Protein AF-0000000080758242 (afdb_homodimer)

Nearest PDB structures (foldseek):
  7z6n-assembly1_A  TM=7.102E-01  e=3.389E-08  Bordetella bronchiseptica
  8j1m-assembly1_A  TM=7.240E-01  e=6.579E-08  Bordetella bronchiseptica RB50
  5tsb-assembly1_A  TM=6.929E-01  e=9.794E-08  Bordetella bronchiseptica RB50
  8ght-assembly1_B  TM=6.946E-01  e=4.811E-07  Bordetella bronchiseptica
  8czj-assembly1_A  TM=5.907E-01  e=1.665E-07  Bordetella bronchiseptica RB50

Sequence (492 aa):
MNYLMKVTLIGLVSGITGTGIGGLAAFFVKGINRRFLSFILELSAGLMTSVVCFELVPEAFTYGGKGLAFAGVFAGVLAMLVVEDLMMRYQGTKPLKSDSSLLRTGILTAVGIALHNFPEGFAVGSGFGASISLGVMITSVIVIHDIPEGIAMAVPMRAGGFGKAKAFTVTVLSGVPMGIGALAGALLGGISSKFIGACLGFAAGAMLYVVYGELVVESKKLYLGRLSSIGNVLGIICGIIITLLHMNYLMKVTLIGLVSGITGTGIGGLAAFFVKGINRRFLSFILELSAGLMTSVVCFELVPEAFTYGGKGLAFAGVFAGVLAMLVVEDLMMRYQGTKPLKSDSSLLRTGILTAVGIALHNFPEGFAVGSGFGASISLGVMITSVIVIHDIPEGIAMAVPMRAGGFGKAKAFTVTVLSGVPMGIGALAGALLGGISSKFIGACLGFAAGAMLYVVYGELVVESKKLYLGRLSSIGNVLGIICGIIITLLH

InterPro domains:
  IPR003689 Zinc/iron permease [PF02535] (104-244)

Solvent-accessible surface area (backbone atoms only — not comparable to full-atom values): 20652 Å² total; per-residue (Å²): 126,57,70,60,55,49,39,18,48,49,23,26,49,36,26,25,48,12,12,28,61,18,4,53,44,15,73,68,61,67,86,70,50,51,55,58,49,10,17,50,28,18,21,30,29,16,24,50,50,28,41,30,62,70,43,29,43,53,48,4,33,73,39,23,32,66,68,39,14,49,50,15,20,52,49,14,33,51,52,46,53,50,51,52,49,54,47,54,64,65,71,46,88,63,84,62,55,74,40,48,52,31,27,48,42,9,49,50,39,35,51,41,46,22,62,25,24,23,29,50,8,21,43,32,10,21,24,43,59,74,34,62,69,50,15,51,52,51,45,53,55,49,28,61,61,24,22,46,52,5,32,48,20,5,43,32,18,30,71,24,64,43,50,44,66,58,21,24,47,50,23,28,56,26,9,44,35,6,14,56,16,2,35,52,14,43,71,44,31,85,49,58,51,41,55,49,2,23,29,27,7,20,26,30,18,24,49,45,39,42,28,44,58,32,34,44,44,53,16,48,72,53,30,74,56,62,60,22,26,52,21,21,48,50,14,28,52,52,23,45,48,61,61,65,74,95,126,56,69,59,55,48,39,18,46,50,23,26,50,37,26,25,47,12,12,28,62,18,3,53,44,15,74,68,61,68,86,68,49,49,54,59,50,10,17,51,29,17,22,30,30,16,24,51,49,26,41,30,61,72,43,30,44,53,50,5,32,70,40,23,33,64,66,39,12,50,52,14,21,52,50,16,34,51,51,46,53,51,51,52,51,54,47,55,63,64,72,46,87,64,83,63,55,73,40,46,52,30,28,48,41,10,50,53,38,35,52,41,47,22,60,27,25,22,29,50,8,22,43,32,10,21,26,41,58,73,33,62,68,50,15,51,54,51,44,54,55,49,27,60,61,24,22,46,52,6,33,48,18,4,42,32,19,29,72,24,66,43,51,43,66,57,21,25,48,51,23,28,56,27,9,45,36,6,14,56,17,2,35,51,13,44,72,44,32,84,48,58,51,40,55,48,2,23,29,28,8,20,25,30,17,21,48,46,41,40,29,44,57,33,34,44,43,53,16,49,72,53,28,74,53,62,61,22,26,50,20,21,48,50,14,28,51,51,21,45,49,62,61,66,74,95

pLDDT: mean 87.13, std 9.76, range [47.53, 96.62]

Organism: Acetivibrio thermocellus (strain ATCC 27405 / DSM 1237 / JCM 9322 / NBRC 103400 / NCIMB 10682 / NRRL B-4536 / VPI 7372) (NCBI:txid203119)

Secondary structure (DSSP, 8-state):
--HHHHHHHHHHHHHHHHHHHHHGGGGG-SS--HHHHHHHHHHHHHHHHHHIIIIIHHHHHHHHHHHHHHHHHHHHHHHHHHHHHHHHHHS-S----HHHHHHHHHHHHHHHHHHHHHHHHHHHHHHHHH-HHHHHHHHHHHHHHHHHHHHHHHHHHHHTT--HHHHHHHHHHTTHHHHHHHHHHHHHTTS-HHHHHHHHHHHHHHHHHHIIIIIHHHHHHH--SHHHHHHHHHHHHHHHHHHH--/--HHHHHHHHHHHHHHHHHHHHHGGGGG-SS--HHHHHHHHHHHHHHHHHHIIIIIHHHHHHHHHHHHHHHHHHHHHHHHHHHHHHHHHHS-S----HHHHHHHHHHHHHHHHHHHHHHHHHHHHHHHHH-HHHHHHHHHHHHHHHHHHHHHHHHHHHHTT--HHHHHHHHHHTTHHHHHHHHHHHHHTTS-HHHHHHHHHHHHHHHHHHIIIIIHHHHHHH--SHHHHHHHHHHHHHHHHHHH--

Radius of gyration: 22.49 Å; Cα contacts (8 Å, |Δi|>4): 1117; chains: 2; bounding box: 69×52×44 Å

Structure (mmCIF, N/CA/C/O backbone):
data_AF-0000000080758242-model_v1
#
loop_
_entity.id
_entity.type
_entity.pdbx_description
1 polymer 'Zinc/iron permease'
#
loop_
_atom_site.group_PDB
_atom_site.id
_atom_site.type_symbol
_atom_site.label_atom_id
_atom_site.label_alt_id
_atom_site.label_comp_id
_atom_site.label_asym_id
_atom_site.label_entity_id
_atom_site.label_seq_id
_atom_site.pdbx_PDB_ins_code
_atom_site.Cartn_x
_atom_site.Cartn_y
_atom_site.Cartn_z
_atom_site.occupancy
_atom_site.B_iso_or_equiv
_atom_site.auth_seq_id
_atom_site.auth_comp_id
_atom_site.auth_asym_id
_atom_site.auth_atom_id
_atom_site.pdbx_PDB_model_num
ATOM 1 N N . MET A 1 1 ? -32.5 -27.172 1.565 1 61.41 1 MET A N 1
ATOM 2 C CA . MET A 1 1 ? -32.312 -25.781 1.117 1 61.41 1 MET A CA 1
ATOM 3 C C . MET A 1 1 ? -31.797 -25.75 -0.312 1 61.41 1 MET A C 1
ATOM 5 O O . MET A 1 1 ? -30.922 -26.531 -0.679 1 61.41 1 MET A O 1
ATOM 9 N N . ASN A 1 2 ? -32.5 -25 -1.208 1 84.31 2 ASN A N 1
ATOM 10 C CA . ASN A 1 2 ? -32.125 -24.828 -2.605 1 84.31 2 ASN A CA 1
ATOM 11 C C . ASN A 1 2 ? -30.703 -24.266 -2.738 1 84.31 2 ASN A C 1
ATOM 13 O O . ASN A 1 2 ? -30.219 -23.578 -1.845 1 84.31 2 ASN A O 1
ATOM 17 N N . TYR A 1 3 ? -30 -24.938 -3.535 1 85.25 3 TYR A N 1
ATOM 18 C CA . TYR A 1 3 ? -28.609 -24.578 -3.814 1 85.25 3 TYR A CA 1
ATOM 19 C C . TYR A 1 3 ? -28.422 -23.062 -3.785 1 85.25 3 TYR A C 1
ATOM 21 O O . TYR A 1 3 ? -27.5 -22.562 -3.145 1 85.25 3 TYR A O 1
ATOM 29 N N . LEU A 1 4 ? -29.328 -22.359 -4.359 1 86.69 4 LEU A N 1
ATOM 30 C CA . LEU A 1 4 ? -29.234 -20.906 -4.453 1 86.69 4 LEU A CA 1
ATOM 31 C C . LEU A 1 4 ? -29.375 -20.266 -3.08 1 86.69 4 LEU A C 1
ATOM 33 O O . LEU A 1 4 ? -28.641 -19.328 -2.754 1 86.69 4 LEU A O 1
ATOM 37 N N . MET A 1 5 ? -30.25 -20.766 -2.316 1 90.5 5 MET A N 1
ATOM 38 C CA . MET A 1 5 ? -30.484 -20.234 -0.975 1 90.5 5 MET A CA 1
ATOM 39 C C . MET A 1 5 ? -29.266 -20.5 -0.08 1 90.5 5 MET A C 1
ATOM 41 O O . MET A 1 5 ? -28.875 -19.641 0.709 1 90.5 5 MET A O 1
ATOM 45 N N . LYS A 1 6 ? -28.75 -21.625 -0.239 1 91.38 6 LYS A N 1
ATOM 46 C CA . LYS A 1 6 ? -27.594 -21.984 0.574 1 91.38 6 LYS A CA 1
ATOM 47 C C . LYS A 1 6 ? -26.391 -21.078 0.282 1 91.38 6 LYS A C 1
ATOM 49 O O . LYS A 1 6 ? -25.766 -20.547 1.204 1 91.38 6 LYS A O 1
ATOM 54 N N . VAL A 1 7 ? -26.203 -20.875 -0.951 1 89.38 7 VAL A N 1
ATOM 55 C CA . VAL A 1 7 ? -25.062 -20.047 -1.367 1 89.38 7 VAL A CA 1
ATOM 56 C C . VAL A 1 7 ? -25.281 -18.609 -0.936 1 89.38 7 VAL A C 1
ATOM 58 O O . VAL A 1 7 ? -24.344 -17.938 -0.487 1 89.38 7 VAL A O 1
ATOM 61 N N . THR A 1 8 ? -26.484 -18.203 -1.078 1 90.62 8 THR A N 1
ATOM 62 C CA . THR A 1 8 ? -26.828 -16.844 -0.663 1 90.62 8 THR A CA 1
ATOM 63 C C . THR A 1 8 ? -26.625 -16.672 0.838 1 90.62 8 THR A C 1
ATOM 65 O O . THR A 1 8 ? -26.062 -15.664 1.275 1 90.62 8 THR A O 1
ATOM 68 N N . LEU A 1 9 ? -27.016 -17.656 1.521 1 92.06 9 LEU A N 1
ATOM 69 C CA . LEU A 1 9 ? -26.891 -17.594 2.973 1 92.06 9 LEU A CA 1
ATOM 70 C C . LEU A 1 9 ? -25.422 -17.625 3.387 1 92.06 9 LEU A C 1
ATOM 72 O O . LEU A 1 9 ? -25.016 -16.953 4.336 1 92.06 9 LEU A O 1
ATOM 76 N N . ILE A 1 10 ? -24.734 -18.375 2.734 1 89.81 10 ILE A N 1
ATOM 77 C CA . ILE A 1 10 ? -23.297 -18.453 3.027 1 89.81 10 ILE A CA 1
ATOM 78 C C . ILE A 1 10 ? -22.641 -17.094 2.777 1 89.81 10 ILE A C 1
ATOM 80 O O . ILE A 1 10 ? -21.875 -16.609 3.607 1 89.81 10 ILE A O 1
ATOM 84 N N . GLY A 1 11 ? -22.984 -16.531 1.619 1 89.62 11 GLY A N 1
ATOM 85 C CA . GLY A 1 11 ? -22.469 -15.195 1.318 1 89.62 11 GLY A CA 1
ATOM 86 C C . GLY A 1 11 ? -22.875 -14.156 2.342 1 89.62 11 GLY A C 1
ATOM 87 O O . GLY A 1 11 ? -22.047 -13.375 2.807 1 89.62 11 GLY A O 1
ATOM 88 N N . LEU A 1 12 ? -24.094 -14.258 2.723 1 91.38 12 LEU A N 1
ATOM 89 C CA . LEU A 1 12 ? -24.625 -13.305 3.68 1 91.38 12 LEU A CA 1
ATOM 90 C C . LEU A 1 12 ? -23.969 -13.469 5.047 1 91.38 12 LEU A C 1
ATOM 92 O O . LEU A 1 12 ? -23.516 -12.492 5.645 1 91.38 12 LEU A O 1
ATOM 96 N N . VAL A 1 13 ? -23.875 -14.633 5.492 1 91.75 13 VAL A N 1
ATOM 97 C CA . VAL A 1 13 ? -23.328 -14.922 6.812 1 91.75 13 VAL A CA 1
ATOM 98 C C . VAL A 1 13 ? -21.844 -14.578 6.832 1 91.75 13 VAL A C 1
ATOM 100 O O . VAL A 1 13 ? -21.344 -14.016 7.809 1 91.75 13 VAL A O 1
ATOM 103 N N . SER A 1 14 ? -21.188 -14.891 5.812 1 88.75 14 SER A N 1
ATOM 104 C CA . SER A 1 14 ? -19.766 -14.602 5.758 1 88.75 14 SER A CA 1
ATOM 105 C C . SER A 1 14 ? -19.5 -13.102 5.801 1 88.75 14 SER A C 1
ATOM 107 O O . SER A 1 14 ? -18.625 -12.641 6.551 1 88.75 14 SER A O 1
ATOM 109 N N . GLY A 1 15 ? -20.234 -12.383 5.035 1 88.44 15 GLY A N 1
ATOM 110 C CA . GLY A 1 15 ? -20.078 -10.938 5.02 1 88.44 15 GLY A CA 1
ATOM 111 C C . GLY A 1 15 ? -20.406 -10.289 6.352 1 88.44 15 GLY A C 1
ATOM 112 O O . GLY A 1 15 ? -19.641 -9.469 6.855 1 88.44 15 GLY A O 1
ATOM 113 N N . ILE A 1 16 ? -21.484 -10.789 6.898 1 92.06 16 ILE A N 1
ATOM 114 C CA . ILE A 1 16 ? -21.969 -10.188 8.141 1 92.06 16 ILE A CA 1
ATOM 115 C C . ILE A 1 16 ? -21.062 -10.617 9.297 1 92.06 16 ILE A C 1
ATOM 117 O O . ILE A 1 16 ? -20.812 -9.828 10.219 1 92.06 16 ILE A O 1
ATOM 121 N N . THR A 1 17 ? -20.609 -11.75 9.258 1 91.75 17 THR A N 1
ATOM 122 C CA . THR A 1 17 ? -19.766 -12.258 10.336 1 91.75 17 THR A CA 1
ATOM 123 C C . THR A 1 17 ? -18.406 -11.562 10.336 1 91.75 17 THR A C 1
ATOM 125 O O . THR A 1 17 ? -17.953 -11.086 11.375 1 91.75 17 THR A O 1
ATOM 128 N N . GLY A 1 18 ? -17.75 -11.484 9.273 1 89.75 18 GLY A N 1
ATOM 129 C CA . GLY A 1 18 ? -16.438 -10.859 9.195 1 89.75 18 GLY A CA 1
ATOM 130 C C . GLY A 1 18 ? -16.453 -9.398 9.609 1 89.75 18 GLY A C 1
ATOM 131 O O . GLY A 1 18 ? -15.789 -9.016 10.57 1 89.75 18 GLY A O 1
ATOM 132 N N . THR A 1 19 ? -17.297 -8.609 8.938 1 92.56 19 THR A N 1
ATOM 133 C CA . THR A 1 19 ? -17.391 -7.188 9.266 1 92.56 19 THR A CA 1
ATOM 134 C C . THR A 1 19 ? -18 -6.992 10.656 1 92.56 19 THR A C 1
ATOM 136 O O . THR A 1 19 ? -17.656 -6.035 11.352 1 92.56 19 THR A O 1
ATOM 139 N N . GLY A 1 20 ? -18.875 -7.91 11.023 1 93.81 20 GLY A N 1
ATOM 140 C CA . GLY A 1 20 ? -19.484 -7.844 12.344 1 93.81 20 GLY A CA 1
ATOM 141 C C . GLY A 1 20 ? -18.484 -8.062 13.469 1 93.81 20 GLY A C 1
ATOM 142 O O . GLY A 1 20 ? -18.469 -7.316 14.445 1 93.81 20 GLY A O 1
ATOM 143 N N . ILE A 1 21 ? -17.703 -9.039 13.352 1 92.94 21 ILE A N 1
ATOM 144 C CA . ILE A 1 21 ? -16.672 -9.297 14.359 1 92.94 21 ILE A CA 1
ATOM 145 C C . ILE A 1 21 ? -15.758 -8.086 14.484 1 92.94 21 ILE A C 1
ATOM 147 O O . ILE A 1 21 ? -15.484 -7.621 15.602 1 92.94 21 ILE A O 1
ATOM 151 N N . GLY A 1 22 ? -15.297 -7.59 13.391 1 92.19 22 GLY A N 1
ATOM 152 C CA . GLY A 1 22 ? -14.508 -6.367 13.43 1 92.19 22 GLY A CA 1
ATOM 153 C C . GLY A 1 22 ? -15.266 -5.184 13.992 1 92.19 22 GLY A C 1
ATOM 154 O O . GLY A 1 22 ? -14.695 -4.355 14.703 1 92.19 22 GLY A O 1
ATOM 155 N N . GLY A 1 23 ? -16.562 -5.18 13.656 1 95 23 GLY A N 1
ATOM 156 C CA . GLY A 1 23 ? -17.422 -4.098 14.102 1 95 23 GLY A CA 1
ATOM 157 C C . GLY A 1 23 ? -17.625 -4.07 15.609 1 95 23 GLY A C 1
ATOM 158 O O . GLY A 1 23 ? -18.031 -3.051 16.172 1 95 23 GLY A O 1
ATOM 159 N N . LEU A 1 24 ? -17.359 -5.188 16.266 1 94.62 24 LEU A N 1
ATOM 160 C CA . LEU A 1 24 ? -17.438 -5.238 17.719 1 94.62 24 LEU A CA 1
ATOM 161 C C . LEU A 1 24 ? -16.469 -4.25 18.359 1 94.62 24 LEU A C 1
ATOM 163 O O . LEU A 1 24 ? -16.641 -3.877 19.531 1 94.62 24 LEU A O 1
ATOM 167 N N . ALA A 1 25 ? -15.523 -3.861 17.641 1 91.62 25 ALA A N 1
ATOM 168 C CA . ALA A 1 25 ? -14.586 -2.861 18.125 1 91.62 25 ALA A CA 1
ATOM 169 C C . ALA A 1 25 ? -15.305 -1.585 18.547 1 91.62 25 ALA A C 1
ATOM 171 O O . ALA A 1 25 ? -14.82 -0.841 19.406 1 91.62 25 ALA A O 1
ATOM 172 N N . ALA A 1 26 ? -16.469 -1.35 17.984 1 92 26 ALA A N 1
ATOM 173 C CA . ALA A 1 26 ? -17.25 -0.165 18.297 1 92 26 ALA A CA 1
ATOM 174 C C . ALA A 1 26 ? -17.562 -0.103 19.797 1 92 26 ALA A C 1
ATOM 176 O O . ALA A 1 26 ? -17.734 0.983 20.359 1 92 26 ALA A O 1
ATOM 177 N N . PHE A 1 27 ? -17.578 -1.193 20.391 1 93.19 27 PHE A N 1
ATOM 178 C CA . PHE A 1 27 ? -17.984 -1.26 21.797 1 93.19 27 PHE A CA 1
ATOM 179 C C . PHE A 1 27 ? -16.797 -1.025 22.719 1 93.19 27 PHE A C 1
ATOM 181 O O . PHE A 1 27 ? -16.969 -0.83 23.922 1 93.19 27 PHE A O 1
ATOM 188 N N . PHE A 1 28 ? -15.695 -0.961 22.156 1 88.88 28 PHE A N 1
ATOM 189 C CA . PHE A 1 28 ? -14.5 -0.847 22.984 1 88.88 28 PHE A CA 1
ATOM 190 C C . PHE A 1 28 ? -13.758 0.448 22.672 1 88.88 28 PHE A C 1
ATOM 192 O O . PHE A 1 28 ? -12.664 0.678 23.203 1 88.88 28 PHE A O 1
ATOM 199 N N . VAL A 1 29 ? -14.344 1.235 21.844 1 82 29 VAL A N 1
ATOM 200 C CA . VAL A 1 29 ? -13.695 2.475 21.422 1 82 29 VAL A CA 1
ATOM 201 C C . VAL A 1 29 ? -14.078 3.604 22.375 1 82 29 VAL A C 1
ATOM 203 O O . VAL A 1 29 ? -15.211 4.098 22.344 1 82 29 VAL A O 1
ATOM 206 N N . LYS A 1 30 ? -13.766 3.676 23.484 1 78.62 30 LYS A N 1
ATOM 207 C CA . LYS A 1 30 ? -14.016 4.785 24.406 1 78.62 30 LYS A CA 1
ATOM 208 C C . LYS A 1 30 ? -12.703 5.453 24.828 1 78.62 30 LYS A C 1
ATOM 210 O O . LYS A 1 30 ? -11.812 4.797 25.359 1 78.62 30 LYS A O 1
ATOM 215 N N . GLY A 1 31 ? -12.656 6.691 24.469 1 79.88 31 GLY A N 1
ATOM 216 C CA . GLY A 1 31 ? -11.523 7.453 24.984 1 79.88 31 GLY A CA 1
ATOM 217 C C . GLY A 1 31 ? -10.219 7.133 24.281 1 79.88 31 GLY A C 1
ATOM 218 O O . GLY A 1 31 ? -9.148 7.215 24.891 1 79.88 31 GLY A O 1
ATOM 219 N N . ILE A 1 32 ? -10.352 6.633 23.109 1 83 32 ILE A N 1
ATOM 220 C CA . ILE A 1 32 ? -9.125 6.316 22.391 1 83 32 ILE A CA 1
ATOM 221 C C . ILE A 1 32 ? -8.422 7.605 21.969 1 83 32 ILE A C 1
ATOM 223 O O . ILE A 1 32 ? -9.07 8.547 21.5 1 83 32 ILE A O 1
ATOM 227 N N . ASN A 1 33 ? -7.145 7.617 22.266 1 89.31 33 ASN A N 1
ATOM 228 C CA . ASN A 1 33 ? -6.402 8.812 21.891 1 89.31 33 ASN A CA 1
ATOM 229 C C . ASN A 1 33 ? -6.148 8.867 20.391 1 89.31 33 ASN A C 1
ATOM 231 O O . ASN A 1 33 ? -6.238 7.844 19.703 1 89.31 33 ASN A O 1
ATOM 235 N N . ARG A 1 34 ? -5.844 9.992 19.938 1 90.5 34 ARG A N 1
ATOM 236 C CA . ARG A 1 34 ? -5.703 10.273 18.516 1 90.5 34 ARG A CA 1
ATOM 237 C C . ARG A 1 34 ? -4.574 9.453 17.906 1 90.5 34 ARG A C 1
ATOM 239 O O . ARG A 1 34 ? -4.68 8.992 16.766 1 90.5 34 ARG A O 1
ATOM 246 N N . ARG A 1 35 ? -3.584 9.172 18.672 1 93.5 35 ARG A N 1
ATOM 247 C CA . ARG A 1 35 ? -2.428 8.43 18.172 1 93.5 35 ARG A CA 1
ATOM 248 C C . ARG A 1 35 ? -2.785 6.969 17.922 1 93.5 35 ARG A C 1
ATOM 250 O O . ARG A 1 35 ? -2.424 6.406 16.891 1 93.5 35 ARG A O 1
ATOM 257 N N . PHE A 1 36 ? -3.43 6.438 18.844 1 92.31 36 PHE A N 1
ATOM 258 C CA . PHE A 1 36 ? -3.793 5.031 18.719 1 92.31 36 PHE A CA 1
ATOM 259 C C . PHE A 1 36 ? -4.875 4.844 17.656 1 92.31 36 PHE A C 1
ATOM 261 O O . PHE A 1 36 ? -4.883 3.84 16.953 1 92.31 36 PHE A O 1
ATOM 268 N N . LEU A 1 37 ? -5.746 5.836 17.594 1 90.75 37 LEU A N 1
ATOM 269 C CA . LEU A 1 37 ? -6.738 5.809 16.516 1 90.75 37 LEU A CA 1
ATOM 270 C C . LEU A 1 37 ? -6.07 5.84 15.156 1 90.75 37 LEU A C 1
ATOM 272 O O . LEU A 1 37 ? -6.441 5.078 14.258 1 90.75 37 LEU A O 1
ATOM 276 N N . SER A 1 38 ? -5.145 6.688 15.031 1 94 38 SER A N 1
ATOM 277 C CA . SER A 1 38 ? -4.371 6.773 13.797 1 94 38 SER A CA 1
ATOM 278 C C . SER A 1 38 ? -3.684 5.445 13.484 1 94 38 SER A C 1
ATOM 280 O O . SER A 1 38 ? -3.68 5 12.336 1 94 38 SER A O 1
ATOM 282 N N . PHE A 1 39 ? -3.223 4.785 14.516 1 95.12 39 PHE A N 1
ATOM 283 C CA . PHE A 1 39 ? -2.557 3.494 14.383 1 95.12 39 PHE A CA 1
ATOM 284 C C . PHE A 1 39 ? -3.525 2.438 13.867 1 95.12 39 PHE A C 1
ATOM 286 O O . PHE A 1 39 ? -3.197 1.682 12.945 1 95.12 39 PHE A O 1
ATOM 293 N N . ILE A 1 40 ? -4.648 2.438 14.43 1 92.5 40 ILE A N 1
ATOM 294 C CA . ILE A 1 40 ? -5.648 1.439 14.07 1 92.5 40 ILE A CA 1
ATOM 295 C C . ILE A 1 40 ? -6.074 1.646 12.617 1 92.5 40 ILE A C 1
ATOM 297 O O . ILE A 1 40 ? -6.211 0.681 11.859 1 92.5 40 ILE A O 1
ATOM 301 N N . LEU A 1 41 ? -6.289 2.855 12.258 1 92.5 41 LEU A N 1
ATOM 302 C CA . LEU A 1 41 ? -6.684 3.16 10.883 1 92.5 41 LEU A CA 1
ATOM 303 C C . LEU A 1 41 ? -5.602 2.727 9.898 1 92.5 41 LEU A C 1
ATOM 305 O O . LEU A 1 41 ? -5.902 2.121 8.867 1 92.5 41 LEU A O 1
ATOM 309 N N . GLU A 1 42 ? -4.402 2.938 10.203 1 95.5 42 GLU A N 1
ATOM 310 C CA . GLU A 1 42 ? -3.285 2.586 9.328 1 95.5 42 GLU A CA 1
ATOM 311 C C . GLU A 1 42 ? -3.066 1.077 9.297 1 95.5 42 GLU A C 1
ATOM 313 O O . GLU A 1 42 ? -2.699 0.522 8.258 1 95.5 42 GLU A O 1
ATOM 318 N N . LEU A 1 43 ? -3.254 0.466 10.453 1 94.31 43 LEU A N 1
ATOM 319 C CA . LEU A 1 43 ? -3.166 -0.99 10.484 1 94.31 43 LEU A CA 1
ATOM 320 C C . LEU A 1 43 ? -4.18 -1.62 9.539 1 94.31 43 LEU A C 1
ATOM 322 O O . LEU A 1 43 ? -3.844 -2.541 8.789 1 94.31 43 LEU A O 1
ATOM 326 N N . SER A 1 44 ? -5.359 -1.063 9.602 1 91.5 44 SER A N 1
ATOM 327 C CA . SER A 1 44 ? -6.41 -1.54 8.711 1 91.5 44 SER A CA 1
ATOM 328 C C . SER A 1 44 ? -6.07 -1.257 7.254 1 91.5 44 SER A C 1
ATOM 330 O O . SER A 1 44 ? -6.273 -2.109 6.387 1 91.5 44 SER A O 1
ATOM 332 N N . ALA A 1 45 ? -5.555 -0.081 7.012 1 94.12 45 ALA A N 1
ATOM 333 C CA . ALA A 1 45 ? -5.168 0.316 5.66 1 94.12 45 ALA A CA 1
ATOM 334 C C . ALA A 1 45 ? -4.102 -0.618 5.098 1 94.12 45 ALA A C 1
ATOM 336 O O . ALA A 1 45 ? -4.195 -1.062 3.951 1 94.12 45 ALA A O 1
ATOM 337 N N . GLY A 1 46 ? -3.119 -0.94 5.891 1 95 46 GLY A N 1
ATOM 338 C CA . GLY A 1 46 ? -2.068 -1.855 5.473 1 95 46 GLY A CA 1
ATOM 339 C C . GLY A 1 46 ? -2.578 -3.254 5.18 1 95 46 GLY A C 1
ATOM 340 O O . GLY A 1 46 ? -2.209 -3.855 4.168 1 95 46 GLY A O 1
ATOM 341 N N . LEU A 1 47 ? -3.354 -3.727 6.082 1 92.25 47 LEU A N 1
ATOM 342 C CA . LEU A 1 47 ? -3.926 -5.055 5.895 1 92.25 47 LEU A CA 1
ATOM 343 C C . LEU A 1 47 ? -4.727 -5.129 4.598 1 92.25 47 LEU A C 1
ATOM 345 O O . LEU A 1 47 ? -4.598 -6.09 3.838 1 92.25 47 LEU A O 1
ATOM 349 N N . MET A 1 48 ? -5.496 -4.156 4.398 1 90.44 48 MET A N 1
ATOM 350 C CA . MET A 1 48 ? -6.336 -4.121 3.203 1 90.44 48 MET A CA 1
ATOM 351 C C . MET A 1 48 ? -5.484 -3.998 1.943 1 90.44 48 MET A C 1
ATOM 353 O O . MET A 1 48 ? -5.812 -4.582 0.909 1 90.44 48 MET A O 1
ATOM 357 N N . THR A 1 49 ? -4.438 -3.252 2.006 1 94.31 49 THR A N 1
ATOM 358 C CA . THR A 1 49 ? -3.508 -3.164 0.885 1 94.31 49 THR A CA 1
ATOM 359 C C . THR A 1 49 ? -2.949 -4.539 0.534 1 94.31 49 THR A C 1
ATOM 361 O O . THR A 1 49 ? -2.895 -4.914 -0.64 1 94.31 49 THR A O 1
ATOM 364 N N . SER A 1 50 ? -2.562 -5.254 1.521 1 93.06 50 SER A N 1
ATOM 365 C CA . SER A 1 50 ? -2.014 -6.59 1.318 1 93.06 50 SER A CA 1
ATOM 366 C C . SER A 1 50 ? -3.045 -7.52 0.687 1 93.06 50 SER A C 1
ATOM 368 O O . SER A 1 50 ? -2.721 -8.289 -0.219 1 93.06 50 SER A O 1
ATOM 370 N N . VAL A 1 51 ? -4.238 -7.441 1.136 1 87.75 51 VAL A N 1
ATOM 371 C CA . VAL A 1 51 ? -5.305 -8.281 0.607 1 87.75 51 VAL A CA 1
ATOM 372 C C . VAL A 1 51 ? -5.523 -7.973 -0.872 1 87.75 51 VAL A C 1
ATOM 374 O O . VAL A 1 51 ? -5.711 -8.883 -1.684 1 87.75 51 VAL A O 1
ATOM 377 N N . VAL A 1 52 ? -5.516 -6.711 -1.2 1 91.12 52 VAL A N 1
ATOM 378 C CA . VAL A 1 52 ? -5.688 -6.312 -2.592 1 91.12 52 VAL A CA 1
ATOM 379 C C . VAL A 1 52 ? -4.547 -6.875 -3.438 1 91.12 52 VAL A C 1
ATOM 381 O O . VAL A 1 52 ? -4.781 -7.445 -4.504 1 91.12 52 VAL A O 1
ATOM 384 N N . CYS A 1 53 ? -3.395 -6.812 -2.947 1 91.75 53 CYS A N 1
ATOM 385 C CA . CYS A 1 53 ? -2.209 -7.145 -3.729 1 91.75 53 CYS A CA 1
ATOM 386 C C . CYS A 1 53 ? -2.029 -8.656 -3.836 1 91.75 53 CYS A C 1
ATOM 388 O O . CYS A 1 53 ? -1.608 -9.164 -4.875 1 91.75 53 CYS A O 1
ATOM 390 N N . PHE A 1 54 ? -2.404 -9.367 -2.828 1 89.31 54 PHE A N 1
ATOM 391 C CA . PHE A 1 54 ? -2.023 -10.781 -2.812 1 89.31 54 PHE A CA 1
ATOM 392 C C . PHE A 1 54 ? -3.232 -11.672 -3.068 1 89.31 54 PHE A C 1
ATOM 394 O O . PHE A 1 54 ? -3.084 -12.859 -3.34 1 89.31 54 PHE A O 1
ATOM 401 N N . GLU A 1 55 ? -4.352 -11.086 -2.984 1 86.44 55 GLU A N 1
ATOM 402 C CA . GLU A 1 55 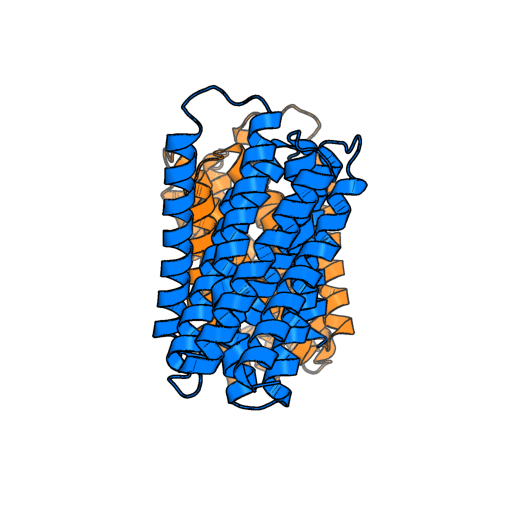? -5.527 -11.93 -3.184 1 86.44 55 GLU A CA 1
ATOM 403 C C . GLU A 1 55 ? -6.395 -11.406 -4.324 1 86.44 55 GLU A C 1
ATOM 405 O O . GLU A 1 55 ? -6.531 -12.055 -5.359 1 86.44 55 GLU A O 1
ATOM 410 N N . LEU A 1 56 ? -6.852 -10.211 -4.242 1 87.56 56 LEU A N 1
ATOM 411 C CA . LEU A 1 56 ? -7.859 -9.703 -5.164 1 87.56 56 LEU A CA 1
ATOM 412 C C . LEU A 1 56 ? -7.277 -9.539 -6.566 1 87.56 56 LEU A C 1
ATOM 414 O O . LEU A 1 56 ? -7.852 -10.031 -7.543 1 87.56 56 LEU A O 1
ATOM 418 N N . VAL A 1 57 ? -6.152 -8.914 -6.648 1 91.31 57 VAL A N 1
ATOM 419 C CA . VAL A 1 57 ? -5.578 -8.602 -7.957 1 91.31 57 VAL A CA 1
ATOM 420 C C . VAL A 1 57 ? -5.129 -9.891 -8.641 1 91.31 57 VAL A C 1
ATOM 422 O O . VAL A 1 57 ? -5.512 -10.164 -9.781 1 91.31 57 VAL A O 1
ATOM 425 N N . PRO A 1 58 ? -4.375 -10.75 -7.977 1 88.94 58 PRO A N 1
ATOM 426 C CA . PRO A 1 58 ? -3.975 -12 -8.633 1 88.94 58 PRO A CA 1
ATOM 427 C C . PRO A 1 58 ? -5.168 -12.852 -9.055 1 88.94 58 PRO A C 1
ATOM 429 O O . PRO A 1 58 ? -5.168 -13.43 -10.148 1 88.94 58 PRO A O 1
ATOM 432 N N . GLU A 1 59 ? -6.16 -12.922 -8.234 1 85 59 GLU A N 1
ATOM 433 C CA . GLU A 1 59 ? -7.348 -13.695 -8.586 1 85 59 GLU A CA 1
ATOM 434 C C . GLU A 1 59 ? -8.094 -13.062 -9.758 1 85 59 GLU A C 1
ATOM 436 O O . GLU A 1 59 ? -8.633 -13.766 -10.609 1 85 59 GLU A O 1
ATOM 441 N N . ALA A 1 60 ? -8.156 -11.766 -9.75 1 88.88 60 ALA A N 1
ATOM 442 C CA . ALA A 1 60 ? -8.773 -11.07 -10.875 1 88.88 60 ALA A CA 1
ATOM 443 C C . ALA A 1 60 ? -8.055 -11.398 -12.18 1 88.88 60 ALA A C 1
ATOM 445 O O . ALA A 1 60 ? -8.703 -11.609 -13.211 1 88.88 60 ALA A O 1
ATOM 446 N N . PHE A 1 61 ? -6.773 -11.492 -12.148 1 90.5 61 PHE A N 1
ATOM 447 C CA . PHE A 1 61 ? -5.984 -11.828 -13.32 1 90.5 61 PHE A CA 1
ATOM 448 C C . PHE A 1 61 ? -6.227 -13.273 -13.742 1 90.5 61 PHE A C 1
ATOM 450 O O . PHE A 1 61 ? -6.344 -13.57 -14.93 1 90.5 61 PHE A O 1
ATOM 457 N N . THR A 1 62 ? -6.262 -14.109 -12.758 1 86.69 62 THR A N 1
ATOM 458 C CA . THR A 1 62 ? -6.43 -15.539 -13.016 1 86.69 62 THR A CA 1
ATOM 459 C C . THR A 1 62 ? -7.77 -15.812 -13.688 1 86.69 62 THR A C 1
ATOM 461 O O . THR A 1 62 ? -7.84 -16.562 -14.672 1 86.69 62 THR A O 1
ATOM 464 N N . TYR A 1 63 ? -8.781 -15.141 -13.242 1 82.88 63 TYR A N 1
ATOM 465 C CA . TYR A 1 63 ? -10.125 -15.445 -13.727 1 82.88 63 TYR A CA 1
ATOM 466 C C . TYR A 1 63 ? -10.477 -14.578 -14.93 1 82.88 63 TYR A C 1
ATOM 468 O O . TYR A 1 63 ? -11.141 -15.039 -15.859 1 82.88 63 TYR A O 1
ATOM 476 N N . GLY A 1 64 ? -10.109 -13.383 -14.938 1 87.44 64 GLY A N 1
ATOM 477 C CA . GLY A 1 64 ? -10.586 -12.445 -15.938 1 87.44 64 GLY A CA 1
ATOM 478 C C . GLY A 1 64 ? -9.547 -12.094 -16.984 1 87.44 64 GLY A C 1
ATOM 479 O O . GLY A 1 64 ? -9.867 -11.539 -18.031 1 87.44 64 GLY A O 1
ATOM 480 N N . GLY A 1 65 ? -8.258 -12.523 -16.75 1 89.19 65 GLY A N 1
ATOM 481 C CA . GLY A 1 65 ? -7.172 -12.008 -17.578 1 89.19 65 GLY A CA 1
ATOM 482 C C . GLY A 1 65 ? -6.77 -10.594 -17.219 1 89.19 65 GLY A C 1
ATOM 483 O O . GLY A 1 65 ? -7.445 -9.93 -16.422 1 89.19 65 GLY A O 1
ATOM 484 N N . LYS A 1 66 ? -5.684 -10.109 -17.781 1 90.06 66 LYS A N 1
ATOM 485 C CA . LYS A 1 66 ? -5.102 -8.82 -17.422 1 90.06 66 LYS A CA 1
ATOM 486 C C . LYS A 1 66 ? -6.027 -7.668 -17.797 1 90.06 66 LYS A C 1
ATOM 488 O O . LYS A 1 66 ? -6.281 -6.773 -17 1 90.06 66 LYS A O 1
ATOM 493 N N . GLY A 1 67 ? -6.547 -7.715 -18.984 1 91.56 67 GLY A N 1
ATOM 494 C CA . GLY A 1 67 ? -7.363 -6.621 -19.484 1 91.56 67 GLY A CA 1
ATOM 495 C C . GLY A 1 67 ? -8.602 -6.359 -18.641 1 91.56 67 GLY A C 1
ATOM 496 O O . GLY A 1 67 ? -8.805 -5.242 -18.172 1 91.56 67 GLY A O 1
ATOM 497 N N . LEU A 1 68 ? -9.344 -7.379 -18.406 1 89.94 68 LEU A N 1
ATOM 498 C CA . LEU A 1 68 ? -10.594 -7.227 -17.656 1 89.94 68 LEU A CA 1
ATOM 499 C C . LEU A 1 68 ? -10.32 -6.934 -16.188 1 89.94 68 LEU A C 1
ATOM 501 O O . LEU A 1 68 ? -11.078 -6.207 -15.547 1 89.94 68 LEU A O 1
ATOM 505 N N . ALA A 1 69 ? -9.281 -7.5 -15.68 1 90.94 69 ALA A N 1
ATOM 506 C CA . ALA A 1 69 ? -8.898 -7.223 -14.297 1 90.94 69 ALA A CA 1
ATOM 507 C C . ALA A 1 69 ? -8.57 -5.746 -14.109 1 90.94 69 ALA A C 1
ATOM 509 O O . ALA A 1 69 ? -9.07 -5.109 -13.18 1 90.94 69 ALA A O 1
ATOM 510 N N . PHE A 1 70 ? -7.824 -5.238 -15.031 1 93.56 70 PHE A N 1
ATOM 511 C CA . PHE A 1 70 ? -7.445 -3.834 -14.922 1 93.56 70 PHE A CA 1
ATOM 512 C C . PHE A 1 70 ? -8.648 -2.928 -15.148 1 93.56 70 PHE A C 1
ATOM 514 O O . PHE A 1 70 ? -8.789 -1.899 -14.484 1 93.56 70 PHE A O 1
ATOM 521 N N . ALA A 1 71 ? -9.438 -3.297 -16.078 1 94.38 71 ALA A N 1
ATOM 522 C CA . ALA A 1 71 ? -10.664 -2.533 -16.297 1 94.38 71 ALA A CA 1
ATOM 523 C C . ALA A 1 71 ? -11.523 -2.506 -15.039 1 94.38 71 ALA A C 1
ATOM 525 O O . ALA A 1 71 ? -12.109 -1.473 -14.695 1 94.38 71 ALA A O 1
ATOM 526 N N . GLY A 1 72 ? -11.617 -3.615 -14.406 1 92.94 72 GLY A N 1
ATOM 527 C CA . GLY A 1 72 ? -12.336 -3.686 -13.148 1 92.94 72 GLY A CA 1
ATOM 528 C C . GLY A 1 72 ? -11.75 -2.799 -12.07 1 92.94 72 GLY A C 1
ATOM 529 O O . GLY A 1 72 ? -12.477 -2.078 -11.383 1 92.94 72 GLY A O 1
ATOM 530 N N . VAL A 1 73 ? -10.438 -2.863 -11.984 1 95 73 VAL A N 1
ATOM 531 C CA . VAL A 1 73 ? -9.758 -2.041 -10.992 1 95 73 VAL A CA 1
ATOM 532 C C . VAL A 1 73 ? -10.062 -0.567 -11.242 1 95 73 VAL A C 1
ATOM 534 O O . VAL A 1 73 ? -10.422 0.164 -10.32 1 95 73 VAL A O 1
ATOM 537 N N . PHE A 1 74 ? -9.969 -0.168 -12.43 1 95.62 74 PHE A N 1
ATOM 538 C CA . PHE A 1 74 ? -10.227 1.223 -12.781 1 95.62 74 PHE A CA 1
ATOM 539 C C . PHE A 1 74 ? -11.672 1.598 -12.508 1 95.62 74 PHE A C 1
ATOM 541 O O . PHE A 1 74 ? -11.953 2.686 -11.992 1 95.62 74 PHE A O 1
ATOM 548 N N . ALA A 1 75 ? -12.555 0.733 -12.82 1 94.44 75 ALA A N 1
ATOM 549 C CA . ALA A 1 75 ? -13.969 0.979 -12.57 1 94.44 75 ALA A CA 1
ATOM 550 C C . ALA A 1 75 ? -14.25 1.115 -11.078 1 94.44 75 ALA A C 1
ATOM 552 O O . ALA A 1 75 ? -15.062 1.948 -10.664 1 94.44 75 ALA A O 1
ATOM 553 N N . GLY A 1 76 ? -13.578 0.26 -10.297 1 93.25 76 GLY A N 1
ATOM 554 C CA . GLY A 1 76 ? -13.742 0.34 -8.859 1 93.25 76 GLY A CA 1
ATOM 555 C C . GLY A 1 76 ? -13.258 1.654 -8.273 1 93.25 76 GLY A C 1
ATOM 556 O O . GLY A 1 76 ? -13.938 2.26 -7.441 1 93.25 76 GLY A O 1
ATOM 557 N N . VAL A 1 77 ? -12.109 2.104 -8.773 1 94.5 77 VAL A N 1
ATOM 558 C CA . VAL A 1 77 ? -11.562 3.381 -8.32 1 94.5 77 VAL A CA 1
ATOM 559 C C . VAL A 1 77 ? -12.516 4.512 -8.703 1 94.5 77 VAL A C 1
ATOM 561 O O . VAL A 1 77 ? -12.828 5.371 -7.879 1 94.5 77 VAL A O 1
ATOM 564 N N . LEU A 1 78 ? -12.977 4.52 -9.898 1 94.75 78 LEU A N 1
ATOM 565 C CA . LEU A 1 78 ? -13.875 5.559 -10.398 1 94.75 78 LEU A CA 1
ATOM 566 C C . LEU A 1 78 ? -15.188 5.566 -9.617 1 94.75 78 LEU A C 1
ATOM 568 O O . LEU A 1 78 ? -15.719 6.633 -9.312 1 94.75 78 LEU A O 1
ATOM 572 N N . ALA A 1 79 ? -15.695 4.445 -9.359 1 92.12 79 ALA A N 1
ATOM 573 C CA . ALA A 1 79 ? -16.938 4.344 -8.602 1 92.12 79 ALA A CA 1
ATOM 574 C C . ALA A 1 79 ? -16.797 5.004 -7.23 1 92.12 79 ALA A C 1
ATOM 576 O O . ALA A 1 79 ? -17.703 5.73 -6.793 1 92.12 79 ALA A O 1
ATOM 577 N N . MET A 1 80 ? -15.672 4.797 -6.59 1 91.56 80 MET A N 1
ATOM 578 C CA . MET A 1 80 ? -15.484 5.355 -5.258 1 91.56 80 MET A CA 1
ATOM 579 C C . MET A 1 80 ? -15.258 6.859 -5.324 1 91.56 80 MET A C 1
ATOM 581 O O . MET A 1 80 ? -15.656 7.594 -4.418 1 91.56 80 MET A O 1
ATOM 585 N N . LEU A 1 81 ? -14.641 7.301 -6.379 1 91.38 81 LEU A N 1
ATOM 586 C CA . LEU A 1 81 ? -14.5 8.742 -6.582 1 91.38 81 LEU A CA 1
ATOM 587 C C . LEU A 1 81 ? -15.859 9.414 -6.711 1 91.38 81 LEU A C 1
ATOM 589 O O . LEU A 1 81 ? -16.078 10.484 -6.145 1 91.38 81 LEU A O 1
ATOM 593 N N . VAL A 1 82 ? -16.719 8.789 -7.402 1 91.31 82 VAL A N 1
ATOM 594 C CA . VAL A 1 82 ? -18.078 9.312 -7.598 1 91.31 82 VAL A CA 1
ATOM 595 C C . VAL A 1 82 ? -18.828 9.289 -6.277 1 91.31 82 VAL A C 1
ATOM 597 O O . VAL A 1 82 ? -19.516 10.258 -5.934 1 91.31 82 VAL A O 1
ATOM 600 N N . VAL A 1 83 ? -18.734 8.219 -5.531 1 87.75 83 VAL A N 1
ATOM 601 C CA . VAL A 1 83 ? -19.406 8.102 -4.238 1 87.75 83 VAL A CA 1
ATOM 602 C C . VAL A 1 83 ? -18.922 9.203 -3.303 1 87.75 83 VAL A C 1
ATOM 604 O O . VAL A 1 83 ? -19.719 9.828 -2.605 1 87.75 83 VAL A O 1
ATOM 607 N N . GLU A 1 84 ? -17.625 9.383 -3.256 1 86.94 84 GLU A N 1
ATOM 608 C CA . GLU A 1 84 ? -17.062 10.438 -2.416 1 86.94 84 GLU A CA 1
ATOM 609 C C . GLU A 1 84 ? -17.594 11.805 -2.811 1 86.94 84 GLU A C 1
ATOM 611 O O . GLU A 1 84 ? -17.953 12.617 -1.946 1 86.94 84 GLU A O 1
ATOM 616 N N . ASP A 1 85 ? -17.688 12.039 -4.098 1 88.25 85 ASP A N 1
ATOM 617 C CA . ASP A 1 85 ? -18.203 13.312 -4.602 1 88.25 85 ASP A CA 1
ATOM 618 C C . ASP A 1 85 ? -19.656 13.508 -4.219 1 88.25 85 ASP A C 1
ATOM 620 O O . ASP A 1 85 ? -20.062 14.609 -3.836 1 88.25 85 ASP A O 1
ATOM 624 N N . LEU A 1 86 ? -20.406 12.539 -4.348 1 86.19 86 LEU A N 1
ATOM 625 C CA . LEU A 1 86 ? -21.812 12.609 -4.004 1 86.19 86 LEU A CA 1
ATOM 626 C C . LEU A 1 86 ? -22 12.859 -2.514 1 86.19 86 LEU A C 1
ATOM 628 O O . LEU A 1 86 ? -22.906 13.602 -2.113 1 86.19 86 LEU A O 1
ATOM 632 N N . MET A 1 87 ? -21.219 12.258 -1.729 1 81.44 87 MET A N 1
ATOM 633 C CA . MET A 1 87 ? -21.297 12.43 -0.282 1 81.44 87 MET A CA 1
ATOM 634 C C . MET A 1 87 ? -20.906 13.844 0.118 1 81.44 87 MET A C 1
ATOM 636 O O . MET A 1 87 ? -21.484 14.422 1.037 1 81.44 87 MET A O 1
ATOM 640 N N . MET A 1 88 ? -19.859 14.328 -0.482 1 77.12 88 MET A N 1
ATOM 641 C CA . MET A 1 88 ? -19.406 15.695 -0.199 1 77.12 88 MET A CA 1
ATOM 642 C C . MET A 1 88 ? -20.484 16.703 -0.589 1 77.12 88 MET A C 1
ATOM 644 O O . MET A 1 88 ? -20.641 17.734 0.064 1 77.12 88 MET A O 1
ATOM 648 N N . ARG A 1 89 ? -21.141 16.469 -1.638 1 77.75 89 ARG A N 1
ATOM 649 C CA . ARG A 1 89 ? -22.203 17.359 -2.1 1 77.75 89 ARG A CA 1
ATOM 650 C C . ARG A 1 89 ? -23.391 17.344 -1.146 1 77.75 89 ARG A C 1
ATOM 652 O O . ARG A 1 89 ? -24.016 18.375 -0.914 1 77.75 89 ARG A O 1
ATOM 659 N N . TYR A 1 90 ? -23.656 16.25 -0.672 1 72.25 90 TYR A N 1
ATOM 660 C CA . TYR A 1 90 ? -24.812 16.109 0.201 1 72.25 90 TYR A CA 1
ATOM 661 C C . TYR A 1 90 ? -24.516 16.641 1.6 1 72.25 90 TYR A C 1
ATOM 663 O O . TYR A 1 90 ? -25.406 17.141 2.285 1 72.25 90 TYR A O 1
ATOM 671 N N . GLN A 1 91 ? -23.422 16.141 2.324 1 63.03 91 GLN A N 1
ATOM 672 C CA . GLN A 1 91 ? -23.109 16.594 3.678 1 63.03 91 GLN A CA 1
ATOM 673 C C . GLN A 1 91 ? -22.953 18.109 3.729 1 63.03 91 GLN A C 1
ATOM 675 O O . GLN A 1 91 ? -23.031 18.719 4.801 1 63.03 91 GLN A O 1
ATOM 680 N N . GLY A 1 92 ? -23.281 18.875 2.766 1 53.78 92 GLY A N 1
ATOM 681 C CA . GLY A 1 92 ? -23.25 20.328 2.818 1 53.78 92 GLY A CA 1
ATOM 682 C C . GLY A 1 92 ? -21.906 20.891 3.238 1 53.78 92 GLY A C 1
ATOM 683 O O . GLY A 1 92 ? -21.047 20.156 3.73 1 53.78 92 GLY A O 1
ATOM 684 N N . THR A 1 93 ? -21.391 22.047 2.771 1 47.53 93 THR A N 1
ATOM 685 C CA . THR A 1 93 ? -20.188 22.875 2.947 1 47.53 93 THR A CA 1
ATOM 686 C C . THR A 1 93 ? -19.906 23.109 4.43 1 47.53 93 THR A C 1
ATOM 688 O O . THR A 1 93 ? -19.094 23.953 4.785 1 47.53 93 THR A O 1
ATOM 691 N N . LYS A 1 94 ? -20.672 22.594 5.324 1 48.22 94 LYS A N 1
ATOM 692 C CA . LYS A 1 94 ? -20.359 23.172 6.629 1 48.22 94 LYS A CA 1
ATOM 693 C C . LYS A 1 94 ? -19.031 22.656 7.16 1 48.22 94 LYS A C 1
ATOM 695 O O . LYS A 1 94 ? -18.703 21.484 6.969 1 48.22 94 LYS A O 1
ATOM 700 N N . PRO A 1 95 ? -18.141 23.531 7.605 1 47.97 95 PRO A N 1
ATOM 701 C CA . PRO A 1 95 ? -16.812 23.281 8.18 1 47.97 95 PRO A CA 1
ATOM 702 C C . PRO A 1 95 ? -16.828 22.141 9.195 1 47.97 95 PRO A C 1
ATOM 704 O O . PRO A 1 95 ? -17.594 22.172 10.156 1 47.97 95 PRO A O 1
ATOM 707 N N . LEU A 1 96 ? -16.688 20.984 8.828 1 50.25 96 LEU A N 1
ATOM 708 C CA . LEU A 1 96 ? -16.906 19.812 9.688 1 50.25 96 LEU A CA 1
ATOM 709 C C . LEU A 1 96 ? -15.875 19.75 10.805 1 50.25 96 LEU A C 1
ATOM 711 O O . LEU A 1 96 ? -14.672 19.875 10.547 1 50.25 96 LEU A O 1
ATOM 715 N N . LYS A 1 97 ? -16.141 20.031 12.062 1 55.25 97 LYS A N 1
ATOM 716 C CA . LYS A 1 97 ? -15.336 19.734 13.25 1 55.25 97 LYS A CA 1
ATOM 717 C C . LYS A 1 97 ? -14.711 18.344 13.164 1 55.25 97 LYS A C 1
ATOM 719 O O . LYS A 1 97 ? -15.125 17.516 12.344 1 55.25 97 LYS A O 1
ATOM 724 N N . SER A 1 98 ? -13.578 18.109 13.766 1 57.69 98 SER A N 1
ATOM 725 C CA . SER A 1 98 ? -12.82 16.875 13.812 1 57.69 98 SER A CA 1
ATOM 726 C C . SER A 1 98 ? -13.75 15.664 13.867 1 57.69 98 SER A C 1
ATOM 728 O O . SER A 1 98 ? -13.547 14.68 13.148 1 57.69 98 SER A O 1
ATOM 730 N N . ASP A 1 99 ? -14.82 15.75 14.594 1 67.62 99 ASP A N 1
ATOM 731 C CA . ASP A 1 99 ? -15.789 14.664 14.75 1 67.62 99 ASP A CA 1
ATOM 732 C C . ASP A 1 99 ? -16.531 14.398 13.445 1 67.62 99 ASP A C 1
ATOM 734 O O . ASP A 1 99 ? -16.781 13.242 13.094 1 67.62 99 ASP A O 1
ATOM 738 N N . SER A 1 100 ? -16.594 15.414 12.781 1 79.56 100 SER A N 1
ATOM 739 C CA . SER A 1 100 ? -17.328 15.281 11.531 1 79.56 100 SER A CA 1
ATOM 740 C C . SER A 1 100 ? -16.484 14.578 10.469 1 79.56 100 SER A C 1
ATOM 742 O O . SER A 1 100 ? -17 13.766 9.695 1 79.56 100 SER A O 1
ATOM 744 N N . SER A 1 101 ? -15.18 14.766 10.586 1 85.44 101 SER A N 1
ATOM 745 C CA . SER A 1 101 ? -14.297 14.156 9.602 1 85.44 101 SER A CA 1
ATOM 746 C C . SER A 1 101 ? -14.156 12.656 9.836 1 85.44 101 SER A C 1
ATOM 748 O O . SER A 1 101 ? -14.156 11.867 8.883 1 85.44 101 SER A O 1
ATOM 750 N N . LEU A 1 102 ? -14.125 12.328 11.062 1 88.69 102 LEU A N 1
ATOM 751 C CA . LEU A 1 102 ? -14.016 10.914 11.414 1 88.69 102 LEU A CA 1
ATOM 752 C C . LEU A 1 102 ? -15.281 10.156 11.047 1 88.69 102 LEU A C 1
ATOM 754 O O . LEU A 1 102 ? -15.219 9.047 10.516 1 88.69 102 LEU A O 1
ATOM 758 N N . LEU A 1 103 ? -16.359 10.773 11.352 1 89.19 103 LEU A N 1
ATOM 759 C CA . LEU A 1 103 ? -17.625 10.141 11.016 1 89.19 103 LEU A CA 1
ATOM 760 C C . LEU A 1 103 ? -17.766 9.961 9.508 1 89.19 103 LEU A C 1
ATOM 762 O O . LEU A 1 103 ? -18.188 8.898 9.039 1 89.19 103 LEU A O 1
ATOM 766 N N . ARG A 1 104 ? -17.375 10.898 8.773 1 87.31 104 ARG A N 1
ATOM 767 C CA . ARG A 1 104 ? -17.391 10.812 7.316 1 87.31 104 ARG A CA 1
ATOM 768 C C . ARG A 1 104 ? -16.5 9.672 6.828 1 87.31 104 ARG A C 1
ATOM 770 O O . ARG A 1 104 ? -16.875 8.914 5.938 1 87.31 104 ARG A O 1
ATOM 777 N N . THR A 1 105 ? -15.359 9.625 7.398 1 88 105 THR A N 1
ATOM 778 C CA . THR A 1 105 ? -14.43 8.562 7.055 1 88 105 THR A CA 1
ATOM 779 C C . THR A 1 105 ? -15.055 7.191 7.309 1 88 105 THR A C 1
ATOM 781 O O . THR A 1 105 ? -14.992 6.309 6.453 1 88 105 THR A O 1
ATOM 784 N N . GLY A 1 106 ? -15.641 7.098 8.484 1 91.06 106 GLY A N 1
ATOM 785 C CA . GLY A 1 106 ? -16.297 5.84 8.812 1 91.06 106 GLY A CA 1
ATOM 786 C C . GLY A 1 106 ? -17.406 5.477 7.855 1 91.06 106 GLY A C 1
ATOM 787 O O . GLY A 1 106 ? -17.5 4.332 7.402 1 91.06 106 GLY A O 1
ATOM 788 N N . ILE A 1 107 ? -18.172 6.402 7.5 1 89.44 107 ILE A N 1
ATOM 789 C CA . ILE A 1 107 ? -19.312 6.176 6.637 1 89.44 107 ILE A CA 1
ATOM 790 C C . ILE A 1 107 ? -18.844 5.871 5.215 1 89.44 107 ILE A C 1
ATOM 792 O O . ILE A 1 107 ? -19.359 4.945 4.574 1 89.44 107 ILE A O 1
ATOM 796 N N . LEU A 1 108 ? -17.922 6.629 4.746 1 87.81 108 LEU A N 1
ATOM 797 C CA . LEU A 1 108 ? -17.391 6.383 3.408 1 87.81 108 LEU A CA 1
ATOM 798 C C . LEU A 1 108 ? -16.734 5.012 3.328 1 87.81 108 LEU A C 1
ATOM 800 O O . LEU A 1 108 ? -16.859 4.32 2.314 1 87.81 108 LEU A O 1
ATOM 804 N N . THR A 1 109 ? -16.062 4.711 4.379 1 90.44 109 THR A N 1
ATOM 805 C CA . THR A 1 109 ? -15.469 3.383 4.449 1 90.44 109 THR A CA 1
ATOM 806 C C . THR A 1 109 ? -16.547 2.303 4.418 1 90.44 109 THR A C 1
ATOM 808 O O . THR A 1 109 ? -16.422 1.303 3.711 1 90.44 109 THR A O 1
ATOM 811 N N . ALA A 1 110 ? -17.609 2.574 5.086 1 92.75 110 ALA A N 1
ATOM 812 C CA . ALA A 1 110 ? -18.703 1.618 5.121 1 92.75 110 ALA A CA 1
ATOM 813 C C . ALA A 1 110 ? -19.328 1.452 3.736 1 92.75 110 ALA A C 1
ATOM 815 O O . ALA A 1 110 ? -19.625 0.332 3.309 1 92.75 110 ALA A O 1
ATOM 816 N N . VAL A 1 111 ? -19.484 2.496 3.072 1 90.38 111 VAL A N 1
ATOM 817 C CA . VAL A 1 111 ? -20.047 2.455 1.727 1 90.38 111 VAL A CA 1
ATOM 818 C C . VAL A 1 111 ? -19.094 1.726 0.789 1 90.38 111 VAL A C 1
ATOM 820 O O . VAL A 1 111 ? -19.516 0.886 -0.01 1 90.38 111 VAL A O 1
ATOM 823 N N . GLY A 1 112 ? -17.828 2.074 0.899 1 88.75 112 GLY A N 1
ATOM 824 C CA . GLY A 1 112 ? -16.828 1.404 0.084 1 88.75 112 GLY A CA 1
ATOM 825 C C . GLY A 1 112 ? -16.781 -0.095 0.308 1 88.75 112 GLY A C 1
ATOM 826 O O . GLY A 1 112 ? -16.719 -0.869 -0.649 1 88.75 112 GLY A O 1
ATOM 827 N N . ILE A 1 113 ? -16.891 -0.447 1.543 1 89.69 113 ILE A N 1
ATOM 828 C CA . ILE A 1 113 ? -16.828 -1.86 1.9 1 89.69 113 ILE A CA 1
ATOM 829 C C . ILE A 1 113 ? -18.094 -2.566 1.432 1 89.69 113 ILE A C 1
ATOM 831 O O . ILE A 1 113 ? -18.047 -3.703 0.955 1 89.69 113 ILE A O 1
ATOM 835 N N . ALA A 1 114 ? -19.203 -1.9 1.534 1 91.06 114 ALA A N 1
ATOM 836 C CA . ALA A 1 114 ? -20.453 -2.467 1.025 1 91.06 114 ALA A CA 1
ATOM 837 C C . ALA A 1 114 ? -20.359 -2.715 -0.478 1 91.06 114 ALA A C 1
ATOM 839 O O . ALA A 1 114 ? -20.766 -3.775 -0.961 1 91.06 114 ALA A O 1
ATOM 840 N N . LEU A 1 115 ? -19.859 -1.803 -1.202 1 87.88 115 LEU A N 1
ATOM 841 C CA . LEU A 1 115 ? -19.719 -1.913 -2.65 1 87.88 115 LEU A CA 1
ATOM 842 C C . LEU A 1 115 ? -18.75 -3.025 -3.018 1 87.88 115 LEU A C 1
ATOM 844 O O . LEU A 1 115 ? -18.953 -3.744 -3.998 1 87.88 115 LEU A O 1
ATOM 848 N N . HIS A 1 116 ? -17.75 -3.086 -2.246 1 89.19 116 HIS A N 1
ATOM 849 C CA . HIS A 1 116 ? -16.719 -4.102 -2.453 1 89.19 116 HIS A CA 1
ATOM 850 C C . HIS A 1 116 ? -17.266 -5.496 -2.15 1 89.19 116 HIS A C 1
ATOM 852 O O . HIS A 1 116 ? -16.891 -6.469 -2.807 1 89.19 116 HIS A O 1
ATOM 858 N N . ASN A 1 117 ? -18.156 -5.598 -1.194 1 91 117 ASN A N 1
ATOM 859 C CA . ASN A 1 117 ? -18.656 -6.891 -0.734 1 91 117 ASN A CA 1
ATOM 860 C C . ASN A 1 117 ? -19.578 -7.535 -1.768 1 91 117 ASN A C 1
ATOM 862 O O . ASN A 1 117 ? -19.719 -8.758 -1.798 1 91 117 ASN A O 1
ATOM 866 N N . PHE A 1 118 ? -20.125 -6.762 -2.637 1 88.06 118 PHE A N 1
ATOM 867 C CA . PHE A 1 118 ? -20.938 -7.336 -3.695 1 88.06 118 PHE A CA 1
ATOM 868 C C . PHE A 1 118 ? -20.094 -8.164 -4.652 1 88.06 118 PHE A C 1
ATOM 870 O O . PHE A 1 118 ? -20.375 -9.344 -4.879 1 88.06 118 PHE A O 1
ATOM 877 N N . PRO A 1 119 ? -19.047 -7.582 -5.188 1 86.19 119 PRO A N 1
ATOM 878 C CA . PRO A 1 119 ? -18.156 -8.359 -6.047 1 86.19 119 PRO A CA 1
ATOM 879 C C . PRO A 1 119 ? -17.594 -9.602 -5.359 1 86.19 119 PRO A C 1
ATOM 881 O O . PRO A 1 119 ? -17.5 -10.664 -5.98 1 86.19 119 PRO A O 1
ATOM 884 N N . GLU A 1 120 ? -17.312 -9.469 -4.113 1 86.25 120 GLU A N 1
ATOM 885 C CA . GLU A 1 120 ? -16.812 -10.617 -3.361 1 86.25 120 GLU A CA 1
ATOM 886 C C . GLU A 1 120 ? -17.891 -11.695 -3.24 1 86.25 120 GLU A C 1
ATOM 888 O O . GLU A 1 120 ? -17.594 -12.891 -3.348 1 86.25 120 GLU A O 1
ATOM 893 N N . GLY A 1 121 ? -19.062 -11.242 -2.977 1 89 121 GLY A N 1
ATOM 894 C CA . GLY A 1 121 ? -20.172 -12.172 -2.961 1 89 121 GLY A CA 1
ATOM 895 C C . GLY A 1 121 ? -20.344 -12.914 -4.273 1 89 121 GLY A C 1
ATOM 896 O O . GLY A 1 121 ? -20.609 -14.117 -4.285 1 89 121 GLY A O 1
ATOM 897 N N . PHE A 1 122 ? -20.188 -12.156 -5.309 1 83.94 122 PHE A N 1
ATOM 898 C CA . PHE A 1 122 ? -20.281 -12.766 -6.629 1 83.94 122 PHE A CA 1
ATOM 899 C C . PHE A 1 122 ? -19.266 -13.883 -6.785 1 83.94 122 PHE A C 1
ATOM 901 O O . PHE A 1 122 ? -19.562 -14.945 -7.328 1 83.94 122 PHE A O 1
ATOM 908 N N . ALA A 1 123 ? -18.078 -13.617 -6.367 1 81.19 123 ALA A N 1
ATOM 909 C CA . ALA A 1 123 ? -17.016 -14.617 -6.418 1 81.19 123 ALA A CA 1
ATOM 910 C C . ALA A 1 123 ? -17.359 -15.844 -5.578 1 81.19 123 ALA A C 1
ATOM 912 O O . ALA A 1 123 ? -17.094 -16.969 -5.984 1 81.19 123 ALA A O 1
ATOM 913 N N . VAL A 1 124 ? -17.922 -15.617 -4.434 1 84.88 124 VAL A N 1
ATOM 914 C CA . VAL A 1 124 ? -18.344 -16.703 -3.557 1 84.88 124 VAL A CA 1
ATOM 915 C C . VAL A 1 124 ? -19.406 -17.562 -4.25 1 84.88 124 VAL A C 1
ATOM 917 O O . VAL A 1 124 ? -19.266 -18.781 -4.328 1 84.88 124 VAL A O 1
ATOM 920 N N . GLY A 1 125 ? -20.375 -16.938 -4.734 1 85.94 125 GLY A N 1
ATOM 921 C CA . GLY A 1 125 ? -21.438 -17.656 -5.426 1 85.94 125 GLY A CA 1
ATOM 922 C C . GLY A 1 125 ? -20.938 -18.438 -6.629 1 85.94 125 GLY A C 1
ATOM 923 O O . GLY A 1 125 ? -21.297 -19.609 -6.809 1 85.94 125 GLY A O 1
ATOM 924 N N . SER A 1 126 ? -20.109 -17.781 -7.387 1 81.06 126 SER A N 1
ATOM 925 C CA . SER A 1 126 ? -19.547 -18.438 -8.562 1 81.06 126 SER A CA 1
ATOM 926 C C . SER A 1 126 ? -18.609 -19.562 -8.172 1 81.06 126 SER A C 1
ATOM 928 O O . SER A 1 126 ? -18.516 -20.578 -8.875 1 81.06 126 SER A O 1
ATOM 930 N N . GLY A 1 127 ? -17.828 -19.297 -7.133 1 79.25 127 GLY A N 1
ATOM 931 C CA . GLY A 1 127 ? -16.953 -20.344 -6.633 1 79.25 127 GLY A CA 1
ATOM 932 C C . GLY A 1 127 ? -17.688 -21.609 -6.258 1 79.25 127 GLY A C 1
ATOM 933 O O . GLY A 1 127 ? -17.266 -22.703 -6.637 1 79.25 127 GLY A O 1
ATOM 934 N N . PHE A 1 128 ? -18.797 -21.453 -5.551 1 83.31 128 PHE A N 1
ATOM 935 C CA . PHE A 1 128 ? -19.594 -22.609 -5.176 1 83.31 128 PHE A CA 1
ATOM 936 C C . PHE A 1 128 ? -20.234 -23.25 -6.402 1 83.31 128 PHE A C 1
ATOM 938 O O . PHE A 1 128 ? -20.469 -24.453 -6.426 1 83.31 128 PHE A O 1
ATOM 945 N N . GLY A 1 129 ? -20.484 -22.453 -7.34 1 78.69 129 GLY A N 1
ATOM 946 C CA . GLY A 1 129 ? -20.984 -22.984 -8.594 1 78.69 129 GLY A CA 1
ATOM 947 C C . GLY A 1 129 ? -19.984 -23.859 -9.312 1 78.69 129 GLY A C 1
ATOM 948 O O . GLY A 1 129 ? -20.359 -24.828 -9.992 1 78.69 129 GLY A O 1
ATOM 949 N N . ALA A 1 130 ? -18.766 -23.547 -9.164 1 76.19 130 ALA A N 1
ATOM 950 C CA . ALA A 1 130 ? -17.703 -24.328 -9.797 1 76.19 130 ALA A CA 1
ATOM 951 C C . ALA A 1 130 ? -17.406 -25.594 -8.992 1 76.19 130 ALA A C 1
ATOM 953 O O . ALA A 1 130 ? -17.312 -26.688 -9.547 1 76.19 130 ALA A O 1
ATOM 954 N N . SER A 1 131 ? -17.156 -25.422 -7.691 1 81.19 131 SER A N 1
ATOM 955 C CA . SER A 1 131 ? -16.938 -26.531 -6.781 1 81.19 131 SER A CA 1
ATOM 956 C C . SER A 1 131 ? -17.109 -26.109 -5.328 1 81.19 131 SER A C 1
ATOM 958 O O . SER A 1 131 ? -16.844 -24.953 -4.98 1 81.19 131 SER A O 1
ATOM 960 N N . ILE A 1 132 ? -17.453 -27 -4.562 1 85.06 132 ILE A N 1
ATOM 961 C CA . ILE A 1 132 ? -17.625 -26.734 -3.139 1 85.06 132 ILE A CA 1
ATOM 962 C C . ILE A 1 132 ? -16.297 -26.328 -2.518 1 85.06 132 ILE A C 1
ATOM 964 O O . ILE A 1 132 ? -16.234 -25.406 -1.704 1 85.06 132 ILE A O 1
ATOM 968 N N . SER A 1 133 ? -15.266 -26.984 -2.943 1 82.88 133 SER A N 1
ATOM 969 C CA . SER A 1 133 ? -13.938 -26.703 -2.404 1 82.88 133 SER A CA 1
ATOM 970 C C . SER A 1 133 ? -13.508 -25.266 -2.705 1 82.88 133 SER A C 1
ATOM 972 O O . SER A 1 133 ? -13 -24.578 -1.826 1 82.88 133 SER A O 1
ATOM 974 N N . LEU A 1 134 ? -13.805 -24.828 -3.846 1 75.88 134 LEU A N 1
ATOM 975 C CA . LEU A 1 134 ? -13.438 -23.469 -4.238 1 75.88 134 LEU A CA 1
ATOM 976 C C . LEU A 1 134 ? -14.281 -22.438 -3.488 1 75.88 134 LEU A C 1
ATOM 978 O O . LEU A 1 134 ? -13.758 -21.422 -3.02 1 75.88 134 LEU A O 1
ATOM 982 N N . GLY A 1 135 ? -15.523 -22.703 -3.404 1 80.19 135 GLY A N 1
ATOM 983 C CA . GLY A 1 135 ? -16.406 -21.812 -2.66 1 80.19 135 GLY A CA 1
ATOM 984 C C . GLY A 1 135 ? -15.984 -21.641 -1.211 1 80.19 135 GLY A C 1
ATOM 985 O O . GLY A 1 135 ? -15.93 -20.516 -0.705 1 80.19 135 GLY A O 1
ATOM 986 N N . VAL A 1 136 ? -15.664 -22.734 -0.608 1 85.19 136 VAL A N 1
ATOM 987 C CA . VAL A 1 136 ? -15.258 -22.719 0.793 1 85.19 136 VAL A CA 1
ATOM 988 C C . VAL A 1 136 ? -13.938 -21.969 0.944 1 85.19 136 VAL A C 1
ATOM 990 O O . VAL A 1 136 ? -13.758 -21.203 1.886 1 85.19 136 VAL A O 1
ATOM 993 N N . MET A 1 137 ? -13.086 -22.188 0.092 1 76.69 137 MET A N 1
ATOM 994 C CA . MET A 1 137 ? -11.789 -21.516 0.136 1 76.69 137 MET A CA 1
ATOM 995 C C . MET A 1 137 ? -11.953 -20 0.027 1 76.69 137 MET A C 1
ATOM 997 O O . MET A 1 137 ? -11.391 -19.25 0.829 1 76.69 137 MET A O 1
ATOM 1001 N N . ILE A 1 138 ? -12.742 -19.578 -0.893 1 75.75 138 ILE A N 1
ATOM 1002 C CA . ILE A 1 138 ? -12.961 -18.156 -1.117 1 75.75 138 ILE A CA 1
ATOM 1003 C C . ILE A 1 138 ? -13.648 -17.531 0.101 1 75.75 138 ILE A C 1
ATOM 1005 O O . ILE A 1 138 ? -13.219 -16.484 0.597 1 75.75 138 ILE A O 1
ATOM 1009 N N . THR A 1 139 ? -14.602 -18.219 0.558 1 85.5 139 THR A N 1
ATOM 1010 C CA . THR A 1 139 ? -15.391 -17.719 1.678 1 85.5 139 THR A CA 1
ATOM 1011 C C . THR A 1 139 ? -14.523 -17.594 2.93 1 85.5 139 THR A C 1
ATOM 1013 O O . THR A 1 139 ? -14.641 -16.609 3.67 1 85.5 139 THR A O 1
ATOM 1016 N N . SER A 1 140 ? -13.703 -18.5 3.195 1 81.81 140 SER A N 1
ATOM 1017 C CA . SER A 1 140 ? -12.859 -18.484 4.383 1 81.81 140 SER A CA 1
ATOM 1018 C C . SER A 1 140 ? -11.891 -17.312 4.355 1 81.81 140 SER A C 1
ATOM 1020 O O . SER A 1 140 ? -11.688 -16.641 5.375 1 81.81 140 SER A O 1
ATOM 1022 N N . VAL A 1 141 ? -11.336 -17.078 3.309 1 74.31 141 VAL A N 1
ATOM 1023 C CA . VAL A 1 141 ? -10.383 -15.984 3.154 1 74.31 141 VAL A CA 1
ATOM 1024 C C . VAL A 1 141 ? -11.086 -14.648 3.357 1 74.31 141 VAL A C 1
ATOM 1026 O O . VAL A 1 141 ? -10.562 -13.75 4.023 1 74.31 141 VAL A O 1
ATOM 1029 N N . ILE A 1 142 ? -12.289 -14.57 2.859 1 79.38 142 ILE A N 1
ATOM 1030 C CA . ILE A 1 142 ? -13.055 -13.328 2.902 1 79.38 142 ILE A CA 1
ATOM 1031 C C . ILE A 1 142 ? -13.445 -13.016 4.344 1 79.38 142 ILE A C 1
ATOM 1033 O O . ILE A 1 142 ? -13.336 -11.875 4.789 1 79.38 142 ILE A O 1
ATOM 1037 N N . VAL A 1 143 ? -13.844 -14.016 5.102 1 84.69 143 VAL A N 1
ATOM 1038 C CA . VAL A 1 143 ? -14.273 -13.805 6.48 1 84.69 143 VAL A CA 1
ATOM 1039 C C . VAL A 1 143 ? -13.117 -13.227 7.297 1 84.69 143 VAL A C 1
ATOM 1041 O O . VAL A 1 143 ? -13.312 -12.297 8.086 1 84.69 143 VAL A O 1
ATOM 1044 N N . ILE A 1 144 ? -12.016 -13.695 7.086 1 80.12 144 ILE A N 1
ATOM 1045 C CA . ILE A 1 144 ? -10.852 -13.312 7.879 1 80.12 144 ILE A CA 1
ATOM 1046 C C . ILE A 1 144 ? -10.453 -11.867 7.551 1 80.12 144 ILE A C 1
ATOM 1048 O O . ILE A 1 144 ? -10.211 -11.07 8.453 1 80.12 144 ILE A O 1
ATOM 1052 N N . HIS A 1 145 ? -10.461 -11.578 6.348 1 79.75 145 HIS A N 1
ATOM 1053 C CA . HIS A 1 145 ? -9.961 -10.25 6.023 1 79.75 145 HIS A CA 1
ATOM 1054 C C . HIS A 1 145 ? -11.055 -9.195 6.18 1 79.75 145 HIS A C 1
ATOM 1056 O O . HIS A 1 145 ? -10.773 -7.996 6.176 1 79.75 145 HIS A O 1
ATOM 1062 N N . ASP A 1 146 ? -12.305 -9.641 6.379 1 89.81 146 ASP A N 1
ATOM 1063 C CA . ASP A 1 146 ? -13.398 -8.703 6.625 1 89.81 146 ASP A CA 1
ATOM 1064 C C . ASP A 1 146 ? -13.344 -8.172 8.055 1 89.81 146 ASP A C 1
ATOM 1066 O O . ASP A 1 146 ? -13.969 -7.148 8.359 1 89.81 146 ASP A O 1
ATOM 1070 N N . ILE A 1 147 ? -12.617 -8.789 8.898 1 88.31 147 ILE A N 1
ATOM 1071 C CA . ILE A 1 147 ? -12.516 -8.359 10.289 1 88.31 147 ILE A CA 1
ATOM 1072 C C . ILE A 1 147 ? -11.836 -6.992 10.359 1 88.31 147 ILE A C 1
ATOM 1074 O O . ILE A 1 147 ? -12.391 -6.043 10.914 1 88.31 147 ILE A O 1
ATOM 1078 N N . PRO A 1 148 ? -10.734 -6.832 9.711 1 86.69 148 PRO A N 1
ATOM 1079 C CA . PRO A 1 148 ? -10.117 -5.504 9.68 1 86.69 148 PRO A CA 1
ATOM 1080 C C . PRO A 1 148 ? -11.023 -4.445 9.055 1 86.69 148 PRO A C 1
ATOM 1082 O O . PRO A 1 148 ? -10.992 -3.283 9.469 1 86.69 148 PRO A O 1
ATOM 1085 N N . GLU A 1 149 ? -11.789 -4.844 8.117 1 90.88 149 GLU A N 1
ATOM 1086 C CA . GLU A 1 149 ? -12.719 -3.92 7.48 1 90.88 149 GLU A CA 1
ATOM 1087 C C . GLU A 1 149 ? -13.773 -3.434 8.469 1 90.88 149 GLU A C 1
ATOM 1089 O O . GLU A 1 149 ? -14.148 -2.258 8.461 1 90.88 149 GLU A O 1
ATOM 1094 N N . GLY A 1 150 ? -14.188 -4.391 9.266 1 93.69 150 GLY A N 1
ATOM 1095 C CA . GLY A 1 150 ? -15.109 -3.998 10.32 1 93.69 150 GLY A CA 1
ATOM 1096 C C . GLY A 1 150 ? -14.516 -2.99 11.289 1 93.69 150 GLY A C 1
ATOM 1097 O O . GLY A 1 150 ? -15.18 -2.021 11.664 1 93.69 150 GLY A O 1
ATOM 1098 N N . ILE A 1 151 ? -13.359 -3.191 11.656 1 91.88 151 ILE A N 1
ATOM 1099 C CA . ILE A 1 151 ? -12.648 -2.287 12.555 1 91.88 151 ILE A CA 1
ATOM 1100 C C . ILE A 1 151 ? -12.484 -0.922 11.883 1 91.88 151 ILE A C 1
ATOM 1102 O O . ILE A 1 151 ? -12.742 0.113 12.508 1 91.88 151 ILE A O 1
ATOM 1106 N N . ALA A 1 152 ? -12.117 -0.932 10.633 1 90.56 152 ALA A N 1
ATOM 1107 C CA . ALA A 1 152 ? -11.852 0.281 9.867 1 90.56 152 ALA A CA 1
ATOM 1108 C C . ALA A 1 152 ? -13.109 1.145 9.758 1 90.56 152 ALA A C 1
ATOM 1110 O O . ALA A 1 152 ? -13.016 2.361 9.578 1 90.56 152 ALA A O 1
ATOM 1111 N N . MET A 1 153 ? -14.227 0.526 9.883 1 94.19 153 MET A N 1
ATOM 1112 C CA . MET A 1 153 ? -15.492 1.253 9.828 1 94.19 153 MET A CA 1
ATOM 1113 C C . MET A 1 153 ? -15.93 1.688 11.227 1 94.19 153 MET A C 1
ATOM 1115 O O . MET A 1 153 ? -16.219 2.863 11.445 1 94.19 153 MET A O 1
ATOM 1119 N N . ALA A 1 154 ? -15.898 0.791 12.117 1 94.94 154 ALA A N 1
ATOM 1120 C CA . ALA A 1 154 ? -16.5 0.973 13.438 1 94.94 154 ALA A CA 1
ATOM 1121 C C . ALA A 1 154 ? -15.75 2.033 14.234 1 94.94 154 ALA A C 1
ATOM 1123 O O . ALA A 1 154 ? -16.359 2.891 14.867 1 94.94 154 ALA A O 1
ATOM 1124 N N . VAL A 1 155 ? -14.516 1.953 14.164 1 93.12 155 VAL A N 1
ATOM 1125 C CA . VAL A 1 155 ? -13.688 2.768 15.047 1 93.12 155 VAL A CA 1
ATOM 1126 C C . VAL A 1 155 ? -13.852 4.242 14.695 1 93.12 155 VAL A C 1
ATOM 1128 O O . VAL A 1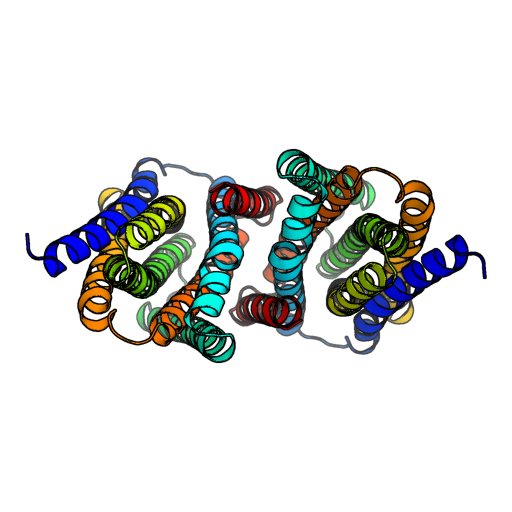 155 ? -14.172 5.066 15.555 1 93.12 155 VAL A O 1
ATOM 1131 N N . PRO A 1 156 ? -13.75 4.578 13.461 1 91.62 156 PRO A N 1
ATOM 1132 C CA . PRO A 1 156 ? -13.93 5.996 13.148 1 91.62 156 PRO A CA 1
ATOM 1133 C C . PRO A 1 156 ? -15.375 6.461 13.328 1 91.62 156 PRO A C 1
ATOM 1135 O O . PRO A 1 156 ? -15.617 7.609 13.695 1 91.62 156 PRO A O 1
ATOM 1138 N N . MET A 1 157 ? -16.328 5.648 13.078 1 93.31 157 MET A N 1
ATOM 1139 C CA . MET A 1 157 ? -17.719 6.035 13.297 1 93.31 157 MET A CA 1
ATOM 1140 C C . MET A 1 157 ? -17.984 6.309 14.773 1 93.31 157 MET A C 1
ATOM 1142 O O . MET A 1 157 ? -18.641 7.289 15.117 1 93.31 157 MET A O 1
ATOM 1146 N N . ARG A 1 158 ? -17.406 5.457 15.562 1 93.88 158 ARG A N 1
ATOM 1147 C CA . ARG A 1 158 ? -17.562 5.645 17 1 93.88 158 ARG A CA 1
ATOM 1148 C C . ARG A 1 158 ? -16.828 6.902 17.469 1 93.88 158 ARG A C 1
ATOM 1150 O O . ARG A 1 158 ? -17.391 7.699 18.234 1 93.88 158 ARG A O 1
ATOM 1157 N N . ALA A 1 159 ? -15.656 7.059 17.031 1 91.31 159 ALA A N 1
ATOM 1158 C CA . ALA A 1 159 ? -14.859 8.227 17.391 1 91.31 159 ALA A CA 1
ATOM 1159 C C . ALA A 1 159 ? -15.492 9.508 16.844 1 91.31 159 ALA A C 1
ATOM 1161 O O . ALA A 1 159 ? -15.289 10.586 17.406 1 91.31 159 ALA A O 1
ATOM 1162 N N . GLY A 1 160 ? -16.234 9.344 15.797 1 90.19 160 GLY A N 1
ATOM 1163 C CA . GLY A 1 160 ? -16.891 10.477 15.172 1 90.19 160 GLY A CA 1
ATOM 1164 C C . GLY A 1 160 ? -18.234 10.812 15.789 1 90.19 160 GLY A C 1
ATOM 1165 O O . GLY A 1 160 ? -18.891 11.773 15.391 1 90.19 160 GLY A O 1
ATOM 1166 N N . GLY A 1 161 ? -18.75 9.898 16.766 1 90.81 161 GLY A N 1
ATOM 1167 C CA . GLY A 1 161 ? -19.906 10.312 17.516 1 90.81 161 GLY A CA 1
ATOM 1168 C C . GLY A 1 161 ? -21.062 9.328 17.438 1 90.81 161 GLY A C 1
ATOM 1169 O O . GLY A 1 161 ? -22.062 9.469 18.141 1 90.81 161 GLY A O 1
ATOM 1170 N N . PHE A 1 162 ? -20.922 8.383 16.562 1 93.5 162 PHE A N 1
ATOM 1171 C CA . PHE A 1 162 ? -21.984 7.375 16.531 1 93.5 162 PHE A CA 1
ATOM 1172 C C . PHE A 1 162 ? -22.047 6.609 17.844 1 93.5 162 PHE A C 1
ATOM 1174 O O . PHE A 1 162 ? -21.016 6.34 18.453 1 93.5 162 PHE A O 1
ATOM 1181 N N . GLY A 1 163 ? -23.234 6.223 18.219 1 94.62 163 GLY A N 1
ATOM 1182 C CA . GLY A 1 163 ? -23.375 5.266 19.297 1 94.62 163 GLY A CA 1
ATOM 1183 C C . GLY A 1 163 ? -22.828 3.893 18.969 1 94.62 163 GLY A C 1
ATOM 1184 O O . GLY A 1 163 ? -22.609 3.576 17.797 1 94.62 163 GLY A O 1
ATOM 1185 N N . LYS A 1 164 ? -22.516 3.117 20 1 95.62 164 LYS A N 1
ATOM 1186 C CA . LYS A 1 164 ? -21.906 1.807 19.797 1 95.62 164 LYS A CA 1
ATOM 1187 C C . LYS A 1 164 ? -22.797 0.9 18.953 1 95.62 164 LYS A C 1
ATOM 1189 O O . LYS A 1 164 ? -22.328 0.256 18.016 1 95.62 164 LYS A O 1
ATOM 1194 N N . ALA A 1 165 ? -24.078 0.867 19.188 1 96.56 165 ALA A N 1
ATOM 1195 C CA . ALA A 1 165 ? -25 -0.002 18.469 1 96.56 165 ALA A CA 1
ATOM 1196 C C . ALA A 1 165 ? -25.156 0.436 17.016 1 96.56 165 ALA A C 1
ATOM 1198 O O . ALA A 1 165 ? -25.219 -0.401 16.109 1 96.56 165 ALA A O 1
ATOM 1199 N N . LYS A 1 166 ? -25.234 1.683 16.859 1 96.38 166 LYS A N 1
ATOM 1200 C CA . LYS A 1 166 ? -25.375 2.205 15.508 1 96.38 166 LYS A CA 1
ATOM 1201 C C . LYS A 1 166 ? -24.141 1.889 14.664 1 96.38 166 LYS A C 1
ATOM 1203 O O . LYS A 1 166 ? -24.266 1.416 13.531 1 96.38 166 LYS A O 1
ATOM 1208 N N . ALA A 1 167 ? -22.984 2.203 15.234 1 96 167 ALA A N 1
ATOM 1209 C CA . ALA A 1 167 ? -21.734 1.896 14.531 1 96 167 ALA A CA 1
ATOM 1210 C C . ALA A 1 167 ? -21.641 0.409 14.203 1 96 167 ALA A C 1
ATOM 1212 O O . ALA A 1 167 ? -21.297 0.036 13.078 1 96 167 ALA A O 1
ATOM 1213 N N . PHE A 1 168 ? -22 -0.371 15.148 1 96.56 168 PHE A N 1
ATOM 1214 C CA . PHE A 1 168 ? -21.953 -1.816 14.961 1 96.56 168 PHE A CA 1
ATOM 1215 C C . PHE A 1 168 ? -22.938 -2.25 13.875 1 96.56 168 PHE A C 1
ATOM 1217 O O . PHE A 1 168 ? -22.594 -3.062 13.016 1 96.56 168 PHE A O 1
ATOM 1224 N N . THR A 1 169 ? -24.078 -1.752 13.883 1 96.62 169 THR A N 1
ATOM 1225 C CA . THR A 1 169 ? -25.109 -2.125 12.922 1 96.62 169 THR A CA 1
ATOM 1226 C C . THR A 1 169 ? -24.688 -1.772 11.5 1 96.62 169 THR A C 1
ATOM 1228 O O . THR A 1 169 ? -24.922 -2.543 10.562 1 96.62 169 THR A O 1
ATOM 1231 N N . VAL A 1 170 ? -24.109 -0.63 11.367 1 95.62 170 VAL A N 1
ATOM 1232 C CA . VAL A 1 170 ? -23.641 -0.21 10.047 1 95.62 170 VAL A CA 1
ATOM 1233 C C . VAL A 1 170 ? -22.594 -1.194 9.531 1 95.62 170 VAL A C 1
ATOM 1235 O O . VAL A 1 170 ? -22.594 -1.543 8.352 1 95.62 170 VAL A O 1
ATOM 1238 N N . THR A 1 171 ? -21.719 -1.621 10.445 1 95.75 171 THR A N 1
ATOM 1239 C CA . THR A 1 171 ? -20.688 -2.58 10.047 1 95.75 171 THR A CA 1
ATOM 1240 C C . THR A 1 171 ? -21.328 -3.9 9.617 1 95.75 171 THR A C 1
ATOM 1242 O O . THR A 1 171 ? -20.891 -4.512 8.641 1 95.75 171 THR A O 1
ATOM 1245 N N . VAL A 1 172 ? -22.312 -4.305 10.297 1 95.12 172 VAL A N 1
ATOM 1246 C CA . VAL A 1 172 ? -23.016 -5.547 9.992 1 95.12 172 VAL A CA 1
ATOM 1247 C C . VAL A 1 172 ? -23.734 -5.414 8.648 1 95.12 172 VAL A C 1
ATOM 1249 O O . VAL A 1 172 ? -23.641 -6.305 7.801 1 95.12 172 VAL A O 1
ATOM 1252 N N . LEU A 1 173 ? -24.359 -4.371 8.422 1 95.12 173 LEU A N 1
ATOM 1253 C CA . LEU A 1 173 ? -25.141 -4.133 7.215 1 95.12 173 LEU A CA 1
ATOM 1254 C C . LEU A 1 173 ? -24.234 -4.055 5.992 1 95.12 173 LEU A C 1
ATOM 1256 O O . LEU A 1 173 ? -24.641 -4.398 4.883 1 95.12 173 LEU A O 1
ATOM 1260 N N . SER A 1 174 ? -23.016 -3.598 6.23 1 94.12 174 SER A N 1
ATOM 1261 C CA . SER A 1 174 ? -22.062 -3.49 5.129 1 94.12 174 SER A CA 1
ATOM 1262 C C . SER A 1 174 ? -21.719 -4.863 4.562 1 94.12 174 SER A C 1
ATOM 1264 O O . SER A 1 174 ? -21.172 -4.969 3.465 1 94.12 174 SER A O 1
ATOM 1266 N N . GLY A 1 175 ? -22.047 -5.91 5.297 1 93.56 175 GLY A N 1
ATOM 1267 C CA . GLY A 1 175 ? -21.797 -7.27 4.848 1 93.56 175 GLY A CA 1
ATOM 1268 C C . GLY A 1 175 ? -22.938 -7.836 4.008 1 93.56 175 GLY A C 1
ATOM 1269 O O . GLY A 1 175 ? -22.766 -8.844 3.326 1 93.56 175 GLY A O 1
ATOM 1270 N N . VAL A 1 176 ? -24.047 -7.234 3.938 1 93.19 176 VAL A N 1
ATOM 1271 C CA . VAL A 1 176 ? -25.266 -7.734 3.303 1 93.19 176 VAL A CA 1
ATOM 1272 C C . VAL A 1 176 ? -25.047 -7.836 1.794 1 93.19 176 VAL A C 1
ATOM 1274 O O . VAL A 1 176 ? -25.453 -8.82 1.17 1 93.19 176 VAL A O 1
ATOM 1277 N N . PRO A 1 177 ? -24.422 -6.879 1.189 1 93.94 177 PRO A N 1
ATOM 1278 C CA . PRO A 1 177 ? -24.234 -6.973 -0.261 1 93.94 177 PRO A CA 1
ATOM 1279 C C . PRO A 1 177 ? -23.516 -8.25 -0.682 1 93.94 177 PRO A C 1
ATOM 1281 O O . PRO A 1 177 ? -23.641 -8.68 -1.83 1 93.94 177 PRO A O 1
ATOM 1284 N N . MET A 1 178 ? -22.75 -8.773 0.216 1 93.19 178 MET A N 1
ATOM 1285 C CA . MET A 1 178 ? -22.078 -10.031 -0.095 1 93.19 178 MET A CA 1
ATOM 1286 C C . MET A 1 178 ? -23.094 -11.125 -0.394 1 93.19 178 MET A C 1
ATOM 1288 O O . MET A 1 178 ? -22.875 -11.953 -1.28 1 93.19 178 MET A O 1
ATOM 1292 N N . GLY A 1 179 ? -24.141 -11.188 0.36 1 92.88 179 GLY A N 1
ATOM 1293 C CA . GLY A 1 179 ? -25.219 -12.133 0.096 1 92.88 179 GLY A CA 1
ATOM 1294 C C . GLY A 1 179 ? -25.875 -11.922 -1.247 1 92.88 179 GLY A C 1
ATOM 1295 O O . GLY A 1 179 ? -26.141 -12.875 -1.98 1 92.88 179 GLY A O 1
ATOM 1296 N N . ILE A 1 180 ? -26.109 -10.695 -1.546 1 92.88 180 ILE A N 1
ATOM 1297 C CA . ILE A 1 180 ? -26.719 -10.344 -2.824 1 92.88 180 ILE A CA 1
ATOM 1298 C C . ILE A 1 180 ? -25.781 -10.75 -3.967 1 92.88 180 ILE A C 1
ATOM 1300 O O . ILE A 1 180 ? -26.234 -11.305 -4.973 1 92.88 180 ILE A O 1
ATOM 1304 N N . GLY A 1 181 ? -24.578 -10.469 -3.801 1 90.62 181 GLY A N 1
ATOM 1305 C CA . GLY A 1 181 ? -23.594 -10.875 -4.789 1 90.62 181 GLY A CA 1
ATOM 1306 C C . GLY A 1 181 ? -23.5 -12.375 -4.953 1 90.62 181 GLY A C 1
ATOM 1307 O O . GLY A 1 181 ? -23.375 -12.883 -6.074 1 90.62 181 GLY A O 1
ATOM 1308 N N . ALA A 1 182 ? -23.5 -13.016 -3.844 1 90.75 182 ALA A N 1
ATOM 1309 C CA . ALA A 1 182 ? -23.422 -14.469 -3.887 1 90.75 182 ALA A CA 1
ATOM 1310 C C . ALA A 1 182 ? -24.594 -15.055 -4.664 1 90.75 182 ALA A C 1
ATOM 1312 O O . ALA A 1 182 ? -24.422 -15.992 -5.453 1 90.75 182 ALA A O 1
ATOM 1313 N N . LEU A 1 183 ? -25.719 -14.547 -4.414 1 90.25 183 LEU A N 1
ATOM 1314 C CA . LEU A 1 183 ? -26.906 -14.969 -5.156 1 90.25 183 LEU A CA 1
ATOM 1315 C C . LEU A 1 183 ? -26.719 -14.727 -6.652 1 90.25 183 LEU A C 1
ATOM 1317 O O . LEU A 1 183 ? -26.984 -15.617 -7.465 1 90.25 183 LEU A O 1
ATOM 1321 N N . ALA A 1 184 ? -26.328 -13.562 -6.988 1 86.5 184 ALA A N 1
ATOM 1322 C CA . ALA A 1 184 ? -26.109 -13.219 -8.391 1 86.5 184 ALA A CA 1
ATOM 1323 C C . ALA A 1 184 ? -25.062 -14.125 -9.016 1 86.5 184 ALA A C 1
ATOM 1325 O O . ALA A 1 184 ? -25.219 -14.578 -10.156 1 86.5 184 ALA A O 1
ATOM 1326 N N . GLY A 1 185 ? -24.016 -14.336 -8.289 1 83.56 185 GLY A N 1
ATOM 1327 C CA . GLY A 1 185 ? -22.969 -15.219 -8.766 1 83.56 185 GLY A CA 1
ATOM 1328 C C . GLY A 1 185 ? -23.438 -16.641 -8.984 1 83.56 185 GLY A C 1
ATOM 1329 O O . GLY A 1 185 ? -23.078 -17.281 -9.977 1 83.56 185 GLY A O 1
ATOM 1330 N N . ALA A 1 186 ? -24.188 -17.109 -8.094 1 83.44 186 ALA A N 1
ATOM 1331 C CA . ALA A 1 186 ? -24.719 -18.469 -8.195 1 83.44 186 ALA A CA 1
ATOM 1332 C C . ALA A 1 186 ? -25.672 -18.594 -9.383 1 83.44 186 ALA A C 1
ATOM 1334 O O . ALA A 1 186 ? -25.734 -19.641 -10.031 1 83.44 186 ALA A O 1
ATOM 1335 N N . LEU A 1 187 ? -26.391 -17.547 -9.578 1 82.44 187 LEU A N 1
ATOM 1336 C CA . LEU A 1 187 ? -27.344 -17.547 -10.688 1 82.44 187 LEU A CA 1
ATOM 1337 C C . LEU A 1 187 ? -26.609 -17.469 -12.023 1 82.44 187 LEU A C 1
ATOM 1339 O O . LEU A 1 187 ? -27.016 -18.141 -12.984 1 82.44 187 LEU A O 1
ATOM 1343 N N . LEU A 1 188 ? -25.594 -16.719 -11.961 1 70.38 188 LEU A N 1
ATOM 1344 C CA . LEU A 1 188 ? -24.875 -16.484 -13.211 1 70.38 188 LEU A CA 1
ATOM 1345 C C . LEU A 1 188 ? -23.688 -17.406 -13.352 1 70.38 188 LEU A C 1
ATOM 1347 O O . LEU A 1 188 ? -23.094 -17.516 -14.43 1 70.38 188 LEU A O 1
ATOM 1351 N N . GLY A 1 189 ? -22.906 -17.734 -12.32 1 59.47 189 GLY A N 1
ATOM 1352 C CA . GLY A 1 189 ? -21.641 -18.406 -12.117 1 59.47 189 GLY A CA 1
ATOM 1353 C C . GLY A 1 189 ? -21.375 -19.531 -13.102 1 59.47 189 GLY A C 1
ATOM 1354 O O . GLY A 1 189 ? -20.234 -19.922 -13.32 1 59.47 189 GLY A O 1
ATOM 1355 N N . GLY A 1 190 ? -22.5 -20.094 -13.578 1 55.56 190 GLY A N 1
ATOM 1356 C CA . GLY A 1 190 ? -22.141 -20.859 -14.758 1 55.56 190 GLY A CA 1
ATOM 1357 C C . GLY A 1 190 ? -21.484 -20.016 -15.844 1 55.56 190 GLY A C 1
ATOM 1358 O O . GLY A 1 190 ? -21.062 -20.531 -16.875 1 55.56 190 GLY A O 1
ATOM 1359 N N . ILE A 1 191 ? -21.609 -18.828 -15.688 1 54.91 191 ILE A N 1
ATOM 1360 C CA . ILE A 1 191 ? -21.25 -17.984 -16.812 1 54.91 191 ILE A CA 1
ATOM 1361 C C . ILE A 1 191 ? -19.75 -17.703 -16.797 1 54.91 191 ILE A C 1
ATOM 1363 O O . ILE A 1 191 ? -19.047 -18.062 -15.844 1 54.91 191 ILE A O 1
ATOM 1367 N N . SER A 1 192 ? -19.062 -16.516 -17.047 1 67 192 SER A N 1
ATOM 1368 C CA . SER A 1 192 ? -17.75 -16.266 -17.641 1 67 192 SER A CA 1
ATOM 1369 C C . SER A 1 192 ? -16.719 -15.953 -16.562 1 67 192 SER A C 1
ATOM 1371 O O . SER A 1 192 ? -16.953 -15.117 -15.688 1 67 192 SER A O 1
ATOM 1373 N N . SER A 1 193 ? -15.906 -16.938 -16.219 1 77.25 193 SER A N 1
ATOM 1374 C CA . SER A 1 193 ? -14.688 -16.672 -15.461 1 77.25 193 SER A CA 1
ATOM 1375 C C . SER A 1 193 ? -14.195 -15.25 -15.68 1 77.25 193 SER A C 1
ATOM 1377 O O . SER A 1 193 ? -13.648 -14.633 -14.766 1 77.25 193 SER A O 1
ATOM 1379 N N . LYS A 1 194 ? -14.648 -14.789 -16.719 1 83.25 194 LYS A N 1
ATOM 1380 C CA . LYS A 1 194 ? -14.219 -13.438 -17.062 1 83.25 194 LYS A CA 1
ATOM 1381 C C . LYS A 1 194 ? -14.938 -12.391 -16.219 1 83.25 194 LYS A C 1
ATOM 1383 O O . LYS A 1 194 ? -14.336 -11.391 -15.82 1 83.25 194 LYS A O 1
ATOM 1388 N N . PHE A 1 195 ? -16.109 -12.641 -15.953 1 82.19 195 PHE A N 1
ATOM 1389 C CA . PHE A 1 195 ? -16.875 -11.688 -15.164 1 82.19 195 PHE A CA 1
ATOM 1390 C C . PHE A 1 195 ? -16.438 -11.719 -13.703 1 82.19 195 PHE A C 1
ATOM 1392 O O . PHE A 1 195 ? -16.406 -10.68 -13.039 1 82.19 195 PHE A O 1
ATOM 1399 N N . ILE A 1 196 ? -16.078 -12.875 -13.195 1 81.31 196 ILE A N 1
ATOM 1400 C CA . ILE A 1 196 ? -15.547 -12.984 -11.844 1 81.31 196 ILE A CA 1
ATOM 1401 C C . ILE A 1 196 ? -14.289 -12.133 -11.719 1 81.31 196 ILE A C 1
ATOM 1403 O O . ILE A 1 196 ? -14.125 -11.391 -10.75 1 81.31 196 ILE A O 1
ATOM 1407 N N . GLY A 1 197 ? -13.5 -12.234 -12.75 1 86.06 197 GLY A N 1
ATOM 1408 C CA . GLY A 1 197 ? -12.273 -11.453 -12.758 1 86.06 197 GLY A CA 1
ATOM 1409 C C . GLY A 1 197 ? -12.516 -9.961 -12.75 1 86.06 197 GLY A C 1
ATOM 1410 O O . GLY A 1 197 ? -11.852 -9.219 -12.016 1 86.06 197 GLY A O 1
ATOM 1411 N N . ALA A 1 198 ? -13.508 -9.57 -13.5 1 87 198 ALA A N 1
ATOM 1412 C CA . ALA A 1 198 ? -13.859 -8.156 -13.539 1 87 198 ALA A CA 1
ATOM 1413 C C . ALA A 1 198 ? -14.391 -7.684 -12.188 1 87 198 ALA A C 1
ATOM 1415 O O . ALA A 1 198 ? -14.07 -6.582 -11.742 1 87 198 ALA A O 1
ATOM 1416 N N . CYS A 1 199 ? -15.133 -8.484 -11.555 1 85.62 199 CYS A N 1
ATOM 1417 C CA . CYS A 1 199 ? -15.719 -8.148 -10.266 1 85.62 199 CYS A CA 1
ATOM 1418 C C . CYS A 1 199 ? -14.641 -8.055 -9.188 1 85.62 199 CYS A C 1
ATOM 1420 O O . CYS A 1 199 ? -14.648 -7.125 -8.383 1 85.62 199 CYS A O 1
ATOM 1422 N N . LEU A 1 200 ? -13.773 -8.984 -9.242 1 86.25 200 LEU A N 1
ATOM 1423 C CA . LEU A 1 200 ? -12.68 -8.961 -8.273 1 86.25 200 LEU A CA 1
ATOM 1424 C C . LEU A 1 200 ? -11.773 -7.762 -8.516 1 86.25 200 LEU A C 1
ATOM 1426 O O . LEU A 1 200 ? -11.266 -7.16 -7.562 1 86.25 200 LEU A O 1
ATOM 1430 N N . GLY A 1 201 ? -11.555 -7.488 -9.773 1 92.12 201 GLY A N 1
ATOM 1431 C CA . GLY A 1 201 ? -10.844 -6.262 -10.094 1 92.12 201 GLY A CA 1
ATOM 1432 C C . GLY A 1 201 ? -11.523 -5.016 -9.562 1 92.12 201 GLY A C 1
ATOM 1433 O O . GLY A 1 201 ? -10.875 -4.141 -8.992 1 92.12 201 GLY A O 1
ATOM 1434 N N . PHE A 1 202 ? -12.828 -4.93 -9.727 1 90.44 202 PHE A N 1
ATOM 1435 C CA . PHE A 1 202 ? -13.617 -3.818 -9.203 1 90.44 202 PHE A CA 1
ATOM 1436 C C . PHE A 1 202 ? -13.453 -3.697 -7.695 1 90.44 202 PHE A C 1
ATOM 1438 O O . PHE A 1 202 ? -13.258 -2.598 -7.176 1 90.44 202 PHE A O 1
ATOM 1445 N N . ALA A 1 203 ? -13.547 -4.84 -7.043 1 88.94 203 ALA A N 1
ATOM 1446 C CA . ALA A 1 203 ? -13.383 -4.855 -5.594 1 88.94 203 ALA A CA 1
ATOM 1447 C C . ALA A 1 203 ? -12 -4.34 -5.195 1 88.94 203 ALA A C 1
ATOM 1449 O O . ALA A 1 203 ? -11.867 -3.57 -4.238 1 88.94 203 ALA A O 1
ATOM 1450 N N . ALA A 1 204 ? -11 -4.719 -5.934 1 93.25 204 ALA A N 1
ATOM 1451 C CA . ALA A 1 204 ? -9.625 -4.285 -5.664 1 93.25 204 ALA A CA 1
ATOM 1452 C C . ALA A 1 204 ? -9.492 -2.773 -5.809 1 93.25 204 ALA A C 1
ATOM 1454 O O . ALA A 1 204 ? -8.93 -2.105 -4.938 1 93.25 204 ALA A O 1
ATOM 1455 N N . GLY A 1 205 ? -10.016 -2.256 -6.883 1 93.81 205 GLY A N 1
ATOM 1456 C CA . GLY A 1 205 ? -9.945 -0.823 -7.121 1 93.81 205 GLY A CA 1
ATOM 1457 C C . GLY A 1 205 ? -10.68 -0.009 -6.07 1 93.81 205 GLY A C 1
ATOM 1458 O O . GLY A 1 205 ? -10.164 1.004 -5.59 1 93.81 205 GLY A O 1
ATOM 1459 N N . ALA A 1 206 ? -11.852 -0.411 -5.738 1 91.25 206 ALA A N 1
ATOM 1460 C CA . ALA A 1 206 ? -12.641 0.266 -4.711 1 91.25 206 ALA A CA 1
ATOM 1461 C C . ALA A 1 206 ? -11.898 0.287 -3.377 1 91.25 206 ALA A C 1
ATOM 1463 O O . ALA A 1 206 ? -11.828 1.326 -2.715 1 91.25 206 ALA A O 1
ATOM 1464 N N . MET A 1 207 ? -11.344 -0.817 -3.068 1 91.31 207 MET A N 1
ATOM 1465 C CA . MET A 1 207 ? -10.633 -0.94 -1.799 1 91.31 207 MET A CA 1
ATOM 1466 C C . MET A 1 207 ? -9.391 -0.058 -1.785 1 91.31 207 MET A C 1
ATOM 1468 O O . MET A 1 207 ? -9.062 0.547 -0.762 1 91.31 207 MET A O 1
ATOM 1472 N N . LEU A 1 208 ? -8.703 -0.011 -2.875 1 95.12 208 LEU A N 1
ATOM 1473 C CA . LEU A 1 208 ? -7.516 0.838 -2.963 1 95.12 208 LEU A CA 1
ATOM 1474 C C . LEU A 1 208 ? -7.875 2.297 -2.697 1 95.12 208 LEU A C 1
ATOM 1476 O O . LEU A 1 208 ? -7.164 2.99 -1.964 1 95.12 208 LEU A O 1
ATOM 1480 N N . TYR A 1 209 ? -8.945 2.713 -3.25 1 93.44 209 TYR A N 1
ATOM 1481 C CA . TYR A 1 209 ? -9.328 4.105 -3.049 1 93.44 209 TYR A CA 1
ATOM 1482 C C . TYR A 1 209 ? -9.75 4.352 -1.604 1 93.44 209 TYR A C 1
ATOM 1484 O O . TYR A 1 209 ? -9.406 5.383 -1.02 1 93.44 209 TYR A O 1
ATOM 1492 N N . VAL A 1 210 ? -10.5 3.502 -1.032 1 90.88 210 VAL A N 1
ATOM 1493 C CA . VAL A 1 210 ? -10.922 3.646 0.358 1 90.88 210 VAL A CA 1
ATOM 1494 C C . VAL A 1 210 ? -9.695 3.73 1.264 1 90.88 210 VAL A C 1
ATOM 1496 O O . VAL A 1 210 ? -9.648 4.551 2.184 1 90.88 210 VAL A O 1
ATOM 1499 N N . VAL A 1 211 ? -8.742 2.908 1.014 1 94.44 211 VAL A N 1
ATOM 1500 C CA . VAL A 1 211 ? -7.535 2.832 1.829 1 94.44 211 VAL A CA 1
ATOM 1501 C C . VAL A 1 211 ? -6.766 4.148 1.739 1 94.44 211 VAL A C 1
ATOM 1503 O O . VAL A 1 211 ? -6.473 4.773 2.762 1 94.44 211 VAL A O 1
ATOM 1506 N N . TYR A 1 212 ? -6.539 4.609 0.56 1 95.06 212 TYR A N 1
ATOM 1507 C CA . TYR A 1 212 ? -5.602 5.715 0.385 1 95.06 212 TYR A CA 1
ATOM 1508 C C . TYR A 1 212 ? -6.34 7.047 0.318 1 95.06 212 TYR A C 1
ATOM 1510 O O . TYR A 1 212 ? -5.77 8.094 0.632 1 95.06 212 TYR A O 1
ATOM 1518 N N . GLY A 1 213 ? -7.555 7.023 -0.031 1 92.12 213 GLY A N 1
ATOM 1519 C CA . GLY A 1 213 ? -8.344 8.242 -0.115 1 92.12 213 GLY A CA 1
ATOM 1520 C C . GLY A 1 213 ? -9.031 8.602 1.188 1 92.12 213 GLY A C 1
ATOM 1521 O O . GLY A 1 213 ? -9.383 9.758 1.416 1 92.12 213 GLY A O 1
ATOM 1522 N N . GLU A 1 214 ? -9.211 7.594 2.025 1 91.25 214 GLU A N 1
ATOM 1523 C CA . GLU A 1 214 ? -9.977 7.855 3.242 1 91.25 214 GLU A CA 1
ATOM 1524 C C . GLU A 1 214 ? -9.188 7.449 4.484 1 91.25 214 GLU A C 1
ATOM 1526 O O . GLU A 1 214 ? -8.805 8.305 5.289 1 91.25 214 GLU A O 1
ATOM 1531 N N . LEU A 1 215 ? -8.844 6.234 4.629 1 92.81 215 LEU A N 1
ATOM 1532 C CA . LEU A 1 215 ? -8.242 5.723 5.859 1 92.81 215 LEU A CA 1
ATOM 1533 C C . LEU A 1 215 ? -6.891 6.383 6.121 1 92.81 215 LEU A C 1
ATOM 1535 O O . LEU A 1 215 ? -6.652 6.91 7.211 1 92.81 215 LEU A O 1
ATOM 1539 N N . VAL A 1 216 ? -6.062 6.387 5.105 1 94.94 216 VAL A N 1
ATOM 1540 C CA . VAL A 1 216 ? -4.719 6.941 5.27 1 94.94 216 VAL A CA 1
ATOM 1541 C C . VAL A 1 216 ? -4.805 8.445 5.496 1 94.94 216 VAL A C 1
ATOM 1543 O O . VAL A 1 216 ? -4.117 8.992 6.363 1 94.94 216 VAL A O 1
ATOM 1546 N N . VAL A 1 217 ? -5.645 9.094 4.762 1 93.19 217 VAL A N 1
ATOM 1547 C CA . VAL A 1 217 ? -5.793 10.539 4.887 1 93.19 217 VAL A CA 1
ATOM 1548 C C . VAL A 1 217 ? -6.262 10.891 6.297 1 93.19 217 VAL A C 1
ATOM 1550 O O . VAL A 1 217 ? -5.664 11.742 6.961 1 93.19 217 VAL A O 1
ATOM 1553 N N . GLU A 1 218 ? -7.246 10.227 6.762 1 91.25 218 GLU A N 1
ATOM 1554 C CA . GLU A 1 218 ? -7.785 10.523 8.086 1 91.25 218 GLU A CA 1
ATOM 1555 C C . GLU A 1 218 ? -6.781 10.18 9.18 1 91.25 218 GLU A C 1
ATOM 1557 O O . GLU A 1 218 ? -6.695 10.875 10.195 1 91.25 218 GLU A O 1
ATOM 1562 N N . SER A 1 219 ? -6.117 9.078 8.969 1 93.56 219 SER A N 1
ATOM 1563 C CA . SER A 1 219 ? -5.082 8.711 9.93 1 93.56 219 SER A CA 1
ATOM 1564 C C . SER A 1 219 ? -4.047 9.82 10.078 1 93.56 219 SER A C 1
ATOM 1566 O O . SER A 1 219 ? -3.688 10.203 11.195 1 93.56 219 SER A O 1
ATOM 1568 N N . LYS A 1 220 ? -3.627 10.383 8.945 1 93.5 220 LYS A N 1
ATOM 1569 C CA . LYS A 1 220 ? -2.57 11.391 8.961 1 93.5 220 LYS A CA 1
ATOM 1570 C C . LYS A 1 220 ? -3.09 12.727 9.484 1 93.5 220 LYS A C 1
ATOM 1572 O O . LYS A 1 220 ? -2.322 13.531 10.016 1 93.5 220 LYS A O 1
ATOM 1577 N N . LYS A 1 221 ? -4.367 12.953 9.398 1 91.62 221 LYS A N 1
ATOM 1578 C CA . LYS A 1 221 ? -4.965 14.125 10.039 1 91.62 221 LYS A CA 1
ATOM 1579 C C . LYS A 1 221 ? -4.898 14.016 11.562 1 91.62 221 LYS A C 1
ATOM 1581 O O . LYS A 1 221 ? -4.758 15.023 12.258 1 91.62 221 LYS A O 1
ATOM 1586 N N . LEU A 1 222 ? -4.988 12.773 12 1 91 222 LEU A N 1
ATOM 1587 C CA . LEU A 1 222 ? -5.023 12.531 13.438 1 91 222 LEU A CA 1
ATOM 1588 C C . LEU A 1 222 ? -3.623 12.617 14.031 1 91 222 LEU A C 1
ATOM 1590 O O . LEU A 1 222 ? -3.436 13.203 15.102 1 91 222 LEU A O 1
ATOM 1594 N N . TYR A 1 223 ? -2.736 11.984 13.352 1 92.5 223 TYR A N 1
ATOM 1595 C CA . TYR A 1 223 ? -1.391 11.859 13.898 1 92.5 223 TYR A CA 1
ATOM 1596 C C . TYR A 1 223 ? -0.381 11.562 12.797 1 92.5 223 TYR A C 1
ATOM 1598 O O . TYR A 1 223 ? -0.533 10.586 1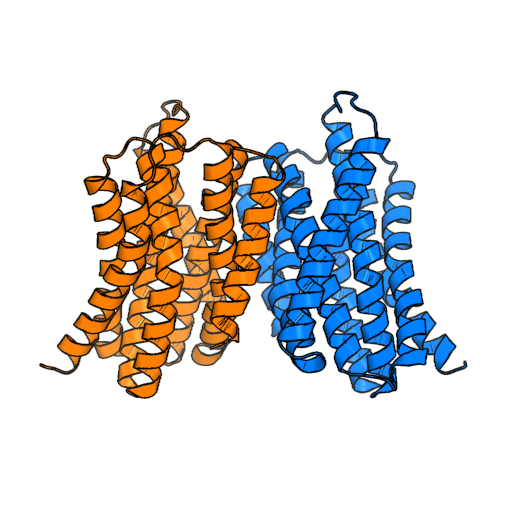2.055 1 92.5 223 TYR A O 1
ATOM 1606 N N . LEU A 1 224 ? 0.648 12.359 12.695 1 90.75 224 LEU A N 1
ATOM 1607 C CA . LEU A 1 224 ? 1.652 12.234 11.648 1 90.75 224 LEU A CA 1
ATOM 1608 C C . LEU A 1 224 ? 2.871 11.469 12.148 1 90.75 224 LEU A C 1
ATOM 1610 O O . LEU A 1 224 ? 3.797 11.195 11.383 1 90.75 224 LEU A O 1
ATOM 1614 N N . GLY A 1 225 ? 2.836 11.039 13.359 1 87.88 225 GLY A N 1
ATOM 1615 C CA . GLY A 1 225 ? 4.012 10.422 13.953 1 87.88 225 GLY A CA 1
ATOM 1616 C C . GLY A 1 225 ? 4.242 9 13.484 1 87.88 225 GLY A C 1
ATOM 1617 O O . GLY A 1 225 ? 3.494 8.492 12.641 1 87.88 225 GLY A O 1
ATOM 1618 N N . ARG A 1 226 ? 5.188 8.414 13.992 1 90.88 226 ARG A N 1
ATOM 1619 C CA . ARG A 1 226 ? 5.711 7.133 13.539 1 90.88 226 ARG A CA 1
ATOM 1620 C C . ARG A 1 226 ? 4.727 6.008 13.828 1 90.88 226 ARG A C 1
ATOM 1622 O O . ARG A 1 226 ? 4.66 5.023 13.086 1 90.88 226 ARG A O 1
ATOM 1629 N N . LEU A 1 227 ? 4.055 6.148 14.852 1 92.38 227 LEU A N 1
ATOM 1630 C CA . LEU A 1 227 ? 3.17 5.07 15.273 1 92.38 227 LEU A CA 1
ATOM 1631 C C . LEU A 1 227 ? 2.191 4.699 14.172 1 92.38 227 LEU A C 1
ATOM 1633 O O . LEU A 1 227 ? 1.937 3.516 13.93 1 92.38 227 LEU A O 1
ATOM 1637 N N . SER A 1 228 ? 1.668 5.695 13.555 1 93.31 228 SER A N 1
ATOM 1638 C CA . SER A 1 228 ? 0.738 5.457 12.453 1 93.31 228 SER A CA 1
ATOM 1639 C C . SER A 1 228 ? 1.414 4.711 11.305 1 93.31 228 SER A C 1
ATOM 1641 O O . SER A 1 228 ? 0.843 3.773 10.75 1 93.31 228 SER A O 1
ATOM 1643 N N . SER A 1 229 ? 2.613 5.082 11.016 1 92.69 229 SER A N 1
ATOM 1644 C CA . SER A 1 229 ? 3.363 4.449 9.938 1 92.69 229 SER A CA 1
ATOM 1645 C C . SER A 1 229 ? 3.688 2.996 10.258 1 92.69 229 SER A C 1
ATOM 1647 O O . SER A 1 229 ? 3.598 2.125 9.391 1 92.69 229 SER A O 1
ATOM 1649 N N . ILE A 1 230 ? 4.039 2.803 11.477 1 94.25 230 ILE A N 1
ATOM 1650 C CA . ILE A 1 230 ? 4.312 1.448 11.945 1 94.25 230 ILE A CA 1
ATOM 1651 C C . ILE A 1 230 ? 3.043 0.605 11.852 1 94.25 230 ILE A C 1
ATOM 1653 O O . ILE A 1 230 ? 3.1 -0.578 11.508 1 94.25 230 ILE A O 1
ATOM 1657 N N . GLY A 1 231 ? 1.953 1.23 12.164 1 95.06 231 GLY A N 1
ATOM 1658 C CA . GLY A 1 231 ? 0.681 0.541 12.016 1 95.06 231 GLY A CA 1
ATOM 1659 C C . GLY A 1 231 ? 0.43 0.047 10.602 1 95.06 231 GLY A C 1
ATOM 1660 O O . GLY A 1 231 ? -0.01 -1.087 10.406 1 95.06 231 GLY A O 1
ATOM 1661 N N . ASN A 1 232 ? 0.706 0.873 9.656 1 96 232 ASN A N 1
ATOM 1662 C CA . ASN A 1 232 ? 0.505 0.504 8.258 1 96 232 ASN A CA 1
ATOM 1663 C C . ASN A 1 232 ? 1.396 -0.666 7.852 1 96 232 ASN A C 1
ATOM 1665 O O . ASN A 1 232 ? 0.916 -1.65 7.285 1 96 232 ASN A O 1
ATOM 1669 N N . VAL A 1 233 ? 2.645 -0.582 8.188 1 95.62 233 VAL A N 1
ATOM 1670 C CA . VAL A 1 233 ? 3.623 -1.606 7.836 1 95.62 233 VAL A CA 1
ATOM 1671 C C . VAL A 1 233 ? 3.244 -2.93 8.492 1 95.62 233 VAL A C 1
ATOM 1673 O O . VAL A 1 233 ? 3.273 -3.982 7.852 1 95.62 233 VAL A O 1
ATOM 1676 N N . LEU A 1 234 ? 2.902 -2.859 9.742 1 94.81 234 LEU A N 1
ATOM 1677 C CA . LEU A 1 234 ? 2.463 -4.059 10.445 1 94.81 234 LEU A CA 1
ATOM 1678 C C . LEU A 1 234 ? 1.216 -4.648 9.797 1 94.81 234 LEU A C 1
ATOM 1680 O O . LEU A 1 234 ? 1.074 -5.867 9.711 1 94.81 234 LEU A O 1
ATOM 1684 N N . GLY A 1 235 ? 0.341 -3.775 9.406 1 94.31 235 GLY A N 1
ATOM 1685 C CA . GLY A 1 235 ? -0.843 -4.234 8.703 1 94.31 235 GLY A CA 1
ATOM 1686 C C . GLY A 1 235 ? -0.52 -4.984 7.422 1 94.31 235 GLY A C 1
ATOM 1687 O O . GLY A 1 235 ? -1.092 -6.043 7.156 1 94.31 235 GLY A O 1
ATOM 1688 N N . ILE A 1 236 ? 0.354 -4.43 6.676 1 94.75 236 ILE A N 1
ATOM 1689 C CA . ILE A 1 236 ? 0.761 -5.074 5.434 1 94.75 236 ILE A CA 1
ATOM 1690 C C . ILE A 1 236 ? 1.378 -6.438 5.734 1 94.75 236 ILE A C 1
ATOM 1692 O O . ILE A 1 236 ? 1.039 -7.434 5.094 1 94.75 236 ILE A O 1
ATOM 1696 N N . ILE A 1 237 ? 2.225 -6.527 6.719 1 92.5 237 ILE A N 1
ATOM 1697 C CA . ILE A 1 237 ? 2.895 -7.766 7.094 1 92.5 237 ILE A CA 1
ATOM 1698 C C . ILE A 1 237 ? 1.862 -8.789 7.562 1 92.5 237 ILE A C 1
ATOM 1700 O O . ILE A 1 237 ? 1.906 -9.953 7.156 1 92.5 237 ILE A O 1
ATOM 1704 N N . CYS A 1 238 ? 0.938 -8.352 8.352 1 90.19 238 CYS A N 1
ATOM 1705 C CA . CYS A 1 238 ? -0.127 -9.234 8.82 1 90.19 238 CYS A CA 1
ATOM 1706 C C . CYS A 1 238 ? -0.954 -9.75 7.645 1 90.19 238 CYS A C 1
ATOM 1708 O O . CYS A 1 238 ? -1.316 -10.93 7.605 1 90.19 238 CYS A O 1
ATOM 1710 N N . GLY A 1 239 ? -1.227 -8.867 6.75 1 89.94 239 GLY A N 1
ATOM 1711 C CA . GLY A 1 239 ? -1.959 -9.281 5.562 1 89.94 239 GLY A CA 1
ATOM 1712 C C . GLY A 1 239 ? -1.219 -10.312 4.734 1 89.94 239 GLY A C 1
ATOM 1713 O O . GLY A 1 239 ? -1.823 -11.258 4.223 1 89.94 239 GLY A O 1
ATOM 1714 N N . ILE A 1 240 ? 0.044 -10.102 4.629 1 88.62 240 ILE A N 1
ATOM 1715 C CA . ILE A 1 240 ? 0.874 -11.062 3.906 1 88.62 240 ILE A CA 1
ATOM 1716 C C . ILE A 1 240 ? 0.805 -12.422 4.594 1 88.62 240 ILE A C 1
ATOM 1718 O O . ILE A 1 240 ? 0.639 -13.453 3.934 1 88.62 240 ILE A O 1
ATOM 1722 N N . ILE A 1 241 ? 0.879 -12.406 5.879 1 85.25 241 ILE A N 1
ATOM 1723 C CA . ILE A 1 241 ? 0.853 -13.641 6.656 1 85.25 241 ILE A CA 1
ATOM 1724 C C . ILE A 1 241 ? -0.491 -14.336 6.465 1 85.25 241 ILE A C 1
ATOM 1726 O O . ILE A 1 241 ? -0.54 -15.547 6.234 1 85.25 241 ILE A O 1
ATOM 1730 N N . ILE A 1 242 ? -1.522 -13.625 6.453 1 78.56 242 ILE A N 1
ATOM 1731 C CA . ILE A 1 242 ? -2.869 -14.172 6.352 1 78.56 242 ILE A CA 1
ATOM 1732 C C . ILE A 1 242 ? -3.096 -14.727 4.945 1 78.56 242 ILE A C 1
ATOM 1734 O O . ILE A 1 242 ? -3.691 -15.797 4.781 1 78.56 242 ILE A O 1
ATOM 1738 N N . THR A 1 243 ? -2.578 -14.047 3.971 1 76.81 243 THR A N 1
ATOM 1739 C CA . THR A 1 243 ? -2.889 -14.398 2.59 1 76.81 243 THR A CA 1
ATOM 1740 C C . THR A 1 243 ? -1.93 -15.477 2.078 1 76.81 243 THR A C 1
ATOM 1742 O O . THR A 1 243 ? -2.293 -16.281 1.219 1 76.81 243 THR A O 1
ATOM 1745 N N . LEU A 1 244 ? -0.671 -15.43 2.537 1 71.25 244 LEU A N 1
ATOM 1746 C CA . LEU A 1 244 ? 0.295 -16.375 1.984 1 71.25 244 LEU A CA 1
ATOM 1747 C C . LEU A 1 244 ? 0.413 -17.609 2.867 1 71.25 244 LEU A C 1
ATOM 1749 O O . LEU A 1 244 ? 0.911 -18.641 2.424 1 71.25 244 LEU A O 1
ATOM 1753 N N . LEU A 1 245 ? 0.169 -17.453 4.137 1 58.81 245 LEU A N 1
ATOM 1754 C CA . LEU A 1 245 ? 0.236 -18.656 4.965 1 58.81 245 LEU A CA 1
ATOM 1755 C C . LEU A 1 245 ? -0.992 -19.531 4.75 1 58.81 245 LEU A C 1
ATOM 1757 O O . LEU A 1 245 ? -1.052 -20.656 5.258 1 58.81 245 LEU A O 1
ATOM 1761 N N . HIS A 1 246 ? -1.969 -19.094 3.961 1 52.78 246 HIS A N 1
ATOM 1762 C CA . HIS A 1 246 ? -3.061 -20.016 3.643 1 52.78 246 HIS A CA 1
ATOM 1763 C C . HIS A 1 246 ? -2.918 -20.578 2.232 1 52.78 246 HIS A C 1
ATOM 1765 O O . HIS A 1 246 ? -2.387 -19.906 1.344 1 52.78 246 HIS A O 1
ATOM 1771 N N . MET B 1 1 ? 37 -9.719 -18.75 1 61.94 1 MET B N 1
ATOM 1772 C CA . MET B 1 1 ? 36.594 -9.266 -17.422 1 61.94 1 MET B CA 1
ATOM 1773 C C . MET B 1 1 ? 36.188 -10.445 -16.531 1 61.94 1 MET B C 1
ATOM 1775 O O . MET B 1 1 ? 35.5 -11.359 -17 1 61.94 1 MET B O 1
ATOM 1779 N N . ASN B 1 2 ? 36.812 -10.562 -15.344 1 84.44 2 ASN B N 1
ATOM 1780 C CA . ASN B 1 2 ? 36.531 -11.609 -14.367 1 84.44 2 ASN B CA 1
ATOM 1781 C C . ASN B 1 2 ? 35.062 -11.625 -13.977 1 84.44 2 ASN B C 1
ATOM 1783 O O . ASN B 1 2 ? 34.375 -10.602 -14.055 1 84.44 2 ASN B O 1
ATOM 1787 N N . TYR B 1 3 ? 34.531 -12.766 -14.023 1 85.19 3 TYR B N 1
ATOM 1788 C CA . TYR B 1 3 ? 33.156 -13 -13.68 1 85.19 3 TYR B CA 1
ATOM 1789 C C . TYR B 1 3 ? 32.688 -12.07 -12.57 1 85.19 3 TYR B C 1
ATOM 1791 O O . TYR B 1 3 ? 31.641 -11.438 -12.672 1 85.19 3 TYR B O 1
ATOM 1799 N N . LEU B 1 4 ? 33.5 -11.914 -11.594 1 86.75 4 LEU B N 1
ATOM 1800 C CA . LEU B 1 4 ? 33.156 -11.102 -10.438 1 86.75 4 LEU B CA 1
ATOM 1801 C C . LEU B 1 4 ? 33.062 -9.625 -10.82 1 86.75 4 LEU B C 1
ATOM 1803 O O . LEU B 1 4 ? 32.156 -8.922 -10.375 1 86.75 4 LEU B O 1
ATOM 1807 N N . MET B 1 5 ? 33.938 -9.195 -11.625 1 90.44 5 MET B N 1
ATOM 1808 C CA . MET B 1 5 ? 33.938 -7.797 -12.062 1 90.44 5 MET B CA 1
ATOM 1809 C C . MET B 1 5 ? 32.75 -7.5 -12.938 1 90.44 5 MET B C 1
ATOM 1811 O O . MET B 1 5 ? 32.125 -6.438 -12.82 1 90.44 5 MET B O 1
ATOM 1815 N N . LYS B 1 6 ? 32.438 -8.414 -13.727 1 91.31 6 LYS B N 1
ATOM 1816 C CA . LYS B 1 6 ? 31.297 -8.234 -14.625 1 91.31 6 LYS B CA 1
ATOM 1817 C C . LYS B 1 6 ? 30 -8.109 -13.836 1 91.31 6 LYS B C 1
ATOM 1819 O O . LYS B 1 6 ? 29.203 -7.199 -14.086 1 91.31 6 LYS B O 1
ATOM 1824 N N . VAL B 1 7 ? 29.875 -8.945 -12.898 1 89.19 7 VAL B N 1
ATOM 1825 C CA . VAL B 1 7 ? 28.641 -8.969 -12.109 1 89.19 7 VAL B CA 1
ATOM 1826 C C . VAL B 1 7 ? 28.562 -7.703 -11.258 1 89.19 7 VAL B C 1
ATOM 1828 O O . VAL B 1 7 ? 27.484 -7.117 -11.117 1 89.19 7 VAL B O 1
ATOM 1831 N N . THR B 1 8 ? 29.688 -7.344 -10.758 1 90.62 8 THR B N 1
ATOM 1832 C CA . THR B 1 8 ? 29.75 -6.125 -9.961 1 90.62 8 THR B CA 1
ATOM 1833 C C . THR B 1 8 ? 29.375 -4.906 -10.805 1 90.62 8 THR B C 1
ATOM 1835 O O . THR B 1 8 ? 28.609 -4.051 -10.367 1 90.62 8 THR B O 1
ATOM 1838 N N . LEU B 1 9 ? 29.875 -4.918 -11.961 1 91.94 9 LEU B N 1
ATOM 1839 C CA . LEU B 1 9 ? 29.609 -3.801 -12.859 1 91.94 9 LEU B CA 1
ATOM 1840 C C . LEU B 1 9 ? 28.141 -3.773 -13.273 1 91.94 9 LEU B C 1
ATOM 1842 O O . LEU B 1 9 ? 27.547 -2.701 -13.391 1 91.94 9 LEU B O 1
ATOM 1846 N N . ILE B 1 10 ? 27.656 -4.859 -13.484 1 89.81 10 ILE B N 1
ATOM 1847 C CA . ILE B 1 10 ? 26.25 -4.945 -13.852 1 89.81 10 ILE B CA 1
ATOM 1848 C C . ILE B 1 10 ? 25.391 -4.414 -12.711 1 89.81 10 ILE B C 1
ATOM 1850 O O . ILE B 1 10 ? 24.469 -3.617 -12.93 1 89.81 10 ILE B O 1
ATOM 1854 N N . GLY B 1 11 ? 25.719 -4.875 -11.5 1 89.62 11 GLY B N 1
ATOM 1855 C CA . GLY B 1 11 ? 25 -4.371 -10.344 1 89.62 11 GLY B CA 1
ATOM 1856 C C . GLY B 1 11 ? 25.125 -2.869 -10.172 1 89.62 11 GLY B C 1
ATOM 1857 O O . GLY B 1 11 ? 24.125 -2.184 -9.938 1 89.62 11 GLY B O 1
ATOM 1858 N N . LEU B 1 12 ? 26.297 -2.434 -10.391 1 91.38 12 LEU B N 1
ATOM 1859 C CA . LEU B 1 12 ? 26.562 -1.009 -10.227 1 91.38 12 LEU B CA 1
ATOM 1860 C C . LEU B 1 12 ? 25.828 -0.193 -11.281 1 91.38 12 LEU B C 1
ATOM 1862 O O . LEU B 1 12 ? 25.156 0.787 -10.961 1 91.38 12 LEU B O 1
ATOM 1866 N N . VAL B 1 13 ? 25.906 -0.582 -12.469 1 91.75 13 VAL B N 1
ATOM 1867 C CA . VAL B 1 13 ? 25.312 0.141 -13.586 1 91.75 13 VAL B CA 1
ATOM 1868 C C . VAL B 1 13 ? 23.781 0.1 -13.469 1 91.75 13 VAL B C 1
ATOM 1870 O O . VAL B 1 13 ? 23.109 1.104 -13.703 1 91.75 13 VAL B O 1
ATOM 1873 N N . SER B 1 14 ? 23.297 -0.995 -13.094 1 88.81 14 SER B N 1
ATOM 1874 C CA . SER B 1 14 ? 21.859 -1.118 -12.961 1 88.81 14 SER B CA 1
ATOM 1875 C C . SER B 1 14 ? 21.312 -0.2 -11.867 1 88.81 14 SER B C 1
ATOM 1877 O O . SER B 1 14 ? 20.328 0.506 -12.078 1 88.81 14 SER B O 1
ATOM 1879 N N . GLY B 1 15 ? 21.984 -0.202 -10.766 1 88.56 15 GLY B N 1
ATOM 1880 C CA . GLY B 1 15 ? 21.562 0.655 -9.664 1 88.56 15 GLY B CA 1
ATOM 1881 C C . GLY B 1 15 ? 21.656 2.133 -10 1 88.56 15 GLY B C 1
ATOM 1882 O O . GLY B 1 15 ? 20.703 2.885 -9.766 1 88.56 15 GLY B O 1
ATOM 1883 N N . ILE B 1 16 ? 22.75 2.439 -10.625 1 92.12 16 ILE B N 1
ATOM 1884 C CA . ILE B 1 16 ? 23 3.844 -10.922 1 92.12 16 ILE B CA 1
ATOM 1885 C C . ILE B 1 16 ? 22.109 4.301 -12.07 1 92.12 16 ILE B C 1
ATOM 1887 O O . ILE B 1 16 ? 21.641 5.441 -12.078 1 92.12 16 ILE B O 1
ATOM 1891 N N . THR B 1 17 ? 21.859 3.477 -12.953 1 91.75 17 THR B N 1
ATOM 1892 C CA . THR B 1 17 ? 21.031 3.838 -14.102 1 91.75 17 THR B CA 1
ATOM 1893 C C . THR B 1 17 ? 19.578 4.02 -13.68 1 91.75 17 THR B C 1
ATOM 1895 O O . THR B 1 17 ? 18.953 5.027 -14.023 1 91.75 17 THR B O 1
ATOM 1898 N N . GLY B 1 18 ? 19.016 3.139 -13 1 89.94 18 GLY B N 1
ATOM 1899 C CA . GLY B 1 18 ? 17.625 3.23 -12.578 1 89.94 18 GLY B CA 1
ATOM 1900 C C . GLY B 1 18 ? 17.344 4.453 -11.727 1 89.94 18 GLY B C 1
ATOM 1901 O O . GLY B 1 18 ? 16.531 5.305 -12.109 1 89.94 18 GLY B O 1
ATOM 1902 N N . THR B 1 19 ? 18.078 4.582 -10.625 1 92.69 19 THR B N 1
ATOM 1903 C CA . THR B 1 19 ? 17.875 5.727 -9.75 1 92.69 19 THR B CA 1
ATOM 1904 C C . THR B 1 19 ? 18.328 7.02 -10.43 1 92.69 19 THR B C 1
ATOM 1906 O O . THR B 1 19 ? 17.766 8.086 -10.172 1 92.69 19 THR B O 1
ATOM 1909 N N . GLY B 1 20 ? 19.312 6.891 -11.289 1 93.88 20 GLY B N 1
ATOM 1910 C CA . GLY B 1 20 ? 19.781 8.055 -12.031 1 93.88 20 GLY B CA 1
ATOM 1911 C C . GLY B 1 20 ? 18.75 8.594 -13 1 93.88 20 GLY B C 1
ATOM 1912 O O . GLY B 1 20 ? 18.516 9.805 -13.055 1 93.88 20 GLY B O 1
ATOM 1913 N N . ILE B 1 21 ? 18.172 7.758 -13.75 1 93.12 21 ILE B N 1
ATOM 1914 C CA . ILE B 1 21 ? 17.125 8.172 -14.68 1 93.12 21 ILE B CA 1
ATOM 1915 C C . ILE B 1 21 ? 16 8.859 -13.906 1 93.12 21 ILE B C 1
ATOM 1917 O O . ILE B 1 21 ? 15.547 9.945 -14.289 1 93.12 21 ILE B O 1
ATOM 1921 N N . GLY B 1 22 ? 15.555 8.25 -12.859 1 92.31 22 GLY B N 1
ATOM 1922 C CA . GLY B 1 22 ? 14.555 8.891 -12.008 1 92.31 22 GLY B CA 1
ATOM 1923 C C . GLY B 1 22 ? 15.039 10.195 -11.406 1 92.31 22 GLY B C 1
ATOM 1924 O O . GLY B 1 22 ? 14.266 11.148 -11.273 1 92.31 22 GLY B O 1
ATOM 1925 N N . GLY B 1 23 ? 16.328 10.18 -11.086 1 95 23 GLY B N 1
ATOM 1926 C CA . GLY B 1 23 ? 16.938 11.344 -10.469 1 95 23 GLY B CA 1
ATOM 1927 C C . GLY B 1 23 ? 17 12.547 -11.391 1 95 23 GLY B C 1
ATOM 1928 O O . GLY B 1 23 ? 17.156 13.68 -10.938 1 95 23 GLY B O 1
ATOM 1929 N N . LEU B 1 24 ? 16.891 12.305 -12.688 1 94.69 24 LEU B N 1
ATOM 1930 C CA . LEU B 1 24 ? 16.859 13.398 -13.648 1 94.69 24 LEU B CA 1
ATOM 1931 C C . LEU B 1 24 ? 15.672 14.32 -13.383 1 94.69 24 LEU B C 1
ATOM 1933 O O . LEU B 1 24 ? 15.672 15.477 -13.828 1 94.69 24 LEU B O 1
ATOM 1937 N N . ALA B 1 25 ? 14.727 13.852 -12.703 1 91.69 25 ALA B N 1
ATOM 1938 C CA . ALA B 1 25 ? 13.578 14.672 -12.336 1 91.69 25 ALA B CA 1
ATOM 1939 C C . ALA B 1 25 ? 14.016 15.914 -11.562 1 91.69 25 ALA B C 1
ATOM 1941 O O . ALA B 1 25 ? 13.336 16.938 -11.586 1 91.69 25 ALA B O 1
ATOM 1942 N N . ALA B 1 26 ? 15.156 15.836 -10.922 1 92.12 26 ALA B N 1
ATOM 1943 C CA . ALA B 1 26 ? 15.688 16.953 -10.148 1 92.12 26 ALA B CA 1
ATOM 1944 C C . ALA B 1 26 ? 15.852 18.188 -11.031 1 92.12 26 ALA B C 1
ATOM 1946 O O . ALA B 1 26 ? 15.758 19.328 -10.547 1 92.12 26 ALA B O 1
ATOM 1947 N N . PHE B 1 27 ? 16.016 17.984 -12.25 1 93.25 27 PHE B N 1
ATOM 1948 C CA . PHE B 1 27 ? 16.297 19.078 -13.164 1 93.25 27 PHE B CA 1
ATOM 1949 C C . PHE B 1 27 ? 15.016 19.719 -13.672 1 93.25 27 PHE B C 1
ATOM 1951 O O . PHE B 1 27 ? 15.047 20.781 -14.281 1 93.25 27 PHE B O 1
ATOM 1958 N N . PHE B 1 28 ? 13.969 19.125 -13.352 1 88.88 28 PHE B N 1
ATOM 1959 C CA . PHE B 1 28 ? 12.703 19.609 -13.898 1 88.88 28 PHE B CA 1
ATOM 1960 C C . PHE B 1 28 ? 11.758 20.031 -12.781 1 88.88 28 PHE B C 1
ATOM 1962 O O . PHE B 1 28 ? 10.594 20.359 -13.023 1 88.88 28 PHE B O 1
ATOM 1969 N N . VAL B 1 29 ? 12.258 20.031 -11.586 1 82.12 29 VAL B N 1
ATOM 1970 C CA . VAL B 1 29 ? 11.43 20.344 -10.43 1 82.12 29 VAL B CA 1
ATOM 1971 C C . VAL B 1 29 ? 11.492 21.844 -10.141 1 82.12 29 VAL B C 1
ATOM 1973 O O . VAL B 1 29 ? 12.43 22.328 -9.5 1 82.12 29 VAL B O 1
ATOM 1976 N N . LYS B 1 30 ? 11.164 22.672 -10.852 1 78.56 30 LYS B N 1
ATOM 1977 C CA . LYS B 1 30 ? 11.117 24.109 -10.57 1 78.56 30 LYS B CA 1
ATOM 1978 C C . LYS B 1 30 ? 9.672 24.594 -10.469 1 78.56 30 LYS B C 1
ATOM 1980 O O . LYS B 1 30 ? 8.883 24.422 -11.398 1 78.56 30 LYS B O 1
ATOM 1985 N N . GLY B 1 31 ? 9.398 25.078 -9.305 1 80.12 31 GLY B N 1
ATOM 1986 C CA . GLY B 1 31 ? 8.102 25.734 -9.164 1 80.12 31 GLY B CA 1
ATOM 1987 C C . GLY B 1 31 ? 6.949 24.75 -9.062 1 80.12 31 GLY B C 1
ATOM 1988 O O . GLY B 1 31 ? 5.828 25.062 -9.477 1 80.12 31 GLY B O 1
ATOM 1989 N N . ILE B 1 32 ? 7.289 23.562 -8.672 1 83.19 32 ILE B N 1
ATOM 1990 C CA . ILE B 1 32 ? 6.211 22.594 -8.555 1 83.19 32 ILE B CA 1
ATOM 1991 C C . ILE B 1 32 ? 5.332 22.938 -7.355 1 83.19 32 ILE B C 1
ATOM 1993 O O . ILE B 1 32 ? 5.836 23.297 -6.285 1 83.19 32 ILE B O 1
ATOM 1997 N N . ASN B 1 33 ? 4.047 22.969 -7.637 1 89.38 33 ASN B N 1
ATOM 1998 C CA . ASN B 1 33 ? 3.139 23.281 -6.539 1 89.38 33 ASN B CA 1
ATOM 1999 C C . ASN B 1 33 ? 3.014 22.125 -5.559 1 89.38 33 ASN B C 1
ATOM 2001 O O . ASN B 1 33 ? 3.344 20.984 -5.895 1 89.38 33 ASN B O 1
ATOM 2005 N N . ARG B 1 34 ? 2.543 22.422 -4.449 1 90.56 34 ARG B N 1
ATOM 2006 C CA . ARG B 1 34 ? 2.479 21.484 -3.332 1 90.56 34 ARG B CA 1
ATOM 2007 C C . ARG B 1 34 ? 1.574 20.297 -3.662 1 90.56 34 ARG B C 1
ATOM 2009 O O . ARG B 1 34 ? 1.86 19.156 -3.275 1 90.56 34 ARG B O 1
ATOM 2016 N N . ARG B 1 35 ? 0.601 20.547 -4.453 1 93.62 35 ARG B N 1
ATOM 2017 C CA . ARG B 1 35 ? -0.353 19.5 -4.805 1 93.62 35 ARG B CA 1
ATOM 2018 C C . ARG B 1 35 ? 0.284 18.453 -5.723 1 93.62 35 ARG B C 1
ATOM 2020 O O . ARG B 1 35 ? 0.126 17.25 -5.516 1 93.62 35 ARG B O 1
ATOM 2027 N N . PHE B 1 36 ? 0.931 18.938 -6.668 1 92.38 36 PHE B N 1
ATOM 2028 C CA . PHE B 1 36 ? 1.554 18.047 -7.629 1 92.38 36 PHE B CA 1
ATOM 2029 C C . PHE B 1 36 ? 2.736 17.312 -7.004 1 92.38 36 PHE B C 1
ATOM 2031 O O . PHE B 1 36 ? 2.994 16.156 -7.316 1 92.38 36 PHE B O 1
ATOM 2038 N N . LEU B 1 37 ? 3.418 18.031 -6.125 1 90.88 37 LEU B N 1
ATOM 2039 C CA . LEU B 1 37 ? 4.488 17.375 -5.375 1 90.88 37 LEU B CA 1
ATOM 2040 C C . LEU B 1 37 ? 3.943 16.234 -4.535 1 90.88 37 LEU B C 1
ATOM 2042 O O . LEU B 1 37 ? 4.527 15.141 -4.508 1 90.88 37 LEU B O 1
ATOM 2046 N N . SER B 1 38 ? 2.887 16.5 -3.891 1 94.12 38 SER B N 1
ATOM 2047 C CA . SER B 1 38 ? 2.221 15.461 -3.102 1 94.12 38 SER B CA 1
ATOM 2048 C C . SER B 1 38 ? 1.817 14.273 -3.973 1 94.12 38 SER B C 1
ATOM 2050 O O . SER B 1 38 ? 1.993 13.125 -3.578 1 94.12 38 SER B O 1
ATOM 2052 N N . PHE B 1 39 ? 1.396 14.578 -5.176 1 95.19 39 PHE B N 1
ATOM 2053 C CA . PHE B 1 39 ? 0.991 13.555 -6.133 1 95.19 39 PHE B CA 1
ATOM 2054 C C . PHE B 1 39 ? 2.176 12.68 -6.523 1 95.19 39 PHE B C 1
ATOM 2056 O O . PHE B 1 39 ? 2.066 11.453 -6.543 1 95.19 39 PHE B O 1
ATOM 2063 N N . ILE B 1 40 ? 3.23 13.312 -6.793 1 92.69 40 ILE B N 1
ATOM 2064 C CA . ILE B 1 40 ? 4.422 12.594 -7.234 1 92.69 40 ILE B CA 1
ATOM 2065 C C . ILE B 1 40 ? 4.93 11.695 -6.113 1 92.69 40 ILE B C 1
ATOM 2067 O O . ILE B 1 40 ? 5.297 10.539 -6.352 1 92.69 40 ILE B O 1
ATOM 2071 N N . LEU B 1 41 ? 4.945 12.211 -4.938 1 92.62 41 LEU B N 1
ATOM 2072 C CA . LEU B 1 41 ? 5.395 11.43 -3.795 1 92.62 41 LEU B CA 1
ATOM 2073 C C . LEU B 1 41 ? 4.5 10.211 -3.588 1 92.62 41 LEU B C 1
ATOM 2075 O O . LEU B 1 41 ? 4.996 9.102 -3.367 1 92.62 41 LEU B O 1
ATOM 2079 N N . GLU B 1 42 ? 3.27 10.352 -3.727 1 95.56 42 GLU B N 1
ATOM 2080 C CA . GLU B 1 42 ? 2.316 9.266 -3.527 1 95.56 42 GLU B CA 1
ATOM 2081 C C . GLU B 1 42 ? 2.377 8.266 -4.676 1 95.56 42 GLU B C 1
ATOM 2083 O O . GLU B 1 42 ? 2.205 7.059 -4.469 1 95.56 42 GLU B O 1
ATOM 2088 N N . LEU B 1 43 ? 2.561 8.805 -5.867 1 94.44 43 LEU B N 1
ATOM 2089 C CA . LEU B 1 43 ? 2.734 7.914 -7.012 1 94.44 43 LEU B CA 1
ATOM 2090 C C . LEU B 1 43 ? 3.922 6.98 -6.801 1 94.44 43 LEU B C 1
ATOM 2092 O O . LEU B 1 43 ? 3.824 5.777 -7.055 1 94.44 43 LEU B O 1
ATOM 2096 N N . SER B 1 44 ? 4.98 7.59 -6.316 1 91.69 44 SER B N 1
ATOM 2097 C CA . SER B 1 44 ? 6.172 6.805 -6.023 1 91.69 44 SER B CA 1
ATOM 2098 C C . SER B 1 44 ? 5.914 5.805 -4.902 1 91.69 44 SER B C 1
ATOM 2100 O O . SER B 1 44 ? 6.34 4.652 -4.98 1 91.69 44 SER B O 1
ATOM 2102 N N . ALA B 1 45 ? 5.207 6.254 -3.889 1 94.25 45 ALA B N 1
ATOM 2103 C CA . ALA B 1 45 ? 4.875 5.402 -2.752 1 94.25 45 ALA B CA 1
ATOM 2104 C C . ALA B 1 45 ? 4.047 4.199 -3.193 1 94.25 45 ALA B C 1
ATOM 2106 O O . ALA B 1 45 ? 4.32 3.064 -2.791 1 94.25 45 ALA B O 1
ATOM 2107 N N . GLY B 1 46 ? 3.084 4.43 -4.035 1 95.06 46 GLY B N 1
ATOM 2108 C CA . GLY B 1 46 ? 2.256 3.352 -4.551 1 95.06 46 GLY B CA 1
ATOM 2109 C C . GLY B 1 46 ? 3.035 2.352 -5.387 1 95.06 46 GLY B C 1
ATOM 2110 O O . GLY B 1 46 ? 2.867 1.141 -5.23 1 95.06 46 GLY B O 1
ATOM 2111 N N . LEU B 1 47 ? 3.801 2.889 -6.266 1 92.38 47 LEU B N 1
ATOM 2112 C CA . LEU B 1 47 ? 4.617 2.025 -7.109 1 92.38 47 LEU B CA 1
ATOM 2113 C C . LEU B 1 47 ? 5.523 1.138 -6.266 1 92.38 47 LEU B C 1
ATOM 2115 O O . LEU B 1 47 ? 5.645 -0.062 -6.523 1 92.38 47 LEU B O 1
ATOM 2119 N N . MET B 1 48 ? 6.117 1.724 -5.332 1 90.56 48 MET B N 1
ATOM 2120 C CA . MET B 1 48 ? 7.039 0.989 -4.465 1 90.56 48 MET B CA 1
ATOM 2121 C C . MET B 1 48 ? 6.289 -0.052 -3.639 1 90.56 48 MET B C 1
ATOM 2123 O O . MET B 1 48 ? 6.805 -1.144 -3.393 1 90.56 48 MET B O 1
ATOM 2127 N N . THR B 1 49 ? 5.113 0.265 -3.197 1 94.31 49 THR B N 1
ATOM 2128 C CA . THR B 1 49 ? 4.285 -0.705 -2.49 1 94.31 49 THR B CA 1
ATOM 2129 C C . THR B 1 49 ? 4.02 -1.927 -3.365 1 94.31 49 THR B C 1
ATOM 2131 O O . THR B 1 49 ? 4.137 -3.064 -2.904 1 94.31 49 THR B O 1
ATOM 2134 N N . SER B 1 50 ? 3.688 -1.687 -4.574 1 93.06 50 SER B N 1
ATOM 2135 C CA . SER B 1 50 ? 3.412 -2.771 -5.512 1 93.06 50 SER B CA 1
ATOM 2136 C C . SER B 1 50 ? 4.645 -3.643 -5.727 1 93.06 50 SER B C 1
ATOM 2138 O O . SER B 1 50 ? 4.547 -4.871 -5.758 1 93.06 50 SER B O 1
ATOM 2140 N N . VAL B 1 51 ? 5.77 -3.029 -5.855 1 88 51 VAL B N 1
ATOM 2141 C CA . VAL B 1 51 ? 7.012 -3.762 -6.07 1 88 51 VAL B CA 1
ATOM 2142 C C . VAL B 1 51 ? 7.301 -4.656 -4.863 1 88 51 VAL B C 1
ATOM 2144 O O . VAL B 1 51 ? 7.719 -5.805 -5.02 1 88 51 VAL B O 1
ATOM 2147 N N . VAL B 1 52 ? 7.082 -4.129 -3.688 1 91.31 52 VAL B N 1
ATOM 2148 C CA . VAL B 1 52 ? 7.297 -4.914 -2.475 1 91.31 52 VAL B CA 1
ATOM 2149 C C . VAL B 1 52 ? 6.355 -6.117 -2.465 1 91.31 52 VAL B C 1
ATOM 2151 O O . VAL B 1 52 ? 6.777 -7.242 -2.195 1 91.31 52 VAL B O 1
ATOM 2154 N N . CYS B 1 53 ? 5.172 -5.914 -2.824 1 91.75 53 CYS B N 1
ATOM 2155 C CA . CYS B 1 53 ? 4.137 -6.93 -2.678 1 91.75 53 CYS B CA 1
ATOM 2156 C C . CYS B 1 53 ? 4.246 -7.98 -3.777 1 91.75 53 CYS B C 1
ATOM 2158 O O . CYS B 1 53 ? 4.016 -9.164 -3.535 1 91.75 53 CYS B O 1
ATOM 2160 N N . PHE B 1 54 ? 4.648 -7.586 -4.941 1 89.31 54 PHE B N 1
ATOM 2161 C CA . PHE B 1 54 ? 4.527 -8.516 -6.059 1 89.31 54 PHE B CA 1
ATOM 2162 C C . PHE B 1 54 ? 5.895 -9.047 -6.469 1 89.31 54 PHE B C 1
ATOM 2164 O O . PHE B 1 54 ? 5.988 -10.023 -7.223 1 89.31 54 PHE B O 1
ATOM 2171 N N . GLU B 1 55 ? 6.887 -8.422 -5.988 1 86.62 55 GLU B N 1
ATOM 2172 C CA . GLU B 1 55 ? 8.203 -8.883 -6.402 1 86.62 55 GLU B CA 1
ATOM 2173 C C . GLU B 1 55 ? 9.062 -9.266 -5.199 1 86.62 55 GLU B C 1
ATOM 2175 O O . GLU B 1 55 ? 9.398 -10.445 -5.02 1 86.62 55 GLU B O 1
ATOM 2180 N N . LEU B 1 56 ? 9.289 -8.375 -4.309 1 87.75 56 LEU B N 1
ATOM 2181 C CA . LEU B 1 56 ? 10.266 -8.586 -3.246 1 87.75 56 LEU B CA 1
ATOM 2182 C C . LEU B 1 56 ? 9.789 -9.656 -2.271 1 87.75 56 LEU B C 1
ATOM 2184 O O . LEU B 1 56 ? 10.523 -10.602 -1.973 1 87.75 56 LEU B O 1
ATOM 2188 N N . VAL B 1 57 ? 8.57 -9.531 -1.827 1 91.31 57 VAL B N 1
ATOM 2189 C CA . VAL B 1 57 ? 8.07 -10.445 -0.805 1 91.31 57 VAL B CA 1
ATOM 2190 C C . VAL B 1 57 ? 7.918 -11.844 -1.39 1 91.31 57 VAL B C 1
ATOM 2192 O O . VAL B 1 57 ? 8.438 -12.82 -0.833 1 91.31 57 VAL B O 1
ATOM 2195 N N . PRO B 1 58 ? 7.273 -12.008 -2.533 1 89.06 58 PRO B N 1
ATOM 2196 C CA . PRO B 1 58 ? 7.16 -13.352 -3.104 1 89.06 58 PRO B CA 1
ATOM 2197 C C . PRO B 1 58 ? 8.523 -13.992 -3.383 1 89.06 58 PRO B C 1
ATOM 2199 O O . PRO B 1 58 ? 8.711 -15.18 -3.123 1 89.06 58 PRO B O 1
ATOM 2202 N N . GLU B 1 59 ? 9.438 -13.234 -3.881 1 85.19 59 GLU B N 1
ATOM 2203 C CA . GLU B 1 59 ? 10.773 -13.773 -4.145 1 85.19 59 GLU B CA 1
ATOM 2204 C C . GLU B 1 59 ? 11.484 -14.133 -2.844 1 85.19 59 GLU B C 1
ATOM 2206 O O . GLU B 1 59 ? 12.219 -15.125 -2.787 1 85.19 59 GLU B O 1
ATOM 2211 N N . ALA B 1 60 ? 11.312 -13.312 -1.854 1 89 60 ALA B N 1
ATOM 2212 C CA . ALA B 1 60 ? 11.891 -13.625 -0.548 1 89 60 ALA B CA 1
ATOM 2213 C C . ALA B 1 60 ? 11.359 -14.953 -0.023 1 89 60 ALA B C 1
ATOM 2215 O O . ALA B 1 60 ? 12.109 -15.758 0.526 1 89 60 ALA B O 1
ATOM 2216 N N . PHE B 1 61 ? 10.109 -15.211 -0.227 1 90.44 61 PHE B N 1
ATOM 2217 C CA . PHE B 1 61 ? 9.492 -16.469 0.203 1 90.44 61 PHE B CA 1
ATOM 2218 C C . PHE B 1 61 ? 10.023 -17.641 -0.615 1 90.44 61 PHE B C 1
ATOM 2220 O O . PHE B 1 61 ? 10.289 -18.703 -0.07 1 90.44 61 PHE B O 1
ATOM 2227 N N . THR B 1 62 ? 10.125 -17.406 -1.87 1 86.75 62 THR B N 1
ATOM 2228 C CA . THR B 1 62 ? 10.57 -18.453 -2.779 1 86.75 62 THR B CA 1
ATOM 2229 C C . THR B 1 62 ? 11.992 -18.891 -2.447 1 86.75 62 THR B C 1
ATOM 2231 O O . THR B 1 62 ? 12.273 -20.094 -2.379 1 86.75 62 THR B O 1
ATOM 2234 N N . TYR B 1 63 ? 12.828 -17.969 -2.139 1 83 63 TYR B N 1
ATOM 2235 C CA . TYR B 1 63 ? 14.234 -18.281 -1.947 1 83 63 TYR B CA 1
ATOM 2236 C C . TYR B 1 63 ? 14.531 -18.594 -0.485 1 83 63 TYR B C 1
ATOM 2238 O O . TYR B 1 63 ? 15.336 -19.484 -0.183 1 83 63 TYR B O 1
ATOM 2246 N N . GLY B 1 64 ? 13.953 -17.922 0.393 1 87.38 64 GLY B N 1
ATOM 2247 C CA . GLY B 1 64 ? 14.344 -18.016 1.792 1 87.38 64 GLY B CA 1
ATOM 2248 C C . GLY B 1 64 ? 13.344 -18.781 2.639 1 87.38 64 GLY B C 1
ATOM 2249 O O . GLY B 1 64 ? 13.648 -19.188 3.762 1 87.38 64 GLY B O 1
ATOM 2250 N N . GLY B 1 65 ? 12.133 -19.109 2.055 1 89.25 65 GLY B N 1
ATOM 2251 C CA . GLY B 1 65 ? 11.055 -19.609 2.885 1 89.25 65 GLY B CA 1
ATOM 2252 C C . GLY B 1 65 ? 10.367 -18.531 3.695 1 89.25 65 GLY B C 1
ATOM 2253 O O . GLY B 1 65 ? 10.844 -17.391 3.74 1 89.25 65 GLY B O 1
ATOM 2254 N N . LYS B 1 66 ? 9.281 -18.859 4.348 1 90.06 66 LYS B N 1
ATOM 2255 C CA . LYS B 1 66 ? 8.453 -17.875 5.047 1 90.06 66 LYS B CA 1
ATOM 2256 C C . LYS B 1 66 ? 9.18 -17.297 6.25 1 90.06 66 LYS B C 1
ATOM 2258 O O . LYS B 1 66 ? 9.195 -16.078 6.441 1 90.06 66 LYS B O 1
ATOM 2263 N N . GLY B 1 67 ? 9.797 -18.125 7.008 1 91.56 67 GLY B N 1
ATOM 2264 C CA . GLY B 1 67 ? 10.438 -17.688 8.242 1 91.56 67 GLY B CA 1
ATOM 2265 C C . GLY B 1 67 ? 11.531 -16.656 8.008 1 91.56 67 GLY B C 1
ATOM 2266 O O . GLY B 1 67 ? 11.484 -15.562 8.562 1 91.56 67 GLY B O 1
ATOM 2267 N N . LEU B 1 68 ? 12.438 -16.969 7.145 1 89.94 68 LEU B N 1
ATOM 2268 C CA . LEU B 1 68 ? 13.57 -16.094 6.895 1 89.94 68 LEU B CA 1
ATOM 2269 C C . LEU B 1 68 ? 13.125 -14.836 6.152 1 89.94 68 LEU B C 1
ATOM 2271 O O . LEU B 1 68 ? 13.68 -13.758 6.359 1 89.94 68 LEU B O 1
ATOM 2275 N N . ALA B 1 69 ? 12.164 -14.992 5.301 1 91.06 69 ALA B N 1
ATOM 2276 C CA . ALA B 1 69 ? 11.617 -13.836 4.594 1 91.06 69 ALA B CA 1
ATOM 2277 C C . ALA B 1 69 ? 11.016 -12.836 5.57 1 91.06 69 ALA B C 1
ATOM 2279 O O . ALA B 1 69 ? 11.305 -11.641 5.504 1 91.06 69 ALA B O 1
ATOM 2280 N N . PHE B 1 70 ? 10.273 -13.359 6.492 1 93.5 70 PHE B N 1
ATOM 2281 C CA . PHE B 1 70 ? 9.641 -12.469 7.461 1 93.5 70 PHE B CA 1
ATOM 2282 C C . PHE B 1 70 ? 10.672 -11.867 8.398 1 93.5 70 PHE B C 1
ATOM 2284 O O . PHE B 1 70 ? 10.57 -10.695 8.773 1 93.5 70 PHE B O 1
ATOM 2291 N N . ALA B 1 71 ? 11.594 -12.656 8.773 1 94.44 71 ALA B N 1
ATOM 2292 C CA . ALA B 1 71 ? 12.68 -12.133 9.602 1 94.44 71 ALA B CA 1
ATOM 2293 C C . ALA B 1 71 ? 13.406 -11 8.891 1 94.44 71 ALA B C 1
ATOM 2295 O O . ALA B 1 71 ? 13.766 -9.992 9.508 1 94.44 71 ALA B O 1
ATOM 2296 N N . GLY B 1 72 ? 13.648 -11.195 7.645 1 93.06 72 GLY B N 1
ATOM 2297 C CA . GLY B 1 72 ? 14.258 -10.141 6.848 1 93.06 72 GLY B CA 1
ATOM 2298 C C . GLY B 1 72 ? 13.43 -8.875 6.781 1 93.06 72 GLY B C 1
ATOM 2299 O O . GLY B 1 72 ? 13.953 -7.773 6.953 1 93.06 72 GLY B O 1
ATOM 2300 N N . VAL B 1 73 ? 12.148 -9.094 6.57 1 95 73 VAL B N 1
ATOM 2301 C CA . VAL B 1 73 ? 11.242 -7.949 6.504 1 95 73 VAL B CA 1
ATOM 2302 C C . VAL B 1 73 ? 11.297 -7.172 7.816 1 95 73 VAL B C 1
ATOM 2304 O O . VAL B 1 73 ? 11.438 -5.945 7.812 1 95 73 VAL B O 1
ATOM 2307 N N . PHE B 1 74 ? 11.242 -7.848 8.867 1 95.56 74 PHE B N 1
ATOM 2308 C CA . PHE B 1 74 ? 11.266 -7.215 10.18 1 95.56 74 PHE B CA 1
ATOM 2309 C C . PHE B 1 74 ? 12.594 -6.5 10.414 1 95.56 74 PHE B C 1
ATOM 2311 O O . PHE B 1 74 ? 12.625 -5.387 10.93 1 95.56 74 PHE B O 1
ATOM 2318 N N . ALA B 1 75 ? 13.641 -7.109 10.031 1 94.5 75 ALA B N 1
ATOM 2319 C CA . ALA B 1 75 ? 14.969 -6.508 10.18 1 94.5 75 ALA B CA 1
ATOM 2320 C C . ALA B 1 75 ? 15.086 -5.234 9.352 1 94.5 75 ALA B C 1
ATOM 2322 O O . ALA B 1 75 ? 15.695 -4.254 9.789 1 94.5 75 ALA B O 1
ATOM 2323 N N . GLY B 1 76 ? 14.516 -5.289 8.141 1 93.31 76 GLY B N 1
ATOM 2324 C CA . GLY B 1 76 ? 14.531 -4.109 7.293 1 93.31 76 GLY B CA 1
ATOM 2325 C C . GLY B 1 76 ? 13.766 -2.941 7.883 1 93.31 76 GLY B C 1
ATOM 2326 O O . GLY B 1 76 ? 14.242 -1.807 7.867 1 93.31 76 GLY B O 1
ATOM 2327 N N . VAL B 1 77 ? 12.609 -3.25 8.445 1 94.5 77 VAL B N 1
ATOM 2328 C CA . VAL B 1 77 ? 11.797 -2.217 9.094 1 94.5 77 VAL B CA 1
ATOM 2329 C C . VAL B 1 77 ? 12.555 -1.633 10.281 1 94.5 77 VAL B C 1
ATOM 2331 O O . VAL B 1 77 ? 12.641 -0.412 10.438 1 94.5 77 VAL B O 1
ATOM 2334 N N . LEU B 1 78 ? 13.117 -2.451 11.086 1 94.75 78 LEU B N 1
ATOM 2335 C CA . LEU B 1 78 ? 13.852 -2.025 12.273 1 94.75 78 LEU B CA 1
ATOM 2336 C C . LEU B 1 78 ? 15.062 -1.187 11.891 1 94.75 78 LEU B C 1
ATOM 2338 O O . LEU B 1 78 ? 15.367 -0.191 12.555 1 94.75 78 LEU B O 1
ATOM 2342 N N . ALA B 1 79 ? 15.75 -1.588 10.906 1 92.25 79 ALA B N 1
ATOM 2343 C CA . ALA B 1 79 ? 16.922 -0.842 10.453 1 92.25 79 ALA B CA 1
ATOM 2344 C C . ALA B 1 79 ? 16.547 0.587 10.07 1 92.25 79 ALA B C 1
ATOM 2346 O O . ALA B 1 79 ? 17.25 1.536 10.422 1 92.25 79 ALA B O 1
ATOM 2347 N N . MET B 1 80 ? 15.406 0.742 9.406 1 91.56 80 MET B N 1
ATOM 2348 C CA . MET B 1 80 ? 15 2.072 8.961 1 91.56 80 MET B CA 1
ATOM 2349 C C . MET B 1 80 ? 14.516 2.914 10.141 1 91.56 80 MET B C 1
ATOM 2351 O O . MET B 1 80 ? 14.703 4.133 10.156 1 91.56 80 MET B O 1
ATOM 2355 N N . LEU B 1 81 ? 13.93 2.266 11.102 1 91.38 81 LEU B N 1
ATOM 2356 C CA . LEU B 1 81 ? 13.547 2.973 12.32 1 91.38 81 LEU B CA 1
ATOM 2357 C C . LEU B 1 81 ? 14.766 3.541 13.031 1 91.38 81 LEU B C 1
ATOM 2359 O O . LEU B 1 81 ? 14.742 4.68 13.508 1 91.38 81 LEU B O 1
ATOM 2363 N N . VAL B 1 82 ? 15.789 2.779 13.062 1 91.44 82 VAL B N 1
ATOM 2364 C CA . VAL B 1 82 ? 17.031 3.199 13.711 1 91.44 82 VAL B CA 1
ATOM 2365 C C . VAL B 1 82 ? 17.656 4.336 12.914 1 91.44 82 VAL B C 1
ATOM 2367 O O . VAL B 1 82 ? 18.125 5.324 13.492 1 91.44 82 VAL B O 1
ATOM 2370 N N . VAL B 1 83 ? 17.703 4.227 11.609 1 88.06 83 VAL B N 1
ATOM 2371 C CA . VAL B 1 83 ? 18.266 5.262 10.75 1 88.06 83 VAL B CA 1
ATOM 2372 C C . VAL B 1 83 ? 17.516 6.57 10.953 1 88.06 83 VAL B C 1
ATOM 2374 O O . VAL B 1 83 ? 18.125 7.641 11.055 1 88.06 83 VAL B O 1
ATOM 2377 N N . GLU B 1 84 ? 16.203 6.477 10.953 1 87 84 GLU B N 1
ATOM 2378 C CA . GLU B 1 84 ? 15.383 7.664 11.172 1 87 84 GLU B CA 1
ATOM 2379 C C . GLU B 1 84 ? 15.695 8.312 12.523 1 87 84 GLU B C 1
ATOM 2381 O O . GLU B 1 84 ? 15.812 9.531 12.617 1 87 84 GLU B O 1
ATOM 2386 N N . ASP B 1 85 ? 15.852 7.488 13.531 1 88.19 85 ASP B N 1
ATOM 2387 C CA . ASP B 1 85 ? 16.172 7.988 14.867 1 88.19 85 ASP B CA 1
ATOM 2388 C C . ASP B 1 85 ? 17.531 8.672 14.891 1 88.19 85 ASP B C 1
ATOM 2390 O O . ASP B 1 85 ? 17.688 9.719 15.523 1 88.19 85 ASP B O 1
ATOM 2394 N N . LEU B 1 86 ? 18.438 8.102 14.297 1 86.31 86 LEU B N 1
ATOM 2395 C CA . LEU B 1 86 ? 19.781 8.664 14.242 1 86.31 86 LEU B CA 1
ATOM 2396 C C . LEU B 1 86 ? 19.797 9.992 13.5 1 86.31 86 LEU B C 1
ATOM 2398 O O . LEU B 1 86 ? 20.5 10.93 13.891 1 86.31 86 LEU B O 1
ATOM 2402 N N . MET B 1 87 ? 19.062 10.078 12.477 1 81.5 87 MET B N 1
ATOM 2403 C CA . MET B 1 87 ? 18.984 11.312 11.688 1 81.5 87 MET B CA 1
ATOM 2404 C C . MET B 1 87 ? 18.297 12.414 12.477 1 81.5 87 MET B C 1
ATOM 2406 O O . MET B 1 87 ? 18.688 13.586 12.383 1 81.5 87 MET B O 1
ATOM 2410 N N . MET B 1 88 ? 17.234 12.07 13.148 1 77.25 88 MET B N 1
ATOM 2411 C CA . MET B 1 88 ? 16.531 13.047 13.969 1 77.25 88 MET B CA 1
ATOM 2412 C C . MET B 1 88 ? 17.438 13.578 15.078 1 77.25 88 MET B C 1
ATOM 2414 O O . MET B 1 88 ? 17.328 14.742 15.461 1 77.25 88 MET B O 1
ATOM 2418 N N . ARG B 1 89 ? 18.203 12.75 15.641 1 78.38 89 ARG B N 1
ATOM 2419 C CA . ARG B 1 89 ? 19.125 13.148 16.703 1 78.38 89 ARG B CA 1
ATOM 2420 C C . ARG B 1 89 ? 20.203 14.086 16.172 1 78.38 89 ARG B C 1
ATOM 2422 O O . ARG B 1 89 ? 20.625 15.016 16.859 1 78.38 89 ARG B O 1
ATOM 2429 N N . TYR B 1 90 ? 20.625 13.812 15.047 1 72.81 90 TYR B N 1
ATOM 2430 C CA . TYR B 1 90 ? 21.719 14.602 14.469 1 72.81 90 TYR B CA 1
ATOM 2431 C C . TYR B 1 90 ? 21.203 15.938 13.945 1 72.81 90 TYR B C 1
ATOM 2433 O O . TYR B 1 90 ? 21.922 16.938 13.953 1 72.81 90 TYR B O 1
ATOM 2441 N N . GLN B 1 91 ? 20.156 16 13.016 1 63.47 91 GLN B N 1
ATOM 2442 C CA . GLN B 1 91 ? 19.641 17.25 12.461 1 63.47 91 GLN B CA 1
ATOM 2443 C C . GLN B 1 91 ? 19.219 18.203 13.57 1 63.47 91 GLN B C 1
ATOM 2445 O O . GLN B 1 91 ? 19.094 19.406 13.336 1 63.47 91 GLN B O 1
ATOM 2450 N N . GLY B 1 92 ? 19.469 17.984 14.828 1 53.53 92 GLY B N 1
ATOM 2451 C CA . GLY B 1 92 ? 19.172 18.922 15.891 1 53.53 92 GLY B CA 1
ATOM 2452 C C . GLY B 1 92 ? 17.703 19.328 15.945 1 53.53 92 GLY B C 1
ATOM 2453 O O . GLY B 1 92 ? 16.953 19.078 15 1 53.53 92 GLY B O 1
ATOM 2454 N N . THR B 1 93 ? 17.016 19.594 17.078 1 47.59 93 THR B N 1
ATOM 2455 C CA . THR B 1 93 ? 15.68 20.016 17.5 1 47.59 93 THR B CA 1
ATOM 2456 C C . THR B 1 93 ? 15.219 21.234 16.703 1 47.59 93 THR B C 1
ATOM 2458 O O . THR B 1 93 ? 14.219 21.859 17.062 1 47.59 93 THR B O 1
ATOM 2461 N N . LYS B 1 94 ? 15.969 21.734 15.82 1 48 94 LYS B N 1
ATOM 2462 C CA . LYS B 1 94 ? 15.438 23.031 15.406 1 48 94 LYS B CA 1
ATOM 2463 C C . LYS B 1 94 ? 14.195 22.859 14.531 1 48 94 LYS B C 1
ATOM 2465 O O . LYS B 1 94 ? 14.117 21.938 13.727 1 48 94 LYS B O 1
ATOM 2470 N N . PRO B 1 95 ? 13.125 23.547 14.852 1 48.38 95 PRO B N 1
ATOM 2471 C CA . PRO B 1 95 ? 11.828 23.594 14.172 1 48.38 95 PRO B CA 1
ATOM 2472 C C . PRO B 1 95 ? 11.969 23.688 12.648 1 48.38 95 PRO B C 1
ATOM 2474 O O . PRO B 1 95 ? 12.633 24.594 12.141 1 48.38 95 PRO B O 1
ATOM 2477 N N . LEU B 1 96 ? 12.062 22.672 11.984 1 50.78 96 LEU B N 1
ATOM 2478 C CA . LEU B 1 96 ? 12.438 22.656 10.578 1 50.78 96 LEU B CA 1
ATOM 2479 C C . LEU B 1 96 ? 11.344 23.281 9.719 1 50.78 96 LEU B C 1
ATOM 2481 O O . LEU B 1 96 ? 10.164 22.938 9.859 1 50.78 96 LEU B O 1
ATOM 2485 N N . LYS B 1 97 ? 11.445 24.469 9.164 1 55.62 97 LYS B N 1
ATOM 2486 C CA . LYS B 1 97 ? 10.617 25.047 8.109 1 55.62 97 LYS B CA 1
ATOM 2487 C C . LYS B 1 97 ? 10.266 24.016 7.047 1 55.62 97 LYS B C 1
ATOM 2489 O O . LYS B 1 97 ? 10.891 22.953 6.98 1 55.62 97 LYS B O 1
ATOM 2494 N N . SER B 1 98 ? 9.164 24.125 6.383 1 57.88 98 SER B N 1
ATOM 2495 C CA . SER B 1 98 ? 8.648 23.25 5.332 1 57.88 98 SER B CA 1
ATOM 2496 C C . SER B 1 98 ? 9.781 22.719 4.453 1 57.88 98 SER B C 1
ATOM 2498 O O . SER B 1 98 ? 9.82 21.531 4.145 1 57.88 98 SER B O 1
ATOM 2500 N N . ASP B 1 99 ? 10.742 23.531 4.145 1 68 99 ASP B N 1
ATOM 2501 C CA . ASP B 1 99 ? 11.867 23.156 3.297 1 68 99 ASP B CA 1
ATOM 2502 C C . ASP B 1 99 ? 12.766 22.141 3.992 1 68 99 ASP B C 1
ATOM 2504 O O . ASP B 1 99 ? 13.25 21.188 3.359 1 68 99 ASP B O 1
ATOM 2508 N N . SER B 1 100 ? 12.688 22.281 5.195 1 79.44 100 SER B N 1
ATOM 2509 C CA . SER B 1 100 ? 13.547 21.375 5.957 1 79.44 100 SER B CA 1
ATOM 2510 C C . SER B 1 100 ? 12.938 19.969 6.031 1 79.44 100 SER B C 1
ATOM 2512 O O . SER B 1 100 ? 13.656 18.969 5.953 1 79.44 100 SER B O 1
ATOM 2514 N N . SER B 1 101 ? 11.633 19.938 5.984 1 85.5 101 SER B N 1
ATOM 2515 C CA . SER B 1 101 ? 10.961 18.641 6.074 1 85.5 101 SER B CA 1
ATOM 2516 C C . SER B 1 101 ? 11.07 17.859 4.77 1 85.5 101 SER B C 1
ATOM 2518 O O . SER B 1 101 ? 11.305 16.656 4.777 1 85.5 101 SER B O 1
ATOM 2520 N N . LEU B 1 102 ? 11 18.594 3.732 1 88.62 102 LEU B N 1
ATOM 2521 C CA . LEU B 1 102 ? 11.117 17.969 2.422 1 88.62 102 LEU B CA 1
ATOM 2522 C C . LEU B 1 102 ? 12.531 17.453 2.191 1 88.62 102 LEU B C 1
ATOM 2524 O O . LEU B 1 102 ? 12.719 16.344 1.674 1 88.62 102 LEU B O 1
ATOM 2528 N N . LEU B 1 103 ? 13.453 18.266 2.551 1 89.12 103 LEU B N 1
ATOM 2529 C CA . LEU B 1 103 ? 14.844 17.844 2.396 1 89.12 103 LEU B CA 1
ATOM 2530 C C . LEU B 1 103 ? 15.133 16.609 3.23 1 89.12 103 LEU B C 1
ATOM 2532 O O . LEU B 1 103 ? 15.781 15.672 2.754 1 89.12 103 LEU B O 1
ATOM 2536 N N . ARG B 1 104 ? 14.648 16.562 4.387 1 87.38 104 ARG B N 1
ATOM 2537 C CA . ARG B 1 104 ? 14.805 15.391 5.25 1 87.38 104 ARG B CA 1
ATOM 2538 C C . ARG B 1 104 ? 14.172 14.156 4.617 1 87.38 104 ARG B C 1
ATOM 2540 O O . ARG B 1 104 ? 14.766 13.07 4.637 1 87.38 104 ARG B O 1
ATOM 2547 N N . THR B 1 105 ? 13.031 14.352 4.125 1 88.06 105 THR B N 1
ATOM 2548 C CA . THR B 1 105 ? 12.336 13.258 3.449 1 88.06 105 THR B CA 1
ATOM 2549 C C . THR B 1 105 ? 13.172 12.719 2.293 1 88.06 105 THR B C 1
ATOM 2551 O O . THR B 1 105 ? 13.352 11.508 2.16 1 88.06 105 THR B O 1
ATOM 2554 N N . GLY B 1 106 ? 13.656 13.664 1.516 1 91.06 106 GLY B N 1
ATOM 2555 C CA . GLY B 1 106 ? 14.5 13.258 0.4 1 91.06 106 GLY B CA 1
ATOM 2556 C C . GLY B 1 106 ? 15.742 12.5 0.832 1 91.06 106 GLY B C 1
ATOM 2557 O O . GLY B 1 106 ? 16.078 11.461 0.258 1 91.06 106 GLY B O 1
ATOM 2558 N N . ILE B 1 107 ? 16.344 12.945 1.834 1 89.5 107 ILE B N 1
ATOM 2559 C CA . ILE B 1 107 ? 17.594 12.352 2.309 1 89.5 107 ILE B CA 1
ATOM 2560 C C . ILE B 1 107 ? 17.312 10.992 2.947 1 89.5 107 ILE B C 1
ATOM 2562 O O . ILE B 1 107 ? 18.031 10.023 2.695 1 89.5 107 ILE B O 1
ATOM 2566 N N . LEU B 1 108 ? 16.297 10.945 3.75 1 88 108 LEU B N 1
ATOM 2567 C CA . LEU B 1 108 ? 15.945 9.68 4.379 1 88 108 LEU B CA 1
ATOM 2568 C C . LEU B 1 108 ? 15.547 8.648 3.326 1 88 108 LEU B C 1
ATOM 2570 O O . LEU B 1 108 ? 15.875 7.465 3.457 1 88 108 LEU B O 1
ATOM 2574 N N . THR B 1 109 ? 14.859 9.141 2.363 1 90.44 109 THR B N 1
ATOM 2575 C CA . THR B 1 109 ? 14.508 8.258 1.255 1 90.44 109 THR B CA 1
ATOM 2576 C C . THR B 1 109 ? 15.758 7.762 0.539 1 90.44 109 THR B C 1
ATOM 2578 O O . THR B 1 109 ? 15.867 6.578 0.215 1 90.44 109 THR B O 1
ATOM 2581 N N . ALA B 1 110 ? 16.703 8.633 0.413 1 92.81 110 ALA B N 1
ATOM 2582 C CA . ALA B 1 110 ? 17.953 8.266 -0.243 1 92.81 110 ALA B CA 1
ATOM 2583 C C . ALA B 1 110 ? 18.703 7.215 0.568 1 92.81 110 ALA B C 1
ATOM 2585 O O . ALA B 1 110 ? 19.234 6.246 0.011 1 92.81 110 ALA B O 1
ATOM 2586 N N . VAL B 1 111 ? 18.734 7.383 1.802 1 90.62 111 VAL B N 1
ATOM 2587 C CA . VAL B 1 111 ? 19.406 6.434 2.68 1 90.62 111 VAL B CA 1
ATOM 2588 C C . VAL B 1 111 ? 18.672 5.09 2.645 1 90.62 111 VAL B C 1
ATOM 2590 O O . VAL B 1 111 ? 19.312 4.035 2.553 1 90.62 111 VAL B O 1
ATOM 2593 N N . GLY B 1 112 ? 17.375 5.164 2.736 1 88.94 112 GLY B N 1
ATOM 2594 C CA . GLY B 1 112 ? 16.578 3.947 2.664 1 88.94 112 GLY B CA 1
ATOM 2595 C C . GLY B 1 112 ? 16.781 3.18 1.372 1 88.94 112 GLY B C 1
ATOM 2596 O O . GLY B 1 112 ? 16.922 1.956 1.388 1 88.94 112 GLY B O 1
ATOM 2597 N N . ILE B 1 113 ? 16.844 3.922 0.319 1 89.81 113 ILE B N 1
ATOM 2598 C CA . ILE B 1 113 ? 17 3.307 -0.994 1 89.81 113 ILE B CA 1
ATOM 2599 C C . ILE B 1 113 ? 18.422 2.738 -1.125 1 89.81 113 ILE B C 1
ATOM 2601 O O . ILE B 1 113 ? 18.609 1.66 -1.691 1 89.81 113 ILE B O 1
ATOM 2605 N N . ALA B 1 114 ? 19.375 3.432 -0.596 1 91.12 114 ALA B N 1
ATOM 2606 C CA . ALA B 1 114 ? 20.734 2.916 -0.596 1 91.12 114 ALA B CA 1
ATOM 2607 C C . ALA B 1 114 ? 20.828 1.6 0.169 1 91.12 114 ALA B C 1
ATOM 2609 O O . ALA B 1 114 ? 21.453 0.644 -0.298 1 91.12 114 ALA B O 1
ATOM 2610 N N . LEU B 1 115 ? 20.234 1.521 1.285 1 88 115 LEU B N 1
ATOM 2611 C CA . LEU B 1 115 ? 20.234 0.32 2.115 1 88 115 LEU B CA 1
ATOM 2612 C C . LEU B 1 115 ? 19.516 -0.825 1.418 1 88 115 LEU B C 1
ATOM 2614 O O . LEU B 1 115 ? 19.922 -1.981 1.519 1 88 115 LEU B O 1
ATOM 2618 N N . HIS B 1 116 ? 18.484 -0.45 0.793 1 89.25 116 HIS B N 1
ATOM 2619 C CA . HIS B 1 116 ? 17.672 -1.418 0.056 1 89.25 116 HIS B CA 1
ATOM 2620 C C . HIS B 1 116 ? 18.438 -1.957 -1.152 1 89.25 116 HIS B C 1
ATOM 2622 O O . HIS B 1 116 ? 18.297 -3.131 -1.503 1 89.25 116 HIS B O 1
ATOM 2628 N N . ASN B 1 117 ? 19.25 -1.135 -1.762 1 91 117 ASN B N 1
ATOM 2629 C CA . ASN B 1 117 ? 19.938 -1.494 -2.998 1 91 117 ASN B CA 1
ATOM 2630 C C . ASN B 1 117 ? 21.047 -2.52 -2.752 1 91 117 ASN B C 1
ATOM 2632 O O . ASN B 1 117 ? 21.406 -3.279 -3.652 1 91 117 ASN B O 1
ATOM 2636 N N . PHE B 1 118 ? 21.516 -2.598 -1.561 1 88.12 118 PHE B N 1
ATOM 2637 C CA . PHE B 1 118 ? 22.531 -3.607 -1.252 1 88.12 118 PHE B CA 1
ATOM 2638 C C . PHE B 1 118 ? 21.938 -5.008 -1.345 1 88.12 118 PHE B C 1
ATOM 2640 O O . PHE B 1 118 ? 22.453 -5.859 -2.072 1 88.12 118 PHE B O 1
ATOM 2647 N N . PRO B 1 119 ? 20.844 -5.25 -0.65 1 86.31 119 PRO B N 1
ATOM 2648 C CA . PRO B 1 119 ? 20.188 -6.559 -0.763 1 86.31 119 PRO B CA 1
ATOM 2649 C C . PRO B 1 119 ? 19.812 -6.906 -2.201 1 86.31 119 PRO B C 1
ATOM 2651 O O . PRO B 1 119 ? 19.953 -8.055 -2.619 1 86.31 119 PRO B O 1
ATOM 2654 N N . GLU B 1 120 ? 19.391 -5.922 -2.916 1 86.44 120 GLU B N 1
ATOM 2655 C CA . GLU B 1 120 ? 19.047 -6.156 -4.316 1 86.44 120 GLU B CA 1
ATOM 2656 C C . GLU B 1 120 ? 20.281 -6.531 -5.129 1 86.44 120 GLU B C 1
ATOM 2658 O O . GLU B 1 120 ? 20.219 -7.406 -5.996 1 86.44 120 GLU B O 1
ATOM 2663 N N . GLY B 1 121 ? 21.312 -5.832 -4.852 1 89.06 121 GLY B N 1
ATOM 2664 C CA . GLY B 1 121 ? 22.578 -6.195 -5.484 1 89.06 121 GLY B CA 1
ATOM 2665 C C . GLY B 1 121 ? 23 -7.621 -5.191 1 89.06 121 GLY B C 1
ATOM 2666 O O . GLY B 1 121 ? 23.484 -8.328 -6.078 1 89.06 121 GLY B O 1
ATOM 2667 N N . PHE B 1 122 ? 22.797 -7.977 -3.965 1 84.12 122 PHE B N 1
ATOM 2668 C CA . PHE B 1 122 ? 23.109 -9.344 -3.58 1 84.12 122 PHE B CA 1
ATOM 2669 C C . PHE B 1 122 ? 22.328 -10.344 -4.418 1 84.12 122 PHE B C 1
ATOM 2671 O O . PHE B 1 122 ? 22.875 -11.359 -4.859 1 84.12 122 PHE B O 1
ATOM 2678 N N . ALA B 1 123 ? 21.094 -10.078 -4.582 1 81.38 123 ALA B N 1
ATOM 2679 C CA . ALA B 1 123 ? 20.234 -10.93 -5.398 1 81.38 123 ALA B CA 1
ATOM 2680 C C . ALA B 1 123 ? 20.719 -10.984 -6.84 1 81.38 123 ALA B C 1
ATOM 2682 O O . ALA B 1 123 ? 20.703 -12.047 -7.469 1 81.38 123 ALA B O 1
ATOM 2683 N N . VAL B 1 124 ? 21.125 -9.859 -7.355 1 84.94 124 VAL B N 1
ATOM 2684 C CA . VAL B 1 124 ? 21.656 -9.789 -8.719 1 84.94 124 VAL B CA 1
ATOM 2685 C C . VAL B 1 124 ? 22.906 -10.656 -8.836 1 84.94 124 VAL B C 1
ATOM 2687 O O . VAL B 1 124 ? 23 -11.5 -9.727 1 84.94 124 VAL B O 1
ATOM 2690 N N . GLY B 1 125 ? 23.797 -10.469 -7.961 1 85.94 125 GLY B N 1
ATOM 2691 C CA . GLY B 1 125 ? 25.016 -11.25 -7.98 1 85.94 125 GLY B CA 1
ATOM 2692 C C . GLY B 1 125 ? 24.781 -12.742 -7.852 1 85.94 125 GLY B C 1
ATOM 2693 O O . GLY B 1 125 ? 25.359 -13.539 -8.602 1 85.94 125 GLY B O 1
ATOM 2694 N N . SER B 1 126 ? 23.922 -13.07 -6.941 1 81.19 126 SER B N 1
ATOM 2695 C CA . SER B 1 126 ? 23.578 -14.477 -6.73 1 81.19 126 SER B CA 1
ATOM 2696 C C . SER B 1 126 ? 22.828 -15.047 -7.926 1 81.19 126 SER B C 1
ATOM 2698 O O . SER B 1 126 ? 22.969 -16.219 -8.258 1 81.19 126 SER B O 1
ATOM 2700 N N . GLY B 1 127 ? 21.922 -14.219 -8.445 1 79.31 127 GLY B N 1
ATOM 2701 C CA . GLY B 1 127 ? 21.203 -14.648 -9.633 1 79.31 127 GLY B CA 1
ATOM 2702 C C . GLY B 1 127 ? 22.109 -15.016 -10.789 1 79.31 127 GLY B C 1
ATOM 2703 O O . GLY B 1 127 ? 21.938 -16.062 -11.422 1 79.31 127 GLY B O 1
ATOM 2704 N N . PHE B 1 128 ? 23.109 -14.18 -11.016 1 83.25 128 PHE B N 1
ATOM 2705 C CA . PHE B 1 128 ? 24.062 -14.461 -12.086 1 83.25 128 PHE B CA 1
ATOM 2706 C C . PHE B 1 128 ? 24.906 -15.68 -11.734 1 83.25 128 PHE B C 1
ATOM 2708 O O . PHE B 1 128 ? 25.359 -16.406 -12.625 1 83.25 128 PHE B O 1
ATOM 2715 N N . GLY B 1 129 ? 25.125 -15.859 -10.5 1 78.75 129 GLY B N 1
ATOM 2716 C CA . GLY B 1 129 ? 25.812 -17.062 -10.062 1 78.75 129 GLY B CA 1
ATOM 2717 C C . GLY B 1 129 ? 25.047 -18.328 -10.352 1 78.75 129 GLY B C 1
ATOM 2718 O O . GLY B 1 129 ? 25.656 -19.375 -10.633 1 78.75 129 GLY B O 1
ATOM 2719 N N . ALA B 1 130 ? 23.797 -18.25 -10.312 1 76.31 130 ALA B N 1
ATOM 2720 C CA . ALA B 1 130 ? 22.953 -19.406 -10.594 1 76.31 130 ALA B CA 1
ATOM 2721 C C . ALA B 1 130 ? 22.797 -19.625 -12.102 1 76.31 130 ALA B C 1
ATOM 2723 O O . ALA B 1 130 ? 22.953 -20.75 -12.586 1 76.31 130 ALA B O 1
ATOM 2724 N N . SER B 1 131 ? 22.422 -18.562 -12.82 1 81.19 131 SER B N 1
ATOM 2725 C CA . SER B 1 131 ? 22.328 -18.609 -14.273 1 81.19 131 SER B CA 1
ATOM 2726 C C . SER B 1 131 ? 22.281 -17.203 -14.867 1 81.19 131 SER B C 1
ATOM 2728 O O . SER B 1 131 ? 21.797 -16.266 -14.227 1 81.19 131 SER B O 1
ATOM 2730 N N . ILE B 1 132 ? 22.719 -17.109 -16 1 85.06 132 ILE B N 1
ATOM 2731 C CA . ILE B 1 132 ? 22.719 -15.828 -16.703 1 85.06 132 ILE B CA 1
ATOM 2732 C C . ILE B 1 132 ? 21.281 -15.344 -16.906 1 85.06 132 ILE B C 1
ATOM 2734 O O . ILE B 1 132 ? 21 -14.164 -16.719 1 85.06 132 ILE B O 1
ATOM 2738 N N . SER B 1 133 ? 20.438 -16.266 -17.219 1 83 133 SER B N 1
ATOM 2739 C CA . SER B 1 133 ? 19.031 -15.922 -17.453 1 83 133 SER B CA 1
ATOM 2740 C C . SER B 1 133 ? 18.375 -15.336 -16.203 1 83 133 SER B C 1
ATOM 2742 O O . SER B 1 133 ? 17.672 -14.328 -16.281 1 83 133 SER B O 1
ATOM 2744 N N . LEU B 1 134 ? 18.688 -15.875 -15.109 1 76 134 LEU B N 1
ATOM 2745 C CA . LEU B 1 134 ? 18.109 -15.398 -13.859 1 76 134 LEU B CA 1
ATOM 2746 C C . LEU B 1 134 ? 18.688 -14.039 -13.484 1 76 134 LEU B C 1
ATOM 2748 O O . LEU B 1 134 ? 17.953 -13.141 -13.055 1 76 134 LEU B O 1
ATOM 2752 N N . GLY B 1 135 ? 19.953 -13.906 -13.625 1 80.19 135 GLY B N 1
ATOM 2753 C CA . GLY B 1 135 ? 20.578 -12.633 -13.352 1 80.19 135 GLY B CA 1
ATOM 2754 C C . GLY B 1 135 ? 20.031 -11.492 -14.18 1 80.19 135 GLY B C 1
ATOM 2755 O O . GLY B 1 135 ? 19.734 -10.422 -13.656 1 80.19 135 GLY B O 1
ATOM 2756 N N . VAL B 1 136 ? 19.859 -11.766 -15.43 1 85.25 136 VAL B N 1
ATOM 2757 C CA . VAL B 1 136 ? 19.344 -10.766 -16.359 1 85.25 136 VAL B CA 1
ATOM 2758 C C . VAL B 1 136 ? 17.891 -10.422 -15.992 1 85.25 136 VAL B C 1
ATOM 2760 O O . VAL B 1 136 ? 17.5 -9.258 -16.016 1 85.25 136 VAL B O 1
ATOM 2763 N N . MET B 1 137 ? 17.172 -11.352 -15.68 1 76.94 137 MET B N 1
ATOM 2764 C CA . MET B 1 137 ? 15.781 -11.141 -15.305 1 76.94 137 MET B CA 1
ATOM 2765 C C . MET B 1 137 ? 15.672 -10.258 -14.07 1 76.94 137 MET B C 1
ATOM 2767 O O . MET B 1 137 ? 14.922 -9.281 -14.055 1 76.94 137 MET B O 1
ATOM 2771 N N . ILE B 1 138 ? 16.453 -10.555 -13.086 1 75.88 138 ILE B N 1
ATOM 2772 C CA . ILE B 1 138 ? 16.422 -9.805 -11.836 1 75.88 138 ILE B CA 1
ATOM 2773 C C . ILE B 1 138 ? 16.875 -8.367 -12.086 1 75.88 138 ILE B C 1
ATOM 2775 O O . ILE B 1 138 ? 16.234 -7.414 -11.648 1 75.88 138 ILE B O 1
ATOM 2779 N N . THR B 1 139 ? 17.906 -8.273 -12.82 1 85.62 139 THR B N 1
ATOM 2780 C CA . THR B 1 139 ? 18.5 -6.961 -13.086 1 85.62 139 THR B CA 1
ATOM 2781 C C . THR B 1 139 ? 17.516 -6.082 -13.859 1 85.62 139 THR B C 1
ATOM 2783 O O . THR B 1 139 ? 17.391 -4.891 -13.578 1 85.62 139 THR B O 1
ATOM 2786 N N . SER B 1 140 ? 16.844 -6.598 -14.805 1 81.94 140 SER B N 1
ATOM 2787 C CA . SER B 1 140 ? 15.914 -5.836 -15.625 1 81.94 140 SER B CA 1
ATOM 2788 C C . SER B 1 140 ? 14.758 -5.301 -14.789 1 81.94 140 SER B C 1
ATOM 2790 O O . SER B 1 140 ? 14.344 -4.148 -14.953 1 81.94 140 SER B O 1
ATOM 2792 N N . VAL B 1 141 ? 14.258 -6.059 -13.992 1 74.5 141 VAL B N 1
ATOM 2793 C CA . VAL B 1 141 ? 13.141 -5.668 -13.133 1 74.5 141 VAL B CA 1
ATOM 2794 C C . VAL B 1 141 ? 13.578 -4.555 -12.188 1 74.5 141 VAL B C 1
ATOM 2796 O O . VAL B 1 141 ? 12.836 -3.588 -11.977 1 74.5 141 VAL B O 1
ATOM 2799 N N . ILE B 1 142 ? 14.781 -4.672 -11.711 1 79.56 142 ILE B N 1
ATOM 2800 C CA . ILE B 1 142 ? 15.297 -3.729 -10.727 1 79.56 142 ILE B CA 1
ATOM 2801 C C . ILE B 1 142 ? 15.5 -2.361 -11.375 1 79.56 142 ILE B C 1
ATOM 2803 O O . ILE B 1 142 ? 15.156 -1.332 -10.797 1 79.56 142 ILE B O 1
ATOM 2807 N N . VAL B 1 143 ? 16.016 -2.334 -12.594 1 84.75 143 VAL B N 1
ATOM 2808 C CA . VAL B 1 143 ? 16.281 -1.075 -13.281 1 84.75 143 VAL B CA 1
ATOM 2809 C C . VAL B 1 143 ? 14.969 -0.301 -13.461 1 84.75 143 VAL B C 1
ATOM 2811 O O . VAL B 1 143 ? 14.922 0.912 -13.234 1 84.75 143 VAL B O 1
ATOM 2814 N N . ILE B 1 144 ? 13.984 -0.953 -13.766 1 80.19 144 ILE B N 1
ATOM 2815 C CA . ILE B 1 144 ? 12.711 -0.317 -14.07 1 80.19 144 ILE B CA 1
ATOM 2816 C C . ILE B 1 144 ? 12.094 0.252 -12.797 1 80.19 144 ILE B C 1
ATOM 2818 O O . ILE B 1 144 ? 11.625 1.393 -12.781 1 80.19 144 ILE B O 1
ATOM 2822 N N . HIS B 1 145 ? 12.156 -0.481 -11.805 1 79.88 145 HIS B N 1
ATOM 2823 C CA . HIS B 1 145 ? 11.453 0.006 -10.625 1 79.88 145 HIS B CA 1
ATOM 2824 C C . HIS B 1 145 ? 12.328 0.978 -9.828 1 79.88 145 HIS B C 1
ATOM 2826 O O . HIS B 1 145 ? 11.836 1.669 -8.938 1 79.88 145 HIS B O 1
ATOM 2832 N N . ASP B 1 146 ? 13.602 1.081 -10.195 1 89.94 146 ASP B N 1
ATOM 2833 C CA . ASP B 1 146 ? 14.477 2.049 -9.547 1 89.94 146 ASP B CA 1
ATOM 2834 C C . ASP B 1 146 ? 14.203 3.465 -10.055 1 89.94 146 ASP B C 1
ATOM 2836 O O . ASP B 1 146 ? 14.602 4.445 -9.422 1 89.94 146 ASP B O 1
ATOM 2840 N N . ILE B 1 147 ? 13.539 3.586 -11.141 1 88.38 147 ILE B N 1
ATOM 2841 C CA . ILE B 1 147 ? 13.242 4.895 -11.703 1 88.38 147 ILE B CA 1
ATOM 2842 C C . ILE B 1 147 ? 12.32 5.672 -10.766 1 88.38 147 ILE B C 1
ATOM 2844 O O . ILE B 1 147 ? 12.648 6.785 -10.352 1 88.38 147 ILE B O 1
ATOM 2848 N N . PRO B 1 148 ? 11.266 5.074 -10.305 1 86.94 148 PRO B N 1
ATOM 2849 C CA . PRO B 1 148 ? 10.43 5.762 -9.32 1 86.94 148 PRO B CA 1
ATOM 2850 C C . PRO B 1 148 ? 11.172 6.102 -8.039 1 86.94 148 PRO B C 1
ATOM 2852 O O . PRO B 1 148 ? 10.906 7.133 -7.414 1 86.94 148 PRO B O 1
ATOM 2855 N N . GLU B 1 149 ? 12.078 5.277 -7.688 1 91.19 149 GLU B N 1
ATOM 2856 C CA . GLU B 1 149 ? 12.883 5.535 -6.496 1 91.19 149 GLU B CA 1
ATOM 2857 C C . GLU B 1 149 ? 13.742 6.785 -6.664 1 91.19 149 GLU B C 1
ATOM 2859 O O . GLU B 1 149 ? 13.891 7.57 -5.727 1 91.19 149 GLU B O 1
ATOM 2864 N N . GLY B 1 150 ? 14.258 6.879 -7.867 1 93.75 150 GLY B N 1
ATOM 2865 C CA . GLY B 1 150 ? 15 8.094 -8.164 1 93.75 150 GLY B CA 1
ATOM 2866 C C . GLY B 1 150 ? 14.148 9.352 -8.062 1 93.75 150 GLY B C 1
ATOM 2867 O O . GLY B 1 150 ? 14.594 10.359 -7.508 1 93.75 150 GLY B O 1
ATOM 2868 N N . ILE B 1 151 ? 13.008 9.289 -8.547 1 92 151 ILE B N 1
ATOM 2869 C CA . ILE B 1 151 ? 12.07 10.406 -8.492 1 92 151 ILE B CA 1
ATOM 2870 C C . ILE B 1 151 ? 11.719 10.711 -7.035 1 92 151 ILE B C 1
ATOM 2872 O O . ILE B 1 151 ? 11.734 11.867 -6.617 1 92 151 ILE B O 1
ATOM 2876 N N . ALA B 1 152 ? 11.477 9.688 -6.273 1 90.75 152 ALA B N 1
ATOM 2877 C CA . ALA B 1 152 ? 11.062 9.805 -4.875 1 90.75 152 ALA B CA 1
ATOM 2878 C C . ALA B 1 152 ? 12.148 10.484 -4.039 1 90.75 152 ALA B C 1
ATOM 2880 O O . ALA B 1 152 ? 11.859 11.078 -3.002 1 90.75 152 ALA B O 1
ATOM 2881 N N . MET B 1 153 ? 13.352 10.398 -4.504 1 94.25 153 MET B N 1
ATOM 2882 C CA . MET B 1 153 ? 14.461 11.039 -3.809 1 94.25 153 MET B CA 1
ATOM 2883 C C . MET B 1 153 ? 14.688 12.453 -4.332 1 94.25 153 MET B C 1
ATOM 2885 O O . MET B 1 153 ? 14.742 13.406 -3.555 1 94.25 153 MET B O 1
ATOM 2889 N N . ALA B 1 154 ? 14.75 12.57 -5.594 1 95 154 ALA B N 1
ATOM 2890 C CA . ALA B 1 154 ? 15.188 13.797 -6.25 1 95 154 ALA B CA 1
ATOM 2891 C C . ALA B 1 154 ? 14.195 14.93 -6.02 1 95 154 ALA B C 1
ATOM 2893 O O . ALA B 1 154 ? 14.586 16.062 -5.715 1 95 154 ALA B O 1
ATOM 2894 N N . VAL B 1 155 ? 13 14.609 -6.137 1 93.19 155 VAL B N 1
ATOM 2895 C CA . VAL B 1 155 ? 11.961 15.641 -6.148 1 93.19 155 VAL B CA 1
ATOM 2896 C C . VAL B 1 155 ? 11.883 16.312 -4.781 1 93.19 155 VAL B C 1
ATOM 2898 O O . VAL B 1 155 ? 11.977 17.531 -4.68 1 93.19 155 VAL B O 1
ATOM 2901 N N . PRO B 1 156 ? 11.828 15.562 -3.744 1 91.69 156 PRO B N 1
ATOM 2902 C CA . PRO B 1 156 ? 11.781 16.234 -2.445 1 91.69 156 PRO B CA 1
ATOM 2903 C C . PRO B 1 156 ? 13.094 16.922 -2.084 1 91.69 156 PRO B C 1
ATOM 2905 O O . PRO B 1 156 ? 13.094 17.969 -1.423 1 91.69 156 PRO B O 1
ATOM 2908 N N . MET B 1 157 ? 14.195 16.406 -2.465 1 93.38 157 MET B N 1
ATOM 2909 C CA . MET B 1 157 ? 15.469 17.062 -2.193 1 93.38 157 MET B CA 1
ATOM 2910 C C . MET B 1 157 ? 15.547 18.406 -2.908 1 93.38 157 MET B C 1
ATOM 2912 O O . MET B 1 157 ? 15.984 19.391 -2.322 1 93.38 157 MET B O 1
ATOM 2916 N N . ARG B 1 158 ? 15.07 18.375 -4.109 1 93.94 158 ARG B N 1
ATOM 2917 C CA . ARG B 1 158 ? 15.062 19.609 -4.879 1 93.94 158 ARG B CA 1
ATOM 2918 C C . ARG B 1 158 ? 14.086 20.609 -4.281 1 93.94 158 ARG B C 1
ATOM 2920 O O . ARG B 1 158 ? 14.422 21.781 -4.113 1 93.94 158 ARG B O 1
ATOM 2927 N N . ALA B 1 159 ? 12.938 20.172 -3.988 1 91.38 159 ALA B N 1
ATOM 2928 C CA . ALA B 1 159 ? 11.914 21.016 -3.395 1 91.38 159 ALA B CA 1
ATOM 2929 C C . ALA B 1 159 ? 12.344 21.516 -2.016 1 91.38 159 ALA B C 1
ATOM 2931 O O . ALA B 1 159 ? 11.906 22.578 -1.566 1 91.38 159 ALA B O 1
ATOM 2932 N N . GLY B 1 160 ? 13.195 20.75 -1.401 1 90.19 160 GLY B N 1
ATOM 2933 C CA . GLY B 1 160 ? 13.68 21.094 -0.073 1 90.19 160 GLY B CA 1
ATOM 2934 C C . GLY B 1 160 ? 14.883 22.016 -0.095 1 90.19 160 GLY B C 1
ATOM 2935 O O . GLY B 1 160 ? 15.375 22.422 0.957 1 90.19 160 GLY B O 1
ATOM 2936 N N . GLY B 1 161 ? 15.469 22.281 -1.368 1 90.81 161 GLY B N 1
ATOM 2937 C CA . GLY B 1 161 ? 16.469 23.328 -1.426 1 90.81 161 GLY B CA 1
ATOM 2938 C C . GLY B 1 161 ? 17.781 22.859 -2.033 1 90.81 161 GLY B C 1
ATOM 2939 O O . GLY B 1 161 ? 18.688 23.672 -2.287 1 90.81 161 GLY B O 1
ATOM 2940 N N . PHE B 1 162 ? 17.906 21.594 -2.211 1 93.44 162 PHE B N 1
ATOM 2941 C CA . PHE B 1 162 ? 19.125 21.125 -2.871 1 93.44 162 PHE B CA 1
ATOM 2942 C C . PHE B 1 162 ? 19.203 21.672 -4.293 1 93.44 162 PHE B C 1
ATOM 2944 O O . PHE B 1 162 ? 18.188 21.797 -4.977 1 93.44 162 PHE B O 1
ATOM 2951 N N . GLY B 1 163 ? 20.406 21.938 -4.719 1 94.62 163 GLY B N 1
ATOM 2952 C CA . GLY B 1 163 ? 20.625 22.203 -6.133 1 94.62 163 GLY B CA 1
ATOM 2953 C C . GLY B 1 163 ? 20.359 20.984 -7.012 1 94.62 163 GLY B C 1
ATOM 2954 O O . GLY B 1 163 ? 20.328 19.859 -6.523 1 94.62 163 GLY B O 1
ATOM 2955 N N . LYS B 1 164 ? 20.109 21.234 -8.289 1 95.69 164 LYS B N 1
ATOM 2956 C CA . LYS B 1 164 ? 19.766 20.172 -9.219 1 95.69 164 LYS B CA 1
ATOM 2957 C C . LYS B 1 164 ? 20.875 19.125 -9.305 1 95.69 164 LYS B C 1
ATOM 2959 O O . LYS B 1 164 ? 20.625 17.922 -9.234 1 95.69 164 LYS B O 1
ATOM 2964 N N . ALA B 1 165 ? 22.109 19.516 -9.367 1 96.56 165 ALA B N 1
ATOM 2965 C CA . ALA B 1 165 ? 23.25 18.609 -9.5 1 96.56 165 ALA B CA 1
ATOM 2966 C C . ALA B 1 165 ? 23.438 17.797 -8.219 1 96.56 165 ALA B C 1
ATOM 2968 O O . ALA B 1 165 ? 23.734 16.594 -8.281 1 96.56 165 ALA B O 1
ATOM 2969 N N . LYS B 1 166 ? 23.312 18.453 -7.164 1 96.31 166 LYS B N 1
ATOM 2970 C CA . LYS B 1 166 ? 23.469 17.766 -5.887 1 96.31 166 LYS B CA 1
ATOM 2971 C C . LYS B 1 166 ? 22.391 16.703 -5.691 1 96.31 166 LYS B C 1
ATOM 2973 O O . LYS B 1 166 ? 22.688 15.578 -5.316 1 96.31 166 LYS B O 1
ATOM 2978 N N . ALA B 1 167 ? 21.156 17.125 -5.91 1 96.06 167 ALA B N 1
ATOM 2979 C CA . ALA B 1 167 ? 20.047 16.172 -5.801 1 96.06 167 ALA B CA 1
ATOM 2980 C C . ALA B 1 167 ? 20.25 14.984 -6.734 1 96.06 167 ALA B C 1
ATOM 2982 O O . ALA B 1 167 ? 20.094 13.828 -6.324 1 96.06 167 ALA B O 1
ATOM 2983 N N . PHE B 1 168 ? 20.656 15.289 -7.91 1 96.56 168 PHE B N 1
ATOM 2984 C CA . PHE B 1 168 ? 20.891 14.242 -8.891 1 96.56 168 PHE B CA 1
ATOM 2985 C C . PHE B 1 168 ? 22.031 13.32 -8.453 1 96.56 168 PHE B C 1
ATOM 2987 O O . PHE B 1 168 ? 21.922 12.102 -8.547 1 96.56 168 PHE B O 1
ATOM 2994 N N . THR B 1 169 ? 23.062 13.844 -7.984 1 96.62 169 THR B N 1
ATOM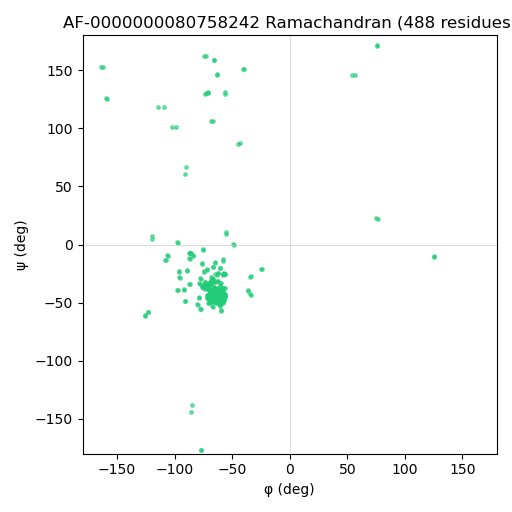 2995 C CA . THR B 1 169 ? 24.219 13.062 -7.57 1 96.62 169 THR B CA 1
ATOM 2996 C C . THR B 1 169 ? 23.859 12.117 -6.426 1 96.62 169 THR B C 1
ATOM 2998 O O . THR B 1 169 ? 24.312 10.969 -6.398 1 96.62 169 THR B O 1
ATOM 3001 N N . VAL B 1 170 ? 23.094 12.617 -5.516 1 95.62 170 VAL B N 1
ATOM 3002 C CA . VAL B 1 170 ? 22.688 11.781 -4.391 1 95.62 170 VAL B CA 1
ATOM 3003 C C . VAL B 1 170 ? 21.875 10.586 -4.898 1 95.62 170 VAL B C 1
ATOM 3005 O O . VAL B 1 170 ? 22.047 9.469 -4.406 1 95.62 170 VAL B O 1
ATOM 3008 N N . THR B 1 171 ? 21.016 10.859 -5.871 1 95.81 171 THR B N 1
ATOM 3009 C CA . THR B 1 171 ? 20.219 9.781 -6.438 1 95.81 171 THR B CA 1
ATOM 3010 C C . THR B 1 171 ? 21.125 8.75 -7.113 1 95.81 171 THR B C 1
ATOM 3012 O O . THR B 1 171 ? 20.906 7.543 -6.988 1 95.81 171 THR B O 1
ATOM 3015 N N . VAL B 1 172 ? 22.109 9.203 -7.785 1 95.19 172 VAL B N 1
ATOM 3016 C CA . VAL B 1 172 ? 23.047 8.32 -8.477 1 95.19 172 VAL B CA 1
ATOM 3017 C C . VAL B 1 172 ? 23.844 7.508 -7.457 1 95.19 172 VAL B C 1
ATOM 3019 O O . VAL B 1 172 ? 24 6.293 -7.602 1 95.19 172 VAL B O 1
ATOM 3022 N N . LEU B 1 173 ? 24.281 8.102 -6.461 1 95.19 173 LEU B N 1
ATOM 3023 C CA . LEU B 1 173 ? 25.109 7.469 -5.438 1 95.19 173 LEU B CA 1
ATOM 3024 C C . LEU B 1 173 ? 24.312 6.418 -4.672 1 95.19 173 LEU B C 1
ATOM 3026 O O . LEU B 1 173 ? 24.875 5.434 -4.191 1 95.19 173 LEU B O 1
ATOM 3030 N N . SER B 1 174 ? 23.016 6.656 -4.578 1 94.19 174 SER B N 1
ATOM 3031 C CA . SER B 1 174 ? 22.156 5.707 -3.869 1 94.19 174 SER B CA 1
ATOM 3032 C C . SER B 1 174 ? 22.125 4.363 -4.586 1 94.19 174 SER B C 1
ATOM 3034 O O . SER B 1 174 ? 21.703 3.359 -4.008 1 94.19 174 SER B O 1
ATOM 3036 N N . GLY B 1 175 ? 22.562 4.332 -5.824 1 93.62 175 GLY B N 1
ATOM 3037 C CA . GLY B 1 175 ? 22.609 3.102 -6.598 1 93.62 175 GLY B CA 1
ATOM 3038 C C . GLY B 1 175 ? 23.891 2.316 -6.391 1 93.62 175 GLY B C 1
ATOM 3039 O O . GLY B 1 175 ? 23.969 1.138 -6.742 1 93.62 175 GLY B O 1
ATOM 3040 N N . VAL B 1 176 ? 24.891 2.84 -5.801 1 93.19 176 VAL B N 1
ATOM 3041 C CA . VAL B 1 176 ? 26.219 2.266 -5.668 1 93.19 176 VAL B CA 1
ATOM 3042 C C . VAL B 1 176 ? 26.172 1.016 -4.797 1 93.19 176 VAL B C 1
ATOM 3044 O O . VAL B 1 176 ? 26.781 -0 -5.113 1 93.19 176 VAL B O 1
ATOM 3047 N N . PRO B 1 177 ? 25.422 1.028 -3.732 1 93.88 177 PRO B N 1
ATOM 3048 C CA . PRO B 1 177 ? 25.375 -0.17 -2.891 1 93.88 177 PRO B CA 1
ATOM 3049 C C . PRO B 1 177 ? 24.922 -1.413 -3.658 1 93.88 177 PRO B C 1
ATOM 3051 O O . PRO B 1 177 ? 25.234 -2.537 -3.248 1 93.88 177 PRO B O 1
ATOM 3054 N N . MET B 1 178 ? 24.188 -1.191 -4.695 1 93.19 178 MET B N 1
ATOM 3055 C CA . MET B 1 178 ? 23.797 -2.33 -5.516 1 93.19 178 MET B CA 1
ATOM 3056 C C . MET B 1 178 ? 25.016 -3.049 -6.082 1 93.19 178 MET B C 1
ATOM 3058 O O . MET B 1 178 ? 25.031 -4.277 -6.168 1 93.19 178 MET B O 1
ATOM 3062 N N . GLY B 1 179 ? 26 -2.32 -6.52 1 92.88 179 GLY B N 1
ATOM 3063 C CA . GLY B 1 179 ? 27.234 -2.914 -6.988 1 92.88 179 GLY B CA 1
ATOM 3064 C C . GLY B 1 179 ? 27.984 -3.684 -5.91 1 92.88 179 GLY B C 1
ATOM 3065 O O . GLY B 1 179 ? 28.469 -4.793 -6.152 1 92.88 179 GLY B O 1
ATOM 3066 N N . ILE B 1 180 ? 28 -3.117 -4.77 1 92.88 180 ILE B N 1
ATOM 3067 C CA . ILE B 1 180 ? 28.641 -3.764 -3.633 1 92.88 180 ILE B CA 1
ATOM 3068 C C . ILE B 1 180 ? 27.906 -5.055 -3.283 1 92.88 180 ILE B C 1
ATOM 3070 O O . ILE B 1 180 ? 28.531 -6.086 -3.031 1 92.88 180 ILE B O 1
ATOM 3074 N N . GLY B 1 181 ? 26.656 -4.973 -3.273 1 90.62 181 GLY B N 1
ATOM 3075 C CA . GLY B 1 181 ? 25.859 -6.156 -3.031 1 90.62 181 GLY B CA 1
ATOM 3076 C C . GLY B 1 181 ? 26.047 -7.234 -4.082 1 90.62 181 GLY B C 1
ATOM 3077 O O . GLY B 1 181 ? 26.125 -8.422 -3.754 1 90.62 181 GLY B O 1
ATOM 3078 N N . ALA B 1 182 ? 26.062 -6.785 -5.277 1 90.75 182 ALA B N 1
ATOM 3079 C CA . ALA B 1 182 ? 26.25 -7.734 -6.367 1 90.75 182 ALA B CA 1
ATOM 3080 C C . ALA B 1 182 ? 27.578 -8.477 -6.219 1 90.75 182 ALA B C 1
ATOM 3082 O O . ALA B 1 182 ? 27.656 -9.688 -6.441 1 90.75 182 ALA B O 1
ATOM 3083 N N . LEU B 1 183 ? 28.578 -7.758 -5.898 1 90.19 183 LEU B N 1
ATOM 3084 C CA . LEU B 1 183 ? 29.875 -8.367 -5.645 1 90.19 183 LEU B CA 1
ATOM 3085 C C . LEU B 1 183 ? 29.781 -9.391 -4.52 1 90.19 183 LEU B C 1
ATOM 3087 O O . LEU B 1 183 ? 30.266 -10.516 -4.652 1 90.19 183 LEU B O 1
ATOM 3091 N N . ALA B 1 184 ? 29.219 -8.992 -3.455 1 86.56 184 ALA B N 1
ATOM 3092 C CA . ALA B 1 184 ? 29.062 -9.891 -2.311 1 86.56 184 ALA B CA 1
ATOM 3093 C C . ALA B 1 184 ? 28.25 -11.125 -2.689 1 86.56 184 ALA B C 1
ATOM 3095 O O . ALA B 1 184 ? 28.594 -12.242 -2.289 1 86.56 184 ALA B O 1
ATOM 3096 N N . GLY B 1 185 ? 27.203 -10.898 -3.391 1 83.56 185 GLY B N 1
ATOM 3097 C CA . GLY B 1 185 ? 26.375 -12.008 -3.844 1 83.56 185 GLY B CA 1
ATOM 3098 C C . GLY B 1 185 ? 27.109 -12.961 -4.762 1 83.56 185 GLY B C 1
ATOM 3099 O O . GLY B 1 185 ? 26.969 -14.18 -4.645 1 83.56 185 GLY B O 1
ATOM 3100 N N . ALA B 1 186 ? 27.859 -12.43 -5.637 1 83.44 186 ALA B N 1
ATOM 3101 C CA . ALA B 1 186 ? 28.641 -13.25 -6.562 1 83.44 186 ALA B CA 1
ATOM 3102 C C . ALA B 1 186 ? 29.703 -14.055 -5.82 1 83.44 186 ALA B C 1
ATOM 3104 O O . ALA B 1 186 ? 30 -15.188 -6.203 1 83.44 186 ALA B O 1
ATOM 3105 N N . LEU B 1 187 ? 30.234 -13.43 -4.836 1 82.5 187 LEU B N 1
ATOM 3106 C CA . LEU B 1 187 ? 31.25 -14.102 -4.043 1 82.5 187 LEU B CA 1
ATOM 3107 C C . LEU B 1 187 ? 30.641 -15.211 -3.195 1 82.5 187 LEU B C 1
ATOM 3109 O O . LEU B 1 187 ? 31.234 -16.281 -3.059 1 82.5 187 LEU B O 1
ATOM 3113 N N . LEU B 1 188 ? 29.5 -14.891 -2.742 1 70.31 188 LEU B N 1
ATOM 3114 C CA . LEU B 1 188 ? 28.875 -15.82 -1.814 1 70.31 188 LEU B CA 1
ATOM 3115 C C . LEU B 1 188 ? 27.875 -16.719 -2.541 1 70.31 188 LEU B C 1
ATOM 3117 O O . LEU B 1 188 ? 27.422 -17.719 -1.982 1 70.31 188 LEU B O 1
ATOM 3121 N N . GLY B 1 189 ? 27.078 -16.297 -3.5 1 59.47 189 GLY B N 1
ATOM 3122 C CA . GLY B 1 189 ? 25.922 -16.797 -4.246 1 59.47 189 GLY B CA 1
ATOM 3123 C C . GLY B 1 189 ? 25.969 -18.281 -4.488 1 59.47 189 GLY B C 1
ATOM 3124 O O . GLY B 1 189 ? 24.938 -18.906 -4.754 1 59.47 189 GLY B O 1
ATOM 3125 N N . GLY B 1 190 ? 27.234 -18.766 -4.531 1 55.53 190 GLY B N 1
ATOM 3126 C CA . GLY B 1 190 ? 27.125 -20.219 -4.375 1 55.53 190 GLY B CA 1
ATOM 3127 C C . GLY B 1 190 ? 26.422 -20.609 -3.088 1 55.53 190 GLY B C 1
ATOM 3128 O O . GLY B 1 190 ? 26.188 -21.797 -2.85 1 55.53 190 GLY B O 1
ATOM 3129 N N . ILE B 1 191 ? 26.281 -19.734 -2.301 1 54.97 191 ILE B N 1
ATOM 3130 C CA . ILE B 1 191 ? 25.859 -20.109 -0.955 1 54.97 191 ILE B CA 1
ATOM 3131 C C . ILE B 1 191 ? 24.344 -20.203 -0.899 1 54.97 191 ILE B C 1
ATOM 3133 O O . ILE B 1 191 ? 23.656 -19.859 -1.861 1 54.97 191 ILE B O 1
ATOM 3137 N N . SER B 1 192 ? 23.469 -19.859 0.141 1 66.88 192 SER B N 1
ATOM 3138 C CA . SER B 1 192 ? 22.188 -20.406 0.576 1 66.88 192 SER B CA 1
ATOM 3139 C C . SER B 1 192 ? 21.031 -19.578 0.033 1 66.88 192 SER B C 1
ATOM 3141 O O . SER B 1 192 ? 21.031 -18.344 0.148 1 66.88 192 SER B O 1
ATOM 3143 N N . SER B 1 193 ? 20.391 -20.062 -1.012 1 77.31 193 SER B N 1
ATOM 3144 C CA . SER B 1 193 ? 19.078 -19.547 -1.397 1 77.31 193 SER B CA 1
ATOM 3145 C C . SER B 1 193 ? 18.359 -18.922 -0.208 1 77.31 193 SER B C 1
ATOM 3147 O O . SER B 1 193 ? 17.625 -17.938 -0.367 1 77.31 193 SER B O 1
ATOM 3149 N N . LYS B 1 194 ? 18.812 -19.328 0.848 1 83.44 194 LYS B N 1
ATOM 3150 C CA . LYS B 1 194 ? 18.188 -18.828 2.068 1 83.44 194 LYS B CA 1
ATOM 3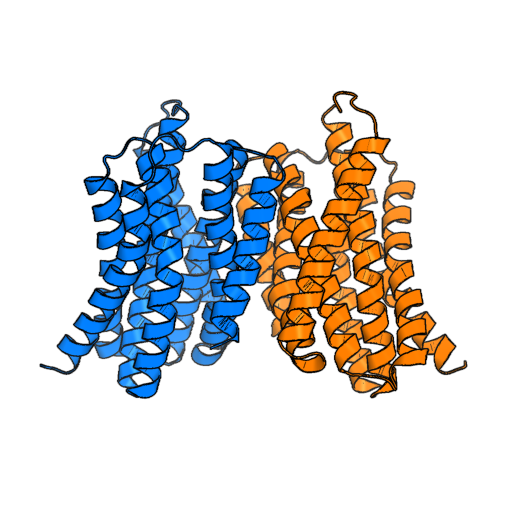151 C C . LYS B 1 194 ? 18.625 -17.406 2.385 1 83.44 194 LYS B C 1
ATOM 3153 O O . LYS B 1 194 ? 17.828 -16.594 2.836 1 83.44 194 LYS B O 1
ATOM 3158 N N . PHE B 1 195 ? 19.797 -17.156 2.123 1 82.25 195 PHE B N 1
ATOM 3159 C CA . PHE B 1 195 ? 20.312 -15.82 2.412 1 82.25 195 PHE B CA 1
ATOM 3160 C C . PHE B 1 195 ? 19.75 -14.797 1.421 1 82.25 195 PHE B C 1
ATOM 3162 O O . PHE B 1 195 ? 19.484 -13.648 1.787 1 82.25 195 PHE B O 1
ATOM 3169 N N . ILE B 1 196 ? 19.578 -15.195 0.179 1 81.38 196 ILE B N 1
ATOM 3170 C CA . ILE B 1 196 ? 18.953 -14.336 -0.816 1 81.38 196 ILE B CA 1
ATOM 3171 C C . ILE B 1 196 ? 17.562 -13.938 -0.351 1 81.38 196 ILE B C 1
ATOM 3173 O O . ILE B 1 196 ? 17.188 -12.766 -0.423 1 81.38 196 ILE B O 1
ATOM 3177 N N . GLY B 1 197 ? 16.891 -14.922 0.161 1 86.25 197 GLY B N 1
ATOM 3178 C CA . GLY B 1 197 ? 15.555 -14.664 0.656 1 86.25 197 GLY B CA 1
ATOM 3179 C C . GLY B 1 197 ? 15.523 -13.68 1.812 1 86.25 197 GLY B C 1
ATOM 3180 O O . GLY B 1 197 ? 14.672 -12.789 1.852 1 86.25 197 GLY B O 1
ATOM 3181 N N . ALA B 1 198 ? 16.484 -13.844 2.676 1 87.12 198 ALA B N 1
ATOM 3182 C CA . ALA B 1 198 ? 16.578 -12.93 3.812 1 87.12 198 ALA B CA 1
ATOM 3183 C C . ALA B 1 198 ? 16.906 -11.508 3.352 1 87.12 198 ALA B C 1
ATOM 3185 O O . ALA B 1 198 ? 16.359 -10.539 3.881 1 87.12 198 ALA B O 1
ATOM 3186 N N . CYS B 1 199 ? 17.719 -11.383 2.402 1 85.75 199 CYS B N 1
ATOM 3187 C CA . CYS B 1 199 ? 18.125 -10.086 1.875 1 85.75 199 CYS B CA 1
ATOM 3188 C C . CYS B 1 199 ? 16.953 -9.398 1.173 1 85.75 199 CYS B C 1
ATOM 3190 O O . CYS B 1 199 ? 16.719 -8.203 1.361 1 85.75 199 CYS B O 1
ATOM 3192 N N . LEU B 1 200 ? 16.281 -10.172 0.417 1 86.5 200 LEU B N 1
ATOM 3193 C CA . LEU B 1 200 ? 15.125 -9.617 -0.275 1 86.5 200 LEU B CA 1
A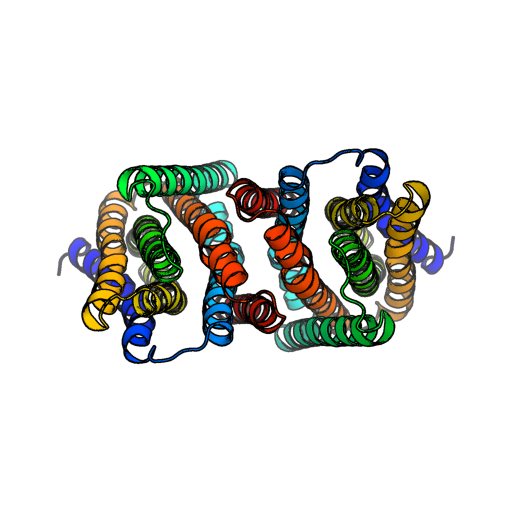TOM 3194 C C . LEU B 1 200 ? 14.031 -9.227 0.716 1 86.5 200 LEU B C 1
ATOM 3196 O O . LEU B 1 200 ? 13.352 -8.219 0.525 1 86.5 200 LEU B O 1
ATOM 3200 N N . GLY B 1 201 ? 13.875 -10.055 1.71 1 92.25 201 GLY B N 1
ATOM 3201 C CA . GLY B 1 201 ? 12.984 -9.672 2.793 1 92.25 201 GLY B CA 1
ATOM 3202 C C . GLY B 1 201 ? 13.383 -8.367 3.459 1 92.25 201 GLY B C 1
ATOM 3203 O O . GLY B 1 201 ? 12.539 -7.508 3.705 1 92.25 201 GLY B O 1
ATOM 3204 N N . PHE B 1 202 ? 14.656 -8.203 3.742 1 90.62 202 PHE B N 1
ATOM 3205 C CA . PHE B 1 202 ? 15.188 -6.977 4.324 1 90.62 202 PHE B CA 1
ATOM 3206 C C . PHE B 1 202 ? 14.867 -5.777 3.439 1 90.62 202 PHE B C 1
ATOM 3208 O O . PHE B 1 202 ? 14.43 -4.734 3.93 1 90.62 202 PHE B O 1
ATOM 3215 N N . ALA B 1 203 ? 15.125 -5.973 2.16 1 89.19 203 ALA B N 1
ATOM 3216 C CA . ALA B 1 203 ? 14.836 -4.906 1.206 1 89.19 203 ALA B CA 1
ATOM 3217 C C . ALA B 1 203 ? 13.359 -4.531 1.229 1 89.19 203 ALA B C 1
ATOM 3219 O O . ALA B 1 203 ? 13.008 -3.35 1.193 1 89.19 203 ALA B O 1
ATOM 3220 N N . ALA B 1 204 ? 12.508 -5.512 1.325 1 93.31 204 ALA B N 1
ATOM 3221 C CA . ALA B 1 204 ? 11.062 -5.285 1.367 1 93.31 204 ALA B CA 1
ATOM 3222 C C . ALA B 1 204 ? 10.672 -4.484 2.605 1 93.31 204 ALA B C 1
ATOM 3224 O O . ALA B 1 204 ? 9.93 -3.506 2.508 1 93.31 204 ALA B O 1
ATOM 3225 N N . GLY B 1 205 ? 11.172 -4.887 3.723 1 93.88 205 GLY B N 1
ATOM 3226 C CA . GLY B 1 205 ? 10.867 -4.195 4.965 1 93.88 205 GLY B CA 1
ATOM 3227 C C . GLY B 1 205 ? 11.352 -2.754 4.977 1 93.88 205 GLY B C 1
ATOM 3228 O O . GLY B 1 205 ? 10.625 -1.855 5.398 1 93.88 205 GLY B O 1
ATOM 3229 N N . ALA B 1 206 ? 12.547 -2.539 4.566 1 91.25 206 ALA B N 1
ATOM 3230 C CA . ALA B 1 206 ? 13.102 -1.191 4.492 1 91.25 206 ALA B CA 1
ATOM 3231 C C . ALA B 1 206 ? 12.258 -0.295 3.594 1 91.25 206 ALA B C 1
ATOM 3233 O O . ALA B 1 206 ? 11.945 0.841 3.957 1 91.25 206 ALA B O 1
ATOM 3234 N N . MET B 1 207 ? 11.891 -0.834 2.498 1 91.56 207 MET B N 1
ATOM 3235 C CA . MET B 1 207 ? 11.102 -0.073 1.531 1 91.56 207 MET B CA 1
ATOM 3236 C C . MET B 1 207 ? 9.719 0.258 2.092 1 91.56 207 MET B C 1
ATOM 3238 O O . MET B 1 207 ? 9.203 1.354 1.87 1 91.56 207 MET B O 1
ATOM 3242 N N . LEU B 1 208 ? 9.133 -0.679 2.777 1 95.12 208 LEU B N 1
ATOM 3243 C CA . LEU B 1 208 ? 7.824 -0.435 3.381 1 95.12 208 LEU B CA 1
ATOM 3244 C C . LEU B 1 208 ? 7.887 0.737 4.355 1 95.12 208 LEU B C 1
ATOM 3246 O O . LEU B 1 208 ? 7.004 1.598 4.355 1 95.12 208 LEU B O 1
ATOM 3250 N N . TYR B 1 209 ? 8.906 0.772 5.109 1 93.5 209 TYR B N 1
ATOM 3251 C CA . TYR B 1 209 ? 9.008 1.86 6.078 1 93.5 209 TYR B CA 1
ATOM 3252 C C . TYR B 1 209 ? 9.25 3.191 5.375 1 93.5 209 TYR B C 1
ATOM 3254 O O . TYR B 1 209 ? 8.68 4.215 5.758 1 93.5 209 TYR B O 1
ATOM 3262 N N . VAL B 1 210 ? 10.094 3.238 4.426 1 91.12 210 VAL B N 1
ATOM 3263 C CA . VAL B 1 210 ? 10.359 4.465 3.684 1 91.12 210 VAL B CA 1
ATOM 3264 C C . VAL B 1 210 ? 9.07 4.984 3.062 1 91.12 210 VAL B C 1
ATOM 3266 O O . VAL B 1 210 ? 8.797 6.188 3.096 1 91.12 210 VAL B O 1
ATOM 3269 N N . VAL B 1 211 ? 8.305 4.105 2.514 1 94.5 211 VAL B N 1
ATOM 3270 C CA . VAL B 1 211 ? 7.066 4.461 1.828 1 94.5 211 VAL B CA 1
ATOM 3271 C C . VAL B 1 211 ? 6.082 5.066 2.824 1 94.5 211 VAL B C 1
ATOM 3273 O O . VAL B 1 211 ? 5.59 6.18 2.621 1 94.5 211 VAL B O 1
ATOM 3276 N N . TYR B 1 212 ? 5.879 4.418 3.91 1 95.06 212 TYR B N 1
ATOM 3277 C CA . TYR B 1 212 ? 4.777 4.797 4.785 1 95.06 212 TYR B CA 1
ATOM 3278 C C . TYR B 1 212 ? 5.258 5.711 5.906 1 95.06 212 TYR B C 1
ATOM 3280 O O . TYR B 1 212 ? 4.48 6.492 6.457 1 95.06 212 TYR B O 1
ATOM 3288 N N . GLY B 1 213 ? 6.484 5.652 6.211 1 92.12 213 GLY B N 1
ATOM 3289 C CA . GLY B 1 213 ? 7.039 6.488 7.266 1 92.12 213 GLY B CA 1
ATOM 3290 C C . GLY B 1 213 ? 7.539 7.828 6.762 1 92.12 213 GLY B C 1
ATOM 3291 O O . GLY B 1 213 ? 7.652 8.781 7.531 1 92.12 213 GLY B O 1
ATOM 3292 N N . GLU B 1 214 ? 7.828 7.879 5.473 1 91.38 214 GLU B N 1
ATOM 3293 C CA . GLU B 1 214 ? 8.422 9.109 4.961 1 91.38 214 GLU B CA 1
ATOM 3294 C C . GLU B 1 214 ? 7.625 9.664 3.787 1 91.38 214 GLU B C 1
ATOM 3296 O O . GLU B 1 214 ? 7.031 10.742 3.887 1 91.38 214 GLU B O 1
ATOM 3301 N N . LEU B 1 215 ? 7.492 8.953 2.742 1 92.94 215 LEU B N 1
ATOM 3302 C CA . LEU B 1 215 ? 6.895 9.461 1.514 1 92.94 215 LEU B CA 1
ATOM 3303 C C . LEU B 1 215 ? 5.43 9.828 1.732 1 92.94 215 LEU B C 1
ATOM 3305 O O . LEU B 1 215 ? 5.008 10.938 1.415 1 92.94 215 LEU B O 1
ATOM 3309 N N . VAL B 1 216 ? 4.695 8.898 2.32 1 95 216 VAL B N 1
ATOM 3310 C CA . VAL B 1 216 ? 3.27 9.125 2.52 1 95 216 VAL B CA 1
ATOM 3311 C C . VAL B 1 216 ? 3.061 10.25 3.533 1 95 216 VAL B C 1
ATOM 3313 O O . VAL B 1 216 ? 2.215 11.125 3.334 1 95 216 VAL B O 1
ATOM 3316 N N . VAL B 1 217 ? 3.832 10.25 4.574 1 93.31 217 VAL B N 1
ATOM 3317 C CA . VAL B 1 217 ? 3.707 11.266 5.609 1 93.31 217 VAL B CA 1
ATOM 3318 C C . VAL B 1 217 ? 3.98 12.648 5.012 1 93.31 217 VAL B C 1
ATOM 3320 O O . VAL B 1 217 ? 3.184 13.57 5.184 1 93.31 217 VAL B O 1
ATOM 3323 N N . GLU B 1 218 ? 5.027 12.766 4.289 1 91.31 218 GLU B N 1
ATOM 3324 C CA . GLU B 1 218 ? 5.383 14.062 3.717 1 91.31 218 GLU B CA 1
ATOM 3325 C C . GLU B 1 218 ? 4.371 14.5 2.664 1 91.31 218 GLU B C 1
ATOM 3327 O O . GLU B 1 218 ? 4.074 15.688 2.537 1 91.31 218 GLU B O 1
ATOM 3332 N N . SER B 1 219 ? 3.934 13.531 1.9 1 93.69 219 SER B N 1
ATOM 3333 C CA . SER B 1 219 ? 2.898 13.844 0.921 1 93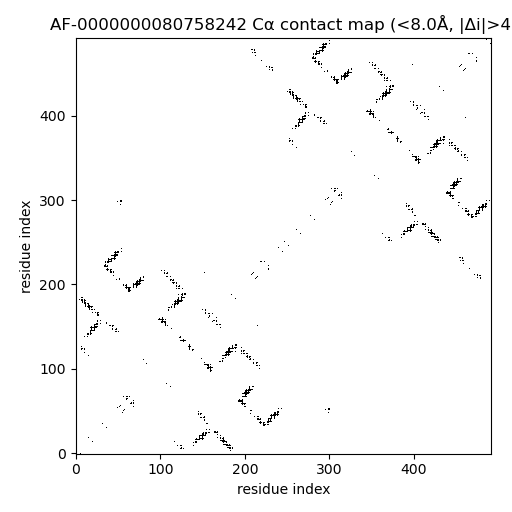.69 219 SER B CA 1
ATOM 3334 C C . SER B 1 219 ? 1.673 14.453 1.589 1 93.69 219 SER B C 1
ATOM 3336 O O . SER B 1 219 ? 1.146 15.469 1.126 1 93.69 219 SER B O 1
ATOM 3338 N N . LYS B 1 220 ? 1.264 13.867 2.721 1 93.5 220 LYS B N 1
ATOM 3339 C CA . LYS B 1 220 ? 0.046 14.312 3.393 1 93.5 220 LYS B CA 1
ATOM 3340 C C . LYS B 1 220 ? 0.27 15.641 4.117 1 93.5 220 LYS B C 1
ATOM 3342 O O . LYS B 1 220 ? -0.673 16.406 4.324 1 93.5 220 LYS B O 1
ATOM 3347 N N . LYS B 1 221 ? 1.483 15.945 4.445 1 91.69 221 LYS B N 1
ATOM 3348 C CA . LYS B 1 221 ? 1.802 17.266 4.973 1 91.69 221 LYS B CA 1
ATOM 3349 C C . LYS B 1 221 ? 1.623 18.344 3.906 1 91.69 221 LYS B C 1
ATOM 3351 O O . LYS B 1 221 ? 1.243 19.484 4.215 1 91.69 221 LYS B O 1
ATOM 3356 N N . LEU B 1 222 ? 1.896 17.922 2.691 1 91.06 222 LEU B N 1
ATOM 3357 C CA . LEU B 1 222 ? 1.851 18.875 1.581 1 91.06 222 LEU B CA 1
ATOM 3358 C C . LEU B 1 222 ? 0.412 19.125 1.142 1 91.06 222 LEU B C 1
ATOM 3360 O O . LEU B 1 222 ? 0.029 20.266 0.884 1 91.06 222 LEU B O 1
ATOM 3364 N N . TYR B 1 223 ? -0.279 18.062 1.027 1 92.56 223 TYR B N 1
ATOM 3365 C CA . TYR B 1 223 ? -1.623 18.156 0.469 1 92.56 223 TYR B CA 1
ATOM 3366 C C . TYR B 1 223 ? -2.459 16.953 0.857 1 92.56 223 TYR B C 1
ATOM 3368 O O . TYR B 1 223 ? -2.062 15.805 0.606 1 92.56 223 TYR B O 1
ATOM 3376 N N . LEU B 1 224 ? -3.609 17.188 1.438 1 90.81 224 LEU B N 1
ATOM 3377 C CA . LEU B 1 224 ? -4.48 16.109 1.926 1 90.81 224 LEU B CA 1
ATOM 3378 C C . LEU B 1 224 ? -5.578 15.805 0.915 1 90.81 224 LEU B C 1
ATOM 3380 O O . LEU B 1 224 ? -6.379 14.891 1.123 1 90.81 224 LEU B O 1
ATOM 3384 N N . GLY B 1 225 ? -5.566 16.469 -0.173 1 87.94 225 GLY B N 1
ATOM 3385 C CA . GLY B 1 225 ? -6.66 16.328 -1.124 1 87.94 225 GLY B CA 1
ATOM 3386 C C . GLY B 1 225 ? -6.59 15.055 -1.932 1 87.94 225 GLY B C 1
ATOM 3387 O O . GLY B 1 225 ? -5.699 14.227 -1.718 1 87.94 225 GLY B O 1
ATOM 3388 N N . ARG B 1 226 ? -7.461 14.914 -2.791 1 90.94 226 ARG B N 1
ATOM 3389 C CA . ARG B 1 226 ? -7.703 13.68 -3.525 1 90.94 226 ARG B CA 1
ATOM 3390 C C . ARG B 1 226 ? -6.559 13.383 -4.484 1 90.94 226 ARG B C 1
ATOM 3392 O O . ARG B 1 226 ? -6.254 12.219 -4.758 1 90.94 226 ARG B O 1
ATOM 3399 N N . LEU B 1 227 ? -6 14.367 -4.969 1 92.44 227 LEU B N 1
ATOM 3400 C CA . LEU B 1 227 ? -4.973 14.188 -5.988 1 92.44 227 LEU B CA 1
ATOM 3401 C C . LEU B 1 227 ? -3.852 13.289 -5.473 1 92.44 227 LEU B C 1
ATOM 3403 O O . LEU B 1 227 ? -3.367 12.414 -6.199 1 92.44 227 LEU B O 1
ATOM 3407 N N . SER B 1 228 ? -3.469 13.531 -4.273 1 93.38 228 SER B N 1
ATOM 3408 C CA . SER B 1 228 ? -2.422 12.711 -3.666 1 93.38 228 SER B CA 1
ATOM 3409 C C . SER B 1 228 ? -2.852 11.25 -3.562 1 93.38 228 SER B C 1
ATOM 3411 O O . SER B 1 228 ? -2.072 10.344 -3.869 1 93.38 228 SER B O 1
ATOM 3413 N N . SER B 1 229 ? -4.07 11.039 -3.203 1 92.81 229 SER B N 1
ATOM 3414 C CA . SER B 1 229 ? -4.598 9.688 -3.057 1 92.81 229 SER B CA 1
ATOM 3415 C C . SER B 1 229 ? -4.676 8.977 -4.402 1 92.81 229 SER B C 1
ATOM 3417 O O . SER B 1 229 ? -4.359 7.793 -4.504 1 92.81 229 SER B O 1
ATOM 3419 N N . ILE B 1 230 ? -5.09 9.719 -5.359 1 94.44 230 ILE B N 1
ATOM 3420 C CA . ILE B 1 230 ? -5.152 9.188 -6.715 1 94.44 230 ILE B CA 1
ATOM 3421 C C . ILE B 1 230 ? -3.746 8.828 -7.191 1 94.44 230 ILE B C 1
ATOM 3423 O O . ILE B 1 230 ? -3.555 7.82 -7.883 1 94.44 230 ILE B O 1
ATOM 3427 N N . GLY B 1 231 ? -2.812 9.641 -6.812 1 95.19 231 GLY B N 1
ATOM 3428 C CA . GLY B 1 231 ? -1.429 9.336 -7.133 1 95.19 231 GLY B CA 1
ATOM 3429 C C . GLY B 1 231 ? -0.975 7.992 -6.582 1 95.19 231 GLY B C 1
ATOM 3430 O O . GLY B 1 231 ? -0.32 7.219 -7.285 1 95.19 231 GLY B O 1
ATOM 3431 N N . ASN B 1 232 ? -1.322 7.734 -5.371 1 96.06 232 ASN B N 1
ATOM 3432 C CA . ASN B 1 232 ? -0.939 6.473 -4.738 1 96.06 232 ASN B CA 1
ATOM 3433 C C . ASN B 1 232 ? -1.565 5.277 -5.449 1 96.06 232 ASN B C 1
ATOM 3435 O O . ASN B 1 232 ? -0.869 4.324 -5.797 1 96.06 232 ASN B O 1
ATOM 3439 N N . VAL B 1 233 ? -2.828 5.359 -5.711 1 95.69 233 VAL B N 1
ATOM 3440 C CA . VAL B 1 233 ? -3.574 4.281 -6.352 1 95.69 233 VAL B CA 1
ATOM 3441 C C . VAL B 1 233 ? -3.018 4.031 -7.75 1 95.69 233 VAL B C 1
ATOM 3443 O O . VAL B 1 233 ? -2.801 2.881 -8.141 1 95.69 233 VAL B O 1
ATOM 3446 N N . LEU B 1 234 ? -2.795 5.086 -8.469 1 94.94 234 LEU B N 1
ATOM 3447 C CA . LEU B 1 234 ? -2.209 4.957 -9.797 1 94.94 234 LEU B CA 1
ATOM 3448 C C . LEU B 1 234 ? -0.826 4.324 -9.727 1 94.94 234 LEU B C 1
ATOM 3450 O O . LEU B 1 234 ? -0.457 3.527 -10.586 1 94.94 234 LEU B O 1
ATOM 3454 N N . GLY B 1 235 ? -0.095 4.727 -8.734 1 94.38 235 GLY B N 1
ATOM 3455 C CA . GLY B 1 235 ? 1.209 4.117 -8.523 1 94.38 235 GLY B CA 1
ATOM 3456 C C . GLY B 1 235 ? 1.137 2.617 -8.305 1 94.38 235 GLY B C 1
ATOM 3457 O O . GLY B 1 235 ? 1.91 1.86 -8.898 1 94.38 235 GLY B O 1
ATOM 3458 N N . ILE B 1 236 ? 0.244 2.234 -7.484 1 94.88 236 ILE B N 1
ATOM 3459 C CA . ILE B 1 236 ? 0.066 0.812 -7.215 1 94.88 236 ILE B CA 1
ATOM 3460 C C . ILE B 1 236 ? -0.316 0.084 -8.5 1 94.88 236 ILE B C 1
ATOM 3462 O O . ILE B 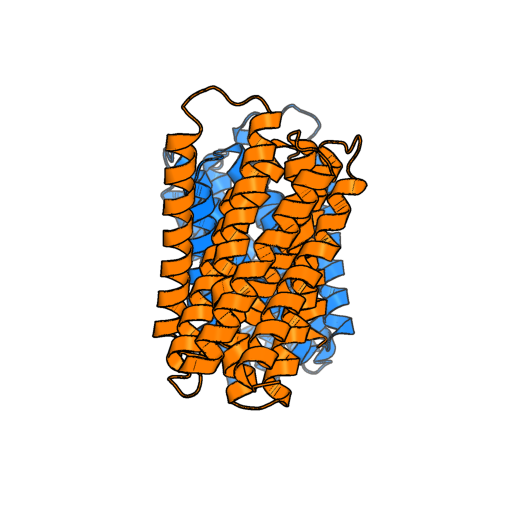1 236 ? 0.25 -0.963 -8.82 1 94.88 236 ILE B O 1
ATOM 3466 N N . ILE B 1 237 ? -1.213 0.625 -9.266 1 92.62 237 ILE B N 1
ATOM 3467 C CA . ILE B 1 237 ? -1.678 0.02 -10.516 1 92.62 237 ILE B CA 1
ATOM 3468 C C . ILE B 1 237 ? -0.521 -0.072 -11.508 1 92.62 237 ILE B C 1
ATOM 3470 O O . ILE B 1 237 ? -0.32 -1.111 -12.141 1 92.62 237 ILE B O 1
ATOM 3474 N N . CYS B 1 238 ? 0.235 0.971 -11.609 1 90.38 238 CYS B N 1
ATOM 3475 C CA . CYS B 1 238 ? 1.399 0.968 -12.492 1 90.38 238 CYS B CA 1
ATOM 3476 C C . CYS B 1 238 ? 2.4 -0.099 -12.062 1 90.38 238 CYS B C 1
ATOM 3478 O O . CYS B 1 238 ? 2.969 -0.795 -12.906 1 90.38 238 CYS B O 1
ATOM 3480 N N . GLY B 1 239 ? 2.588 -0.186 -10.789 1 90.06 239 GLY B N 1
ATOM 3481 C CA . GLY B 1 239 ? 3.482 -1.216 -10.289 1 90.06 239 GLY B CA 1
ATOM 3482 C C . GLY B 1 239 ? 3.01 -2.623 -10.602 1 90.06 239 GLY B C 1
ATOM 3483 O O . GLY B 1 239 ? 3.816 -3.49 -10.945 1 90.06 239 GLY B O 1
ATOM 3484 N N . ILE B 1 240 ? 1.741 -2.799 -10.484 1 88.81 240 ILE B N 1
ATOM 3485 C CA . ILE B 1 240 ? 1.162 -4.094 -10.82 1 88.81 240 ILE B CA 1
ATOM 3486 C C . ILE B 1 240 ? 1.417 -4.406 -12.297 1 88.81 240 ILE B C 1
ATOM 3488 O O . ILE B 1 240 ? 1.816 -5.52 -12.641 1 88.81 240 ILE B O 1
ATOM 3492 N N . ILE B 1 241 ? 1.239 -3.424 -13.117 1 85.44 241 ILE B N 1
ATOM 3493 C CA . ILE B 1 241 ? 1.424 -3.594 -14.555 1 85.44 241 ILE B CA 1
ATOM 3494 C C . ILE B 1 241 ? 2.883 -3.932 -14.852 1 85.44 241 ILE B C 1
ATOM 3496 O O . ILE B 1 241 ? 3.17 -4.848 -15.625 1 85.44 241 ILE B O 1
ATOM 3500 N N . ILE B 1 242 ? 3.771 -3.305 -14.203 1 78.75 242 ILE B N 1
ATOM 3501 C CA . ILE B 1 242 ? 5.199 -3.482 -14.438 1 78.75 242 ILE B CA 1
ATOM 3502 C C . ILE B 1 242 ? 5.641 -4.859 -13.938 1 78.75 242 ILE B C 1
ATOM 3504 O O . ILE B 1 242 ? 6.434 -5.539 -14.594 1 78.75 242 ILE B O 1
ATOM 3508 N N . THR B 1 243 ? 5.082 -5.281 -12.844 1 77.06 243 THR B N 1
ATOM 3509 C CA . THR B 1 243 ? 5.566 -6.496 -12.203 1 77.06 243 THR B CA 1
ATOM 3510 C C . THR B 1 243 ? 4.867 -7.727 -12.773 1 77.06 243 THR B C 1
ATOM 3512 O O . THR B 1 243 ? 5.441 -8.812 -12.812 1 77.06 243 THR B O 1
ATOM 3515 N N . LEU B 1 244 ? 3.588 -7.566 -13.148 1 71.38 244 LEU B N 1
ATOM 3516 C CA . LEU B 1 244 ? 2.855 -8.75 -13.594 1 71.38 244 LEU B CA 1
ATOM 3517 C C . LEU B 1 244 ? 2.885 -8.859 -15.109 1 71.38 244 LEU B C 1
ATOM 3519 O O . LEU B 1 244 ? 2.613 -9.93 -15.664 1 71.38 244 LEU B O 1
ATOM 3523 N N . LEU B 1 245 ? 2.994 -7.754 -15.797 1 58.78 245 LEU B N 1
ATOM 3524 C CA . LEU B 1 245 ? 3.07 -7.875 -17.25 1 58.78 245 LEU B CA 1
ATOM 3525 C C . LEU B 1 245 ? 4.449 -8.359 -17.688 1 58.78 245 LEU B C 1
ATOM 3527 O O . LEU B 1 245 ? 4.66 -8.672 -18.859 1 58.78 245 LEU B O 1
ATOM 3531 N N . HIS B 1 246 ? 5.383 -8.523 -16.781 1 52.94 246 HIS B N 1
ATOM 3532 C CA . HIS B 1 246 ? 6.641 -9.133 -17.188 1 52.94 246 HIS B CA 1
ATOM 3533 C C . HIS B 1 246 ? 6.73 -10.586 -16.734 1 52.94 246 HIS B C 1
ATOM 3535 O O . HIS B 1 246 ? 6.176 -10.945 -15.695 1 52.94 246 HIS B O 1
#

Foldseek 3Di:
DPPLVVLLVLQLCLLLQQLLLLLLVLVVQPPDALLVLLLLLLLLLQLLLLCLVQPLLVLLCVLANDVLLQVLLVLLQVVLVVVLVVVDVVVDPDPQDLLRLLLSLLVSLLVLLLLLLLLLLLQLLLLVVVPPVRNVVSSVLSSNSSSSSSNNNSNSNSSSPDHSVVSSVSSSVSSNSSSVNSSVNNVCSVDGSNVSSSSSSSSSNSSNCSSVVRSNVSSCVSPVDCSSVVSNVNSNVVSCCSSVVD/DPPLVVLLVLQLCLLLLQLLLLLLVLVVQPPDALLVLLLLLLLLLQLLLLCLVQPLLVLLCVLANDVLLQVLLVLLQVVLVVVLVVVDVVVDPDPQPLLRLLLSLLVSLLVLLLLLLLLLLLQLLLLVVVPVVRNVVSSVLSSNSSSSSSNNNSNSNSSSPDHSVVSSVSSSVSSNSSSVNSSVNNVCSVDGSNVSSSSSSSSSNSSNCSSVVRSNVSSCVSPVDCSSVVSNVNSNVVSCCSSVVD